Protein 6WK3 (pdb70)

Sequence (578 aa):
MAPTLSEQTRQLVRASVPALQKHSVAISATMYRLLFERYPETRSLFELPERVIHKLASALLAYARSIDNPSALQAAIRRMVLSHARAGVQAVHYPLVWECLRDAIKEVLGPDATETLLQAWKEAYDFLAHLLSTKEAQVYAVLAETLSEQTRQLVRASVPALQKHSVAISATMYRLLFERYPETRSLFELPERVIHKLASALLAYARSIDNPSALQAAIRRMVLSHARAGVQAVHYPLVWECLRDAIKEVLGPDATETLLQAWKEAYDFLAHLLSTKEAQVYAVLAEMAPTLSEQTRQLVRASVPALQKHSVAISATMYRLLFERYPETRSLFELPERVIHKLASALLAYARSIDNPSALQAAIRRMVLSHARAGVQAVHYPLVWECLRDAIKEVLGPDATETLLQAWKEAYDFLAHLLSTKEAQVYAVLAESMAPTLSEQTRQLVRASVPALQKHSVAISATMYRLLFERYPETRSLFELPERVIHKLASALLAYARSIDNPSALQAAIRRMVLSHARAGVQAVHYPLVWECLRDAIKEVLGPDATETLLQAWKEAYDFLAHLLSTKEAQVYAVLAE

CATH classification: 1.10.490.10

Radius of gyration: 30.85 Å; Cα contacts (8 Å, |Δi|>4): 534; chains: 4; bounding box: 80×77×83 Å

Secondary structure (DSSP, 8-state):
------HHHHHHHHHTHHHHHHHHHHHHHHHHHHHHHH-GGGGGG-SSHHHHHHHHHHHHHHHHHTTT-GGGGHHHHHHHHHHHHHHT--TTHHHHHHHHHHHHHHHHHGGG--HHHHHHHHHHHHHHHHHHHHHHHHHHHHHH-/---HHHHHHHHHHHHHHHHHHHHHHHHHHHHHHHH-GGGGGG-SSHHHHHHHHHHHHHHHHHTTT-GGGGHHHHHHHHHHHHHHT--GGGHHHHHHHHHHHHHHHHGGG--HHHHHHHHHHHHHHHHHHHHHHHHHHHHHH-/------HHHHHHHHHTHHHHHHHHHHHHHHHHHHHHHH-GGGGGG-SSHHHHHHHHHHHHHHHHHTTTSGGG-HHHHHHHHHHHHHHT--GGGHHHHHHHHHHHHHHHHGGG--HHHHHHHHHHHHHHHHHHHHHHHHHHHHHH-/--PPP--HHHHHHHHHTHHHHHHHHHHHHHHHHHHHHHHSGGGGGG-SSHHHHHHHHHHHHHHHHHTTT-TTTTHHHHHHHHHHHHHHT--GGGHHHHHHHHHHHHHHHHGGG--HHHHHHHHHHHHHHHHHHHHHHHHHHHHHH-

Structure (mmCIF, N/CA/C/O backbone):
data_6WK3
#
_entry.id   6WK3
#
_cell.length_a   124.269
_cell.length_b   102.472
_cell.length_c   84.273
_cell.angle_alpha   90.000
_cell.angle_beta   98.529
_cell.angle_gamma   90.000
#
_symmetry.space_group_name_H-M   'C 1 2 1'
#
loop_
_entity.id
_entity.type
_entity.pdbx_description
1 polymer 'Nitric oxide dioxygenase'
2 non-polymer 'PROTOPORPHYRIN IX CONTAINING FE'
3 non-polymer 'ACETATE ION'
4 non-polymer 'COPPER (II) ION'
5 water water
#
loop_
_atom_site.group_PDB
_atom_site.id
_atom_site.type_symbol
_atom_site.label_atom_id
_atom_site.label_alt_id
_atom_site.label_comp_id
_atom_site.label_asym_id
_atom_site.label_entity_id
_atom_site.label_seq_id
_atom_site.pdbx_PDB_ins_code
_atom_site.Cartn_x
_atom_site.Cartn_y
_atom_site.Cartn_z
_atom_site.occupancy
_atom_site.B_iso_or_equiv
_atom_site.auth_seq_id
_atom_site.auth_comp_id
_atom_site.auth_asym_id
_atom_site.auth_atom_id
_atom_site.pdbx_PDB_model_num
ATOM 1 N N . MET A 1 2 ? -5.46372 -8.41354 0.22923 1.000 87.36369 1 MET A N 1
ATOM 2 C CA . MET A 1 2 ? -5.88760 -7.12939 -0.31962 1.000 87.28094 1 MET A CA 1
ATOM 3 C C . MET A 1 2 ? -6.96543 -7.33619 -1.37720 1.000 87.67773 1 MET A C 1
ATOM 4 O O . MET A 1 2 ? -7.14933 -6.50055 -2.26309 1.000 87.78340 1 MET A O 1
ATOM 6 N N . ALA A 1 3 ? -7.69984 -8.44367 -1.26211 1.000 88.14334 2 ALA A N 1
ATOM 7 C CA . ALA A 1 3 ? -8.53852 -8.89106 -2.37626 1.000 88.61191 2 ALA A CA 1
ATOM 8 C C . ALA A 1 3 ? -9.81146 -8.07410 -2.58733 1.000 88.62515 2 ALA A C 1
ATOM 9 O O . ALA A 1 3 ? -10.10970 -7.74784 -3.75166 1.000 88.92507 2 ALA A O 1
ATOM 11 N N . PRO A 1 4 ? -10.60864 -7.72096 -1.56540 1.000 83.89799 3 PRO A N 1
ATOM 12 C CA . PRO A 1 4 ? -11.98165 -7.26105 -1.83459 1.000 84.04686 3 PRO A CA 1
ATOM 13 C C . PRO A 1 4 ? -12.04370 -5.98756 -2.66947 1.000 84.04814 3 PRO A C 1
ATOM 14 O O . PRO A 1 4 ? -11.07756 -5.23061 -2.78912 1.000 83.83314 3 PRO A O 1
ATOM 18 N N . THR A 1 5 ? -13.22037 -5.76485 -3.25704 1.000 77.91852 4 THR A N 1
ATOM 19 C CA . THR A 1 5 ? -13.42546 -4.75920 -4.28970 1.000 78.07348 4 THR A CA 1
ATOM 20 C C . THR A 1 5 ? -14.65083 -3.91000 -3.97006 1.000 78.01742 4 THR A C 1
ATOM 21 O O . THR A 1 5 ? -15.40633 -4.18739 -3.03462 1.000 77.90049 4 THR A O 1
ATOM 25 N N . LEU A 1 6 ? -14.84564 -2.86810 -4.77919 1.000 65.38889 5 LEU A N 1
ATOM 26 C CA . LEU A 1 6 ? -15.94606 -1.91414 -4.63239 1.000 59.07490 5 LEU A CA 1
ATOM 27 C C . LEU A 1 6 ? -16.75365 -1.89504 -5.92936 1.000 65.23186 5 LEU A C 1
ATOM 28 O O . LEU A 1 6 ? -16.35219 -1.26298 -6.91159 1.000 65.35018 5 LEU A O 1
ATOM 33 N N . SER A 1 7 ? -17.90230 -2.56540 -5.92278 1.000 63.36542 6 SER A N 1
ATOM 34 C CA . SER A 1 7 ? -18.74579 -2.65069 -7.10311 1.000 54.73065 6 SER A CA 1
ATOM 35 C C . SER A 1 7 ? -19.30602 -1.27895 -7.47940 1.000 60.71388 6 SER A C 1
ATOM 36 O O . SER A 1 7 ? -19.20910 -0.29834 -6.73549 1.000 59.98104 6 SER A O 1
ATOM 39 N N . GLU A 1 8 ? -19.90690 -1.22985 -8.66795 1.000 62.97296 7 GLU A N 1
ATOM 40 C CA . GLU A 1 8 ? -20.50398 0.00496 -9.16153 1.000 63.82844 7 GLU A CA 1
ATOM 41 C C . GLU A 1 8 ? -21.72819 0.39254 -8.34154 1.000 65.47062 7 GLU A C 1
ATOM 42 O O . GLU A 1 8 ? -21.96356 1.57958 -8.08118 1.000 64.14135 7 GLU A O 1
ATOM 48 N N . GLN A 1 9 ? -22.51733 -0.59674 -7.92349 1.000 66.85938 8 GLN A N 1
ATOM 49 C CA . GLN A 1 9 ? -23.69085 -0.30163 -7.11456 1.000 65.84346 8 GLN A CA 1
ATOM 50 C C . GLN A 1 9 ? -23.29079 0.12882 -5.70779 1.000 67.00602 8 GLN A C 1
ATOM 51 O O . GLN A 1 9 ? -23.84949 1.09069 -5.16473 1.000 62.45010 8 GLN A O 1
ATOM 57 N N . THR A 1 10 ? -22.32291 -0.56744 -5.10370 1.000 58.64137 9 THR A N 1
ATOM 58 C CA . THR A 1 10 ? -21.83341 -0.16600 -3.78920 1.000 57.86608 9 THR A CA 1
ATOM 59 C C . THR A 1 10 ? -21.39995 1.29654 -3.79336 1.000 61.46488 9 THR A C 1
ATOM 60 O O . THR A 1 10 ? -21.80393 2.07904 -2.92494 1.000 60.99743 9 THR A O 1
ATOM 64 N N . ARG A 1 11 ? -20.60024 1.69040 -4.78875 1.000 69.61234 10 ARG A N 1
ATOM 65 C CA . ARG A 1 11 ? -20.11457 3.06564 -4.84736 1.000 65.83012 10 ARG A CA 1
ATOM 66 C C . ARG A 1 11 ? -21.25724 4.05359 -5.04105 1.000 68.29559 10 ARG A C 1
ATOM 67 O O . ARG A 1 11 ? -21.23655 5.15261 -4.47779 1.000 67.96566 10 ARG A O 1
ATOM 75 N N . GLN A 1 12 ? -22.25932 3.68659 -5.84356 1.000 64.60800 11 GLN A N 1
ATOM 76 C CA . GLN A 1 12 ? -23.36803 4.60107 -6.10175 1.000 65.57997 11 GLN A CA 1
ATOM 77 C C . GLN A 1 12 ? -24.21177 4.81322 -4.85120 1.000 62.59635 11 GLN A C 1
ATOM 78 O O . GLN A 1 12 ? -24.62269 5.94117 -4.55729 1.000 62.10591 11 GLN A O 1
ATOM 80 N N . LEU A 1 13 ? -24.47431 3.74485 -4.09889 1.000 60.44018 12 LEU A N 1
ATOM 81 C CA . LEU A 1 13 ? -25.28688 3.87280 -2.89464 1.000 60.63553 12 LEU A CA 1
ATOM 82 C C . LEU A 1 13 ? -24.50934 4.53338 -1.76102 1.000 59.64905 12 LEU A C 1
ATOM 83 O O . LEU A 1 13 ? -25.07460 5.32705 -0.99991 1.000 59.11423 12 LEU A O 1
ATOM 88 N N . VAL A 1 14 ? -23.21750 4.22164 -1.63059 1.000 56.09795 13 VAL A N 1
ATOM 89 C CA . VAL A 1 14 ? -22.40622 4.87535 -0.60917 1.000 57.85621 13 VAL A CA 1
ATOM 90 C C . VAL A 1 14 ? -22.26620 6.35984 -0.91451 1.000 58.83562 13 VAL A C 1
ATOM 91 O O . VAL A 1 14 ? -22.34052 7.20311 -0.01212 1.000 58.45256 13 VAL A O 1
ATOM 95 N N . ARG A 1 15 ? -22.06274 6.70242 -2.18873 1.000 59.86219 14 ARG A N 1
ATOM 96 C CA . ARG A 1 15 ? -21.98251 8.10514 -2.58322 1.000 61.26258 14 ARG A CA 1
ATOM 97 C C . ARG A 1 15 ? -23.27528 8.83726 -2.25458 1.000 60.49971 14 ARG A C 1
ATOM 98 O O . ARG A 1 15 ? -23.25642 10.01327 -1.87365 1.000 63.59098 14 ARG A O 1
ATOM 106 N N . ALA A 1 16 ? -24.41034 8.15117 -2.38906 1.000 60.49798 15 ALA A N 1
ATOM 107 C CA . ALA A 1 16 ? -25.70117 8.79481 -2.19855 1.000 59.72749 15 ALA A CA 1
ATOM 108 C C . ALA A 1 16 ? -26.01761 9.04098 -0.72971 1.000 62.38835 15 ALA A C 1
ATOM 109 O O . ALA A 1 16 ? -26.83789 9.91375 -0.42872 1.000 62.08445 15 ALA A O 1
ATOM 111 N N . SER A 1 17 ? -25.38848 8.30753 0.18979 1.000 62.36740 16 SER A N 1
ATOM 112 C CA . SER A 1 17 ? -25.63120 8.53801 1.60708 1.000 59.71872 16 SER A CA 1
ATOM 113 C C . SER A 1 17 ? -24.83415 9.70612 2.16624 1.000 58.33708 16 SER A C 1
ATOM 114 O O . SER A 1 17 ? -25.01499 10.04057 3.33876 1.000 59.47577 16 SER A O 1
ATOM 117 N N . VAL A 1 18 ? -23.96865 10.33886 1.37024 1.000 55.90166 17 VAL A N 1
ATOM 118 C CA . VAL A 1 18 ? -23.17832 11.46561 1.88439 1.000 59.49350 17 VAL A CA 1
ATOM 119 C C . VAL A 1 18 ? -24.06325 12.54705 2.49106 1.000 57.88351 17 VAL A C 1
ATOM 120 O O . VAL A 1 18 ? -23.74433 13.03130 3.58973 1.000 57.23224 17 VAL A O 1
ATOM 124 N N . PRO A 1 19 ? -25.17829 12.96737 1.86946 1.000 62.09347 18 PRO A N 1
ATOM 125 C CA . PRO A 1 19 ? -26.04578 13.94747 2.55133 1.000 58.34168 18 PRO A CA 1
ATOM 126 C C . PRO A 1 19 ? -26.51967 13.50869 3.93108 1.000 63.52612 18 PRO A C 1
ATOM 127 O O . PRO A 1 19 ? -26.58116 14.34063 4.84589 1.000 63.26361 18 PRO A O 1
ATOM 131 N N . ALA A 1 20 ? -26.85711 12.22791 4.11298 1.000 62.02010 19 ALA A N 1
ATOM 132 C CA . ALA A 1 20 ? -27.24285 11.74394 5.43864 1.000 60.83495 19 ALA A CA 1
ATOM 133 C C . ALA A 1 20 ? -26.06308 11.72770 6.40396 1.000 59.04866 19 ALA A C 1
ATOM 134 O O . ALA A 1 20 ? -26.23588 11.99164 7.60047 1.000 56.53153 19 ALA A O 1
ATOM 136 N N . LEU A 1 21 ? -24.86431 11.41274 5.90993 1.000 57.65071 20 LEU A N 1
ATOM 137 C CA . LEU A 1 21 ? -23.69085 11.39382 6.77404 1.000 53.53389 20 LEU A CA 1
ATOM 138 C C . LEU A 1 21 ? -23.26450 12.79957 7.17343 1.000 55.88580 20 LEU A C 1
ATOM 139 O O . LEU A 1 21 ? -22.77926 13.00138 8.29194 1.000 58.90007 20 LEU A O 1
ATOM 144 N N . GLN A 1 22 ? -23.43665 13.78255 6.28589 1.000 54.34382 21 GLN A N 1
ATOM 145 C CA . GLN A 1 22 ? -23.13791 15.16126 6.66248 1.000 59.82730 21 GLN A CA 1
ATOM 146 C C . GLN A 1 22 ? -23.96853 15.60442 7.85826 1.000 54.25525 21 GLN A C 1
ATOM 147 O O . GLN A 1 22 ? -23.52685 16.45165 8.64268 1.000 58.55050 21 GLN A O 1
ATOM 153 N N . LYS A 1 23 ? -25.16273 15.03920 8.02171 1.000 58.25240 22 LYS A N 1
ATOM 154 C CA . LYS A 1 23 ? -26.03649 15.40156 9.12694 1.000 60.97489 22 LYS A CA 1
ATOM 155 C C . LYS A 1 23 ? -25.98937 14.42102 10.28972 1.000 57.36406 22 LYS A C 1
ATOM 156 O O . LYS A 1 23 ? -26.27443 14.81795 11.42254 1.000 62.72811 22 LYS A O 1
ATOM 162 N N . HIS A 1 24 ? -25.62977 13.15588 10.05334 1.000 55.16230 23 HIS A N 1
ATOM 163 C CA . HIS A 1 24 ? -25.82876 12.11410 11.05570 1.000 54.76835 23 HIS A CA 1
ATOM 164 C C . HIS A 1 24 ? -24.59036 11.27117 11.34674 1.000 55.84224 23 HIS A C 1
ATOM 165 O O . HIS A 1 24 ? -24.69738 10.28867 12.08814 1.000 53.93313 23 HIS A O 1
ATOM 172 N N . SER A 1 25 ? -23.42572 11.60082 10.78542 1.000 53.38175 24 SER A N 1
ATOM 173 C CA . SER A 1 25 ? -22.27786 10.72056 10.98464 1.000 52.71985 24 SER A CA 1
ATOM 174 C C . SER A 1 25 ? -21.83014 10.69419 12.44313 1.000 53.72286 24 SER A C 1
ATOM 175 O O . SER A 1 25 ? -21.30408 9.67603 12.90776 1.000 51.58461 24 SER A O 1
ATOM 178 N N . VAL A 1 26 ? -22.03825 11.78596 13.18312 1.000 54.44187 25 VAL A N 1
ATOM 179 C CA . VAL A 1 26 ? -21.72201 11.77759 14.61014 1.000 52.63267 25 VAL A CA 1
ATOM 180 C C . VAL A 1 26 ? -22.70182 10.89115 15.37217 1.000 54.05841 25 VAL A C 1
ATOM 181 O O . VAL A 1 26 ? -22.30850 10.13119 16.26575 1.000 52.42597 25 VAL A O 1
ATOM 185 N N . ALA A 1 27 ? -23.98981 10.96795 15.03328 1.000 53.10129 26 ALA A N 1
ATOM 186 C CA . ALA A 1 27 ? -24.96296 10.07539 15.65214 1.000 51.43486 26 ALA A CA 1
ATOM 187 C C . ALA A 1 27 ? -24.65462 8.61784 15.33418 1.000 52.04371 26 ALA A C 1
ATOM 188 O O . ALA A 1 27 ? -24.78135 7.74745 16.20176 1.000 53.01485 26 ALA A O 1
ATOM 190 N N . ILE A 1 28 ? -24.23980 8.33087 14.09830 1.000 50.83411 27 ILE A N 1
ATOM 191 C CA . ILE A 1 28 ? -23.92198 6.95417 13.73090 1.000 47.14269 27 ILE A CA 1
ATOM 192 C C . ILE A 1 28 ? -22.67945 6.48086 14.47248 1.000 48.20832 27 ILE A C 1
ATOM 193 O O . ILE A 1 28 ? -22.64688 5.37061 15.01839 1.000 49.30996 27 ILE A O 1
ATOM 198 N N . SER A 1 29 ? -21.64808 7.32282 14.52655 1.000 49.48239 28 SER A N 1
ATOM 199 C CA . SER A 1 29 ? -20.40396 6.93023 15.17797 1.000 51.92268 28 SER A CA 1
ATOM 200 C C . SER A 1 29 ? -20.59936 6.75917 16.68567 1.000 52.48591 28 SER A C 1
ATOM 201 O O . SER A 1 29 ? -20.14836 5.76533 17.26852 1.000 51.82259 28 SER A O 1
ATOM 204 N N . ALA A 1 30 ? -21.30128 7.69907 17.33054 1.000 50.14187 29 ALA A N 1
ATOM 205 C CA . ALA A 1 30 ? -21.52887 7.59469 18.77324 1.000 52.91911 29 ALA A CA 1
ATOM 206 C C . ALA A 1 30 ? -22.39021 6.38407 19.11524 1.000 52.29697 29 ALA A C 1
ATOM 207 O O . ALA A 1 30 ? -22.09369 5.64400 20.06287 1.000 52.70092 29 ALA A O 1
ATOM 209 N N . THR A 1 31 ? -23.47738 6.18258 18.36522 1.000 50.39508 30 THR A N 1
ATOM 210 C CA . THR A 1 31 ? -24.32355 5.01310 18.57727 1.000 48.77164 30 THR A CA 1
ATOM 211 C C . THR A 1 31 ? -23.54537 3.72841 18.34387 1.000 50.43909 30 THR A C 1
ATOM 212 O O . THR A 1 31 ? -23.72630 2.73984 19.06210 1.000 52.66594 30 THR A O 1
ATOM 216 N N . MET A 1 32 ? -22.66927 3.72791 17.34289 1.000 56.92743 31 MET A N 1
ATOM 217 C CA . MET A 1 32 ? -21.84654 2.55623 17.08081 1.000 57.03047 31 MET A CA 1
ATOM 218 C C . MET A 1 32 ? -20.98105 2.21455 18.28714 1.000 54.07198 31 MET A C 1
ATOM 219 O O . MET A 1 32 ? -20.90135 1.05115 18.69728 1.000 53.30675 31 MET A O 1
ATOM 224 N N . TYR A 1 33 ? -20.33280 3.22283 18.87825 1.000 51.58674 32 TYR A N 1
ATOM 225 C CA . TYR A 1 33 ? -19.43704 2.96547 20.00243 1.000 50.85555 32 TYR A CA 1
ATOM 226 C C . TYR A 1 33 ? -20.20086 2.49617 21.23700 1.000 54.41676 32 TYR A C 1
ATOM 227 O O . TYR A 1 33 ? -19.69663 1.66374 22.00001 1.000 49.90789 32 TYR A O 1
ATOM 236 N N . ARG A 1 34 ? -21.41033 3.02181 21.46102 1.000 52.19612 33 ARG A N 1
ATOM 237 C CA . ARG A 1 34 ? -22.19066 2.58735 22.62053 1.000 53.40744 33 ARG A CA 1
ATOM 238 C C . ARG A 1 34 ? -22.63050 1.13914 22.47618 1.000 53.40996 33 ARG A C 1
ATOM 239 O O . ARG A 1 34 ? -22.59685 0.37556 23.44745 1.000 56.46259 33 ARG A O 1
ATOM 247 N N . LEU A 1 35 ? -23.03559 0.74034 21.27074 1.000 54.24463 34 LEU A N 1
ATOM 248 C CA . LEU A 1 35 ? -23.36270 -0.65977 21.03281 1.000 54.07183 34 LEU A CA 1
ATOM 249 C C . LEU A 1 35 ? -22.13941 -1.54715 21.22549 1.000 55.30372 34 LEU A C 1
ATOM 250 O O . LEU A 1 35 ? -22.25222 -2.67262 21.72052 1.000 59.05414 34 LEU A O 1
ATOM 255 N N . LEU A 1 36 ? -20.95870 -1.05599 20.84445 1.000 58.90228 35 LEU A N 1
ATOM 256 C CA . LEU A 1 36 ? -19.73605 -1.82595 21.05427 1.000 57.87338 35 LEU A CA 1
ATOM 257 C C . LEU A 1 36 ? -19.37707 -1.89098 22.53563 1.000 58.50817 35 LEU A C 1
ATOM 258 O O . LEU A 1 36 ? -18.93220 -2.93535 23.02776 1.000 57.48241 35 LEU A O 1
ATOM 263 N N . PHE A 1 37 ? -19.56797 -0.78114 23.25736 1.000 57.87464 36 PHE A N 1
ATOM 264 C CA . PHE A 1 37 ? -19.31644 -0.75181 24.69604 1.000 58.64161 36 PHE A CA 1
ATOM 265 C C . PHE A 1 37 ? -20.14651 -1.80528 25.42316 1.000 60.32800 36 PHE A C 1
ATOM 266 O O . PHE A 1 37 ? -19.64051 -2.50198 26.30990 1.000 59.41031 36 PHE A O 1
ATOM 274 N N . GLU A 1 38 ? -21.41820 -1.95160 25.05068 1.000 58.21135 37 GLU A N 1
ATOM 275 C CA . GLU A 1 38 ? -22.31306 -2.82892 25.79082 1.000 60.10930 37 GLU A CA 1
ATOM 276 C C . GLU A 1 38 ? -22.35337 -4.25865 25.26280 1.000 59.24523 37 GLU A C 1
ATOM 277 O O . GLU A 1 38 ? -22.71369 -5.16671 26.01814 1.000 60.29370 37 GLU A O 1
ATOM 283 N N . ARG A 1 39 ? -21.98317 -4.49862 24.00806 1.000 58.49001 38 ARG A N 1
ATOM 284 C CA . ARG A 1 39 ? -22.03488 -5.86402 23.49920 1.000 56.99717 38 ARG A CA 1
ATOM 285 C C . ARG A 1 39 ? -20.71665 -6.60852 23.64998 1.000 61.46033 38 ARG A C 1
ATOM 286 O O . ARG A 1 39 ? -20.72208 -7.83935 23.77471 1.000 62.09847 38 ARG A O 1
ATOM 294 N N . TYR A 1 40 ? -19.59097 -5.89775 23.64872 1.000 64.30265 39 TYR A N 1
ATOM 295 C CA . TYR A 1 40 ? -18.26660 -6.51561 23.73024 1.000 61.40023 39 TYR A CA 1
ATOM 296 C C . TYR A 1 40 ? -17.41875 -5.72354 24.70820 1.000 62.07989 39 TYR A C 1
ATOM 297 O O . TYR A 1 40 ? -16.57631 -4.90613 24.31366 1.000 61.44968 39 TYR A O 1
ATOM 306 N N . PRO A 1 41 ? -17.61516 -5.94714 26.00978 1.000 64.89191 40 PRO A N 1
ATOM 307 C CA . PRO A 1 41 ? -16.89431 -5.15041 27.01535 1.000 61.95088 40 PRO A CA 1
ATOM 308 C C . PRO A 1 41 ? -15.38681 -5.31759 26.97716 1.000 58.24271 40 PRO A C 1
ATOM 309 O O . PRO A 1 41 ? -14.67362 -4.43216 27.46404 1.000 62.36619 40 PRO A O 1
ATOM 313 N N . GLU A 1 42 ? -14.87317 -6.41852 26.42414 1.000 62.78895 41 GLU A N 1
ATOM 314 C CA . GLU A 1 42 ? -13.42610 -6.57455 26.32011 1.000 65.87656 41 GLU A CA 1
ATOM 315 C C . GLU A 1 42 ? -12.79151 -5.43644 25.52863 1.000 65.94275 41 GLU A C 1
ATOM 316 O O . GLU A 1 42 ? -11.63077 -5.08594 25.77188 1.000 69.85034 41 GLU A O 1
ATOM 318 N N . THR A 1 43 ? -13.54236 -4.83040 24.60137 1.000 65.72216 42 THR A N 1
ATOM 319 C CA . THR A 1 43 ? -12.99397 -3.80767 23.71822 1.000 64.06194 42 THR A CA 1
ATOM 320 C C . THR A 1 43 ? -12.89594 -2.43183 24.36179 1.000 64.12255 42 THR A C 1
ATOM 321 O O . THR A 1 43 ? -12.18384 -1.57527 23.82874 1.000 63.68130 42 THR A O 1
ATOM 325 N N . ARG A 1 44 ? -13.59745 -2.18103 25.47081 1.000 77.24985 43 ARG A N 1
ATOM 326 C CA . ARG A 1 44 ? -13.55381 -0.84221 26.05168 1.000 74.26071 43 ARG A CA 1
ATOM 327 C C . ARG A 1 44 ? -12.16749 -0.50215 26.57184 1.000 75.60621 43 ARG A C 1
ATOM 328 O O . ARG A 1 44 ? -11.81394 0.67757 26.66247 1.000 73.29931 43 ARG A O 1
ATOM 336 N N . SER A 1 45 ? -11.37241 -1.51610 26.92017 1.000 66.97771 44 SER A N 1
ATOM 337 C CA . SER A 1 45 ? -9.99234 -1.29467 27.33753 1.000 66.35448 44 SER A CA 1
ATOM 338 C C . SER A 1 45 ? -9.14354 -0.66506 26.24004 1.000 68.06319 44 SER A C 1
ATOM 339 O O . SER A 1 45 ? -8.05687 -0.15636 26.53144 1.000 64.78340 44 SER A O 1
ATOM 342 N N . LEU A 1 46 ? -9.61138 -0.67771 24.99346 1.000 62.46888 45 LEU A N 1
ATOM 343 C CA . LEU A 1 46 ? -8.81681 -0.17421 23.88450 1.000 60.25766 45 LEU A CA 1
ATOM 344 C C . LEU A 1 46 ? -8.92211 1.33555 23.70689 1.000 57.40125 45 LEU A C 1
ATOM 345 O O . LEU A 1 46 ? -8.01615 1.93454 23.11938 1.000 57.89859 45 LEU A O 1
ATOM 350 N N . PHE A 1 47 ? -9.97887 1.96788 24.21657 1.000 56.81367 46 PHE A N 1
ATOM 351 C CA . PHE A 1 47 ? -10.26657 3.37475 23.93182 1.000 55.11575 46 PHE A CA 1
ATOM 352 C C . PHE A 1 47 ? -9.78269 4.25765 25.07977 1.000 59.71493 46 PHE A C 1
ATOM 353 O O . PHE A 1 47 ? -10.42203 4.33205 26.13171 1.000 60.61339 46 PHE A O 1
ATOM 361 N N . GLU A 1 48 ? -8.65542 4.94274 24.86280 1.000 78.04155 47 GLU A N 1
ATOM 362 C CA . GLU A 1 48 ? -8.17934 5.93378 25.82486 1.000 76.51089 47 GLU A CA 1
ATOM 363 C C . GLU A 1 48 ? -9.11028 7.13971 25.87658 1.000 76.65147 47 GLU A C 1
ATOM 364 O O . GLU A 1 48 ? -9.52188 7.57609 26.95668 1.000 77.36668 47 GLU A O 1
ATOM 370 N N . LEU A 1 49 ? -9.44178 7.70260 24.71316 1.000 64.09093 48 LEU A N 1
ATOM 371 C CA . LEU A 1 49 ? -10.25370 8.91309 24.60255 1.000 63.67651 48 LEU A CA 1
ATOM 372 C C . LEU A 1 49 ? -11.47681 8.58828 23.75119 1.000 64.50143 48 LEU A C 1
ATOM 373 O O . LEU A 1 49 ? -11.52095 8.91434 22.55315 1.000 60.31122 48 LEU A O 1
ATOM 378 N N . PRO A 1 50 ? -12.50102 7.96326 24.34419 1.000 63.89643 49 PRO A N 1
ATOM 379 C CA . PRO A 1 50 ? -13.62822 7.48603 23.52512 1.000 59.18031 49 PRO A CA 1
ATOM 380 C C . PRO A 1 50 ? -14.42294 8.60992 22.88674 1.000 57.79150 49 PRO A C 1
ATOM 381 O O . PRO A 1 50 ? -14.91108 8.45330 21.76118 1.000 57.72037 49 PRO A O 1
ATOM 385 N N . GLU A 1 51 ? -14.56573 9.74471 23.57200 1.000 58.97465 50 GLU A N 1
ATOM 386 C CA . GLU A 1 51 ? -15.27176 10.87757 22.98416 1.000 59.81466 50 GLU A CA 1
ATOM 387 C C . GLU A 1 51 ? -14.52707 11.41871 21.76885 1.000 59.38006 50 GLU A C 1
ATOM 388 O O . GLU A 1 51 ? -15.14342 11.76269 20.75133 1.000 56.74808 50 GLU A O 1
ATOM 394 N N . ARG A 1 52 ? -13.19672 11.48779 21.85223 1.000 57.55124 51 ARG A N 1
ATOM 395 C CA . ARG A 1 52 ? -12.40593 12.03353 20.75430 1.000 55.66637 51 ARG A CA 1
ATOM 396 C C . ARG A 1 52 ? -12.42582 11.10751 19.54141 1.000 54.22450 51 ARG A C 1
ATOM 397 O O . ARG A 1 52 ? -12.52692 11.56837 18.39902 1.000 54.60674 51 ARG A O 1
ATOM 405 N N . VAL A 1 53 ? -12.33627 9.79808 19.77340 1.000 52.06717 52 VAL A N 1
ATOM 406 C CA . VAL A 1 53 ? -12.34965 8.82825 18.68401 1.000 48.93122 52 VAL A CA 1
ATOM 407 C C . VAL A 1 53 ? -13.69093 8.84210 17.96518 1.000 49.64487 52 VAL A C 1
ATOM 408 O O . VAL A 1 53 ? -13.75787 8.62271 16.75099 1.000 50.98774 52 VAL A O 1
ATOM 412 N N . ILE A 1 54 ? -14.77414 9.12166 18.69053 1.000 51.26824 53 ILE A N 1
ATOM 413 C CA . ILE A 1 54 ? -16.09810 9.13056 18.07782 1.000 48.96527 53 ILE A CA 1
ATOM 414 C C . ILE A 1 54 ? -16.18151 10.19597 16.98986 1.000 51.44112 53 ILE A C 1
ATOM 415 O O . ILE A 1 54 ? -16.74665 9.96321 15.91224 1.000 50.35849 53 ILE A O 1
ATOM 420 N N . HIS A 1 55 ? -15.61702 11.37664 17.24238 1.000 48.37942 54 HIS A N 1
ATOM 421 C CA . HIS A 1 55 ? -15.69831 12.42777 16.23770 1.000 48.78949 54 HIS A CA 1
ATOM 422 C C . HIS A 1 55 ? -14.71970 12.18757 15.09639 1.000 47.91797 54 HIS A C 1
ATOM 423 O O . HIS A 1 55 ? -14.97248 12.62100 13.96938 1.000 50.90973 54 HIS A O 1
ATOM 430 N N . LYS A 1 56 ? -13.61662 11.48757 15.37023 1.000 50.87959 55 LYS A N 1
ATOM 431 C CA . LYS A 1 56 ? -12.68181 11.11524 14.31569 1.000 50.46465 55 LYS A CA 1
ATOM 432 C C . LYS A 1 56 ? -13.30068 10.09922 13.36489 1.000 49.50367 55 LYS A C 1
ATOM 433 O O . LYS A 1 56 ? -13.17444 10.22903 12.14090 1.000 54.29338 55 LYS A O 1
ATOM 439 N N . LEU A 1 57 ? -13.97039 9.08010 13.90904 1.000 49.57766 56 LEU A N 1
ATOM 440 C CA . LEU A 1 57 ? -14.61828 8.08923 13.05812 1.000 49.41692 56 LEU A CA 1
ATOM 441 C C . LEU A 1 57 ? -15.74045 8.71765 12.24291 1.000 51.03359 56 LEU A C 1
ATOM 442 O O . LEU A 1 57 ? -15.92005 8.38348 11.06582 1.000 53.75422 56 LEU A O 1
ATOM 447 N N . ALA A 1 58 ? -16.49772 9.63827 12.84824 1.000 48.92269 57 ALA A N 1
ATOM 448 C CA . ALA A 1 58 ? -17.55128 10.33327 12.11493 1.000 49.38346 57 ALA A CA 1
ATOM 449 C C . ALA A 1 58 ? -16.99151 11.07007 10.90277 1.000 51.59738 57 ALA A C 1
ATOM 450 O O . ALA A 1 58 ? -17.58722 11.03467 9.81993 1.000 49.43097 57 ALA A O 1
ATOM 452 N N . SER A 1 59 ? -15.83980 11.73245 11.05941 1.000 50.29355 58 SER A N 1
ATOM 453 C CA . SER A 1 59 ? -15.22361 12.41868 9.92525 1.000 48.07306 58 SER A CA 1
ATOM 454 C C . SER A 1 59 ? -14.73090 11.42530 8.88460 1.000 48.99275 58 SER A C 1
ATOM 455 O O . SER A 1 59 ? -14.88159 11.65207 7.67998 1.000 53.73021 58 SER A O 1
ATOM 458 N N . ALA A 1 60 ? -14.12537 10.32660 9.33700 1.000 44.66639 59 ALA A N 1
ATOM 459 C CA . ALA A 1 60 ? -13.60847 9.31952 8.42207 1.000 42.58411 59 ALA A CA 1
ATOM 460 C C . ALA A 1 60 ? -14.72702 8.70852 7.58859 1.000 46.07509 59 ALA A C 1
ATOM 461 O O . ALA A 1 60 ? -14.59306 8.56163 6.36943 1.000 48.41349 59 ALA A O 1
ATOM 463 N N . LEU A 1 61 ? -15.84694 8.35472 8.22488 1.000 47.58976 60 LEU A N 1
ATOM 464 C CA . LEU A 1 61 ? -16.98312 7.84096 7.46448 1.000 47.93037 60 LEU A CA 1
ATOM 465 C C . LEU A 1 61 ? -17.39739 8.82548 6.37750 1.000 49.92891 60 LEU A C 1
ATOM 466 O O . LEU A 1 61 ? -17.56543 8.44926 5.21235 1.000 49.41818 60 LEU A O 1
ATOM 471 N N . LEU A 1 62 ? -17.53903 10.10171 6.74144 1.000 48.94062 61 LEU A N 1
ATOM 472 C CA . LEU A 1 62 ? -17.89356 11.12551 5.76367 1.000 47.79017 61 LEU A CA 1
ATOM 473 C C . LEU A 1 62 ? -16.85275 11.21618 4.65144 1.000 52.71987 61 LEU A C 1
ATOM 474 O O . LEU A 1 62 ? -17.19368 11.19179 3.46379 1.000 52.98011 61 LEU A O 1
ATOM 479 N N . ALA A 1 63 ? -15.57252 11.31837 5.01753 1.000 50.11271 62 ALA A N 1
ATOM 480 C CA . ALA A 1 63 ? -14.52746 11.44102 4.00570 1.000 44.18538 62 ALA A CA 1
ATOM 481 C C . ALA A 1 63 ? -14.47655 10.20588 3.11343 1.000 47.15049 62 ALA A C 1
ATOM 482 O O . ALA A 1 63 ? -14.32271 10.31758 1.89377 1.000 52.27590 62 ALA A O 1
ATOM 484 N N . TYR A 1 64 ? -14.61907 9.02112 3.70601 1.000 46.75271 63 TYR A N 1
ATOM 485 C CA . TYR A 1 64 ? -14.59012 7.78129 2.93855 1.000 46.33112 63 TYR A CA 1
ATOM 486 C C . TYR A 1 64 ? -15.74388 7.71754 1.94802 1.000 50.11172 63 TYR A C 1
ATOM 487 O O . TYR A 1 64 ? -15.56995 7.28170 0.80598 1.000 52.25002 63 TYR A O 1
ATOM 496 N N . ALA A 1 65 ? -16.93344 8.14168 2.37079 1.000 47.80243 64 ALA A N 1
ATOM 497 C CA . ALA A 1 65 ? -18.07399 8.15065 1.46616 1.000 51.33132 64 ALA A CA 1
ATOM 498 C C . ALA A 1 65 ? -17.89254 9.19001 0.36524 1.000 52.00383 64 ALA A C 1
ATOM 499 O O . ALA A 1 65 ? -18.30166 8.96710 -0.77793 1.000 53.25909 64 ALA A O 1
ATOM 501 N N . ARG A 1 66 ? -17.26601 10.32484 0.68636 1.000 53.98690 65 ARG A N 1
ATOM 502 C CA . ARG A 1 66 ? -16.99370 11.35228 -0.31413 1.000 52.27238 65 ARG A CA 1
ATOM 503 C C . ARG A 1 66 ? -15.92089 10.92535 -1.30870 1.000 54.54705 65 ARG A C 1
ATOM 504 O O . ARG A 1 66 ? -15.76221 11.56920 -2.35005 1.000 54.35963 65 ARG A O 1
ATOM 512 N N . SER A 1 67 ? -15.16417 9.87580 -1.00246 1.000 52.65531 66 SER A N 1
ATOM 513 C CA . SER A 1 67 ? -14.03481 9.46868 -1.82315 1.000 51.19402 66 SER A CA 1
ATOM 514 C C . SER A 1 67 ? -14.10953 7.98322 -2.14013 1.000 52.56024 66 SER A C 1
ATOM 515 O O . SER A 1 67 ? -13.08391 7.32853 -2.32520 1.000 52.70348 66 SER A O 1
ATOM 518 N N . ILE A 1 68 ? -15.32631 7.43772 -2.19515 1.000 52.96566 67 ILE A N 1
ATOM 519 C CA . ILE A 1 68 ? -15.49410 6.01348 -2.44171 1.000 53.79618 67 ILE A CA 1
ATOM 520 C C . ILE A 1 68 ? -15.08343 5.63308 -3.86245 1.000 54.48194 67 ILE A C 1
ATOM 521 O O . ILE A 1 68 ? -14.76074 4.46731 -4.11256 1.000 54.10513 67 ILE A O 1
ATOM 526 N N . ASP A 1 69 ? -15.06300 6.58739 -4.80173 1.000 54.38559 68 ASP A N 1
ATOM 527 C CA . ASP A 1 69 ? -14.58462 6.28700 -6.15064 1.000 53.37607 68 ASP A CA 1
ATOM 528 C C . ASP A 1 69 ? -13.06262 6.27605 -6.23898 1.000 52.36762 68 ASP A C 1
ATOM 529 O O . ASP A 1 69 ? -12.50456 5.59723 -7.10855 1.000 56.73181 68 ASP A O 1
ATOM 534 N N . ASN A 1 70 ? -12.37423 7.01766 -5.37162 1.000 55.22920 69 ASN A N 1
ATOM 535 C CA . ASN A 1 70 ? -10.91235 7.03324 -5.32758 1.000 54.55827 69 ASN A CA 1
ATOM 536 C C . ASN A 1 70 ? -10.46397 6.83886 -3.88524 1.000 55.60928 69 ASN A C 1
ATOM 537 O O . ASN A 1 70 ? -10.14329 7.80688 -3.18169 1.000 52.45699 69 ASN A O 1
ATOM 542 N N . PRO A 1 71 ? -10.41559 5.59093 -3.41334 1.000 54.38744 70 PRO A N 1
ATOM 543 C CA . PRO A 1 71 ? -9.94464 5.35447 -2.04097 1.000 51.37347 70 PRO A CA 1
ATOM 544 C C . PRO A 1 71 ? -8.48360 5.71516 -1.82894 1.000 53.55685 70 PRO A C 1
ATOM 545 O O . PRO A 1 71 ? -8.09726 6.01871 -0.69447 1.000 53.61044 70 PRO A O 1
ATOM 549 N N . SER A 1 72 ? -7.65604 5.69985 -2.87757 1.000 60.12510 71 SER A N 1
ATOM 550 C CA . SER A 1 72 ? -6.24328 6.01975 -2.69881 1.000 61.76432 71 SER A CA 1
ATOM 551 C C . SER A 1 72 ? -6.01194 7.47849 -2.32053 1.000 53.88583 71 SER A C 1
ATOM 552 O O . SER A 1 72 ? -4.91065 7.81643 -1.87423 1.000 59.66370 71 SER A O 1
ATOM 555 N N . ALA A 1 73 ? -7.01669 8.34243 -2.46752 1.000 56.10966 72 ALA A N 1
ATOM 556 C CA . ALA A 1 73 ? -6.89899 9.72418 -2.01993 1.000 56.98191 72 ALA A CA 1
ATOM 557 C C . ALA A 1 73 ? -6.99951 9.86492 -0.50787 1.000 56.80796 72 ALA A C 1
ATOM 558 O O . ALA A 1 73 ? -6.82874 10.97443 0.00703 1.000 55.21787 72 ALA A O 1
ATOM 560 N N . LEU A 1 74 ? -7.28644 8.77855 0.20773 1.000 58.08943 73 LEU A N 1
ATOM 561 C CA . LEU A 1 74 ? -7.32436 8.76776 1.66283 1.000 55.95792 73 LEU A CA 1
ATOM 562 C C . LEU A 1 74 ? -6.08653 8.11159 2.26887 1.000 53.57572 73 LEU A C 1
ATOM 563 O O . LEU A 1 74 ? -6.13890 7.64756 3.41230 1.000 55.25050 73 LEU A O 1
ATOM 568 N N . GLN A 1 75 ? -4.97463 8.07428 1.52516 1.000 55.55969 74 GLN A N 1
ATOM 569 C CA . GLN A 1 75 ? -3.79277 7.33491 1.96522 1.000 55.99651 74 GLN A CA 1
ATOM 570 C C . GLN A 1 75 ? -3.28260 7.82957 3.31426 1.000 55.36779 74 GLN A C 1
ATOM 571 O O . GLN A 1 75 ? -2.94657 7.02456 4.19057 1.000 56.72315 74 GLN A O 1
ATOM 573 N N . ALA A 1 76 ? -3.21235 9.14916 3.50139 1.000 55.84348 75 ALA A N 1
ATOM 574 C CA . ALA A 1 76 ? -2.69132 9.68259 4.75561 1.000 51.34430 75 ALA A CA 1
ATOM 575 C C . ALA A 1 76 ? -3.58722 9.31054 5.92678 1.000 54.43872 75 ALA A C 1
ATOM 576 O O . ALA A 1 76 ? -3.09715 8.96137 7.00746 1.000 55.26232 75 ALA A O 1
ATOM 578 N N . ALA A 1 77 ? -4.90609 9.37497 5.72837 1.000 54.23867 76 ALA A N 1
ATOM 579 C CA . ALA A 1 77 ? -5.84106 9.04320 6.79822 1.000 53.18990 76 ALA A CA 1
ATOM 580 C C . ALA A 1 77 ? -5.82811 7.55108 7.10264 1.000 52.64821 76 ALA A C 1
ATOM 581 O O . ALA A 1 77 ? -5.94088 7.14938 8.26520 1.000 57.16980 76 ALA A O 1
ATOM 583 N N . ILE A 1 78 ? -5.71113 6.71623 6.06926 1.000 52.18876 77 ILE A N 1
ATOM 584 C CA . ILE A 1 78 ? -5.57784 5.27840 6.28134 1.000 53.00182 77 ILE A CA 1
ATOM 585 C C . ILE A 1 78 ? -4.32843 4.98270 7.09881 1.000 49.98585 77 ILE A C 1
ATOM 586 O O . ILE A 1 78 ? -4.33741 4.12568 7.99181 1.000 53.21308 77 ILE A O 1
ATOM 591 N N . ARG A 1 79 ? -3.23367 5.68679 6.80288 1.000 53.36489 78 ARG A N 1
ATOM 592 C CA . ARG A 1 79 ? -2.00909 5.53602 7.58167 1.000 55.86516 78 ARG A CA 1
ATOM 593 C C . ARG A 1 79 ? -2.25944 5.83573 9.05338 1.000 53.38657 78 ARG A C 1
ATOM 594 O O . ARG A 1 79 ? -1.83929 5.07709 9.93461 1.000 51.27264 78 ARG A O 1
ATOM 602 N N . ARG A 1 80 ? -2.95157 6.94236 9.33672 1.000 52.18151 79 ARG A N 1
ATOM 603 C CA . ARG A 1 80 ? -3.26019 7.28815 10.71912 1.000 50.80060 79 ARG A CA 1
ATOM 604 C C . ARG A 1 80 ? -4.08436 6.19800 11.38918 1.000 52.15135 79 ARG A C 1
ATOM 605 O O . ARG A 1 80 ? -3.80774 5.81676 12.53129 1.000 54.02329 79 ARG A O 1
ATOM 613 N N . MET A 1 81 ? -5.09756 5.67878 10.69355 1.000 48.07512 80 MET A N 1
ATOM 614 C CA . MET A 1 81 ? -5.92154 4.61986 11.27111 1.000 50.07393 80 MET A CA 1
ATOM 615 C C . MET A 1 81 ? -5.09003 3.39012 11.60350 1.000 50.56215 80 MET A C 1
ATOM 616 O O . MET A 1 81 ? -5.26565 2.78154 12.66310 1.000 50.26536 80 MET A O 1
ATOM 621 N N . VAL A 1 82 ? -4.18331 3.00785 10.70222 1.000 48.81225 81 VAL A N 1
ATOM 622 C CA . VAL A 1 82 ? -3.38103 1.80500 10.90252 1.000 49.84123 81 VAL A CA 1
ATOM 623 C C . VAL A 1 82 ? -2.52605 1.93964 12.15529 1.000 50.47823 81 VAL A C 1
ATOM 624 O O . VAL A 1 82 ? -2.47758 1.03726 12.99810 1.000 53.51024 81 VAL A O 1
ATOM 628 N N . LEU A 1 83 ? -1.84318 3.07553 12.29757 1.000 47.93272 82 LEU A N 1
ATOM 629 C CA . LEU A 1 83 ? -0.90553 3.23611 13.39994 1.000 47.64510 82 LEU A CA 1
ATOM 630 C C . LEU A 1 83 ? -1.63035 3.47512 14.71457 1.000 50.04605 82 LEU A C 1
ATOM 631 O O . LEU A 1 83 ? -1.17047 3.01168 15.76391 1.000 48.71958 82 LEU A O 1
ATOM 636 N N . SER A 1 84 ? -2.76645 4.17542 14.67718 1.000 48.10976 83 SER A N 1
ATOM 637 C CA . SER A 1 84 ? -3.60900 4.28399 15.86341 1.000 47.36131 83 SER A CA 1
ATOM 638 C C . SER A 1 84 ? -4.08207 2.90890 16.32314 1.000 49.30381 83 SER A C 1
ATOM 639 O O . SER A 1 84 ? -3.98141 2.56913 17.50572 1.000 51.03075 83 SER A O 1
ATOM 642 N N . HIS A 1 85 ? -4.58893 2.09378 15.39589 1.000 52.20317 84 HIS A N 1
ATOM 643 C CA . HIS A 1 85 ? -5.05814 0.75966 15.76271 1.000 49.86446 84 HIS A CA 1
ATOM 644 C C . HIS A 1 85 ? -3.93528 -0.07705 16.35353 1.000 50.04430 84 HIS A C 1
ATOM 645 O O . HIS A 1 85 ? -4.11101 -0.73658 17.38296 1.000 49.73470 84 HIS A O 1
ATOM 652 N N . ALA A 1 86 ? -2.77757 -0.08394 15.69464 1.000 52.32959 85 ALA A N 1
ATOM 653 C CA . ALA A 1 86 ? -1.65785 -0.87416 16.18764 1.000 51.50679 85 ALA A CA 1
ATOM 654 C C . ALA A 1 86 ? -1.19854 -0.37387 17.54942 1.000 50.46762 85 ALA A C 1
ATOM 655 O O . ALA A 1 86 ? -0.80009 -1.16745 18.40874 1.000 53.80884 85 ALA A O 1
ATOM 657 N N . ARG A 1 87 ? -1.25204 0.94343 17.76425 1.000 50.58210 86 ARG A N 1
ATOM 658 C CA . ARG A 1 87 ? -0.91351 1.50039 19.06922 1.000 50.47274 86 ARG A CA 1
ATOM 659 C C . ARG A 1 87 ? -1.82241 0.94670 20.16018 1.000 48.92048 86 ARG A C 1
ATOM 660 O O . ARG A 1 87 ? -1.36311 0.65682 21.26745 1.000 54.34056 86 ARG A O 1
ATOM 668 N N . ALA A 1 88 ? -3.11115 0.77667 19.86486 1.000 52.81768 87 ALA A N 1
ATOM 669 C CA . ALA A 1 88 ? -4.07099 0.33446 20.86851 1.000 51.21625 87 ALA A CA 1
ATOM 670 C C . ALA A 1 88 ? -4.25657 -1.17702 20.91716 1.000 53.51903 87 ALA A C 1
ATOM 671 O O . ALA A 1 88 ? -4.94821 -1.66737 21.81416 1.000 56.34872 87 ALA A O 1
ATOM 673 N N . GLY A 1 89 ? -3.66450 -1.92604 19.99353 1.000 52.41315 88 GLY A N 1
ATOM 674 C CA . GLY A 1 89 ? -3.80670 -3.36793 20.01899 1.000 52.11035 88 GLY A CA 1
ATOM 675 C C . GLY A 1 89 ? -5.04924 -3.89450 19.34502 1.000 53.39831 88 GLY A C 1
ATOM 676 O O . GLY A 1 89 ? -5.51917 -4.98168 19.69399 1.000 58.14940 88 GLY A O 1
ATOM 677 N N . VAL A 1 90 ? -5.60167 -3.15055 18.38333 1.000 54.26053 89 VAL A N 1
ATOM 678 C CA . VAL A 1 90 ? -6.76424 -3.63212 17.64800 1.000 55.03693 89 VAL A CA 1
ATOM 679 C C . VAL A 1 90 ? -6.38285 -4.87498 16.85769 1.000 55.34552 89 VAL A C 1
ATOM 680 O O . VAL A 1 90 ? -5.29694 -4.95622 16.26893 1.000 58.06414 89 VAL A O 1
ATOM 684 N N . GLN A 1 91 ? -7.27536 -5.85906 16.85717 1.000 53.37895 90 GLN A N 1
ATOM 685 C CA . GLN A 1 91 ? -6.99650 -7.18202 16.32683 1.000 56.88654 90 GLN A CA 1
ATOM 686 C C . GLN A 1 91 ? -7.90786 -7.48047 15.14718 1.000 57.43013 90 GLN A C 1
ATOM 687 O O . GLN A 1 91 ? -8.97207 -6.87771 14.98630 1.000 59.82383 90 GLN A O 1
ATOM 693 N N . ALA A 1 92 ? -7.47323 -8.44075 14.32944 1.000 53.73284 91 ALA A N 1
ATOM 694 C CA . ALA A 1 92 ? -8.21679 -8.78977 13.12389 1.000 52.11026 91 ALA A CA 1
ATOM 695 C C . ALA A 1 92 ? -9.63492 -9.23665 13.45078 1.000 56.78972 91 ALA A C 1
ATOM 696 O O . ALA A 1 92 ? -10.57633 -8.93573 12.70665 1.000 58.26613 91 ALA A O 1
ATOM 698 N N . VAL A 1 93 ? -9.81278 -9.94663 14.56727 1.000 56.99334 92 VAL A N 1
ATOM 699 C CA . VAL A 1 93 ? -11.13173 -10.47524 14.91014 1.000 58.28686 92 VAL A CA 1
ATOM 700 C C . VAL A 1 93 ? -12.06954 -9.42314 15.47844 1.000 55.95299 92 VAL A C 1
ATOM 701 O O . VAL A 1 93 ? -13.26007 -9.70586 15.65878 1.000 64.42994 92 VAL A O 1
ATOM 705 N N . HIS A 1 94 ? -11.57428 -8.21672 15.76117 1.000 55.21965 93 HIS A N 1
ATOM 706 C CA . HIS A 1 94 ? -12.45738 -7.14765 16.21343 1.000 54.65029 93 HIS A CA 1
ATOM 707 C C . HIS A 1 94 ? -13.29704 -6.58743 15.07160 1.000 57.08336 93 HIS A C 1
ATOM 708 O O . HIS A 1 94 ? -14.40714 -6.09647 15.30618 1.000 58.47258 93 HIS A O 1
ATOM 715 N N . TYR A 1 95 ? -12.78714 -6.64690 13.84040 1.000 55.85391 94 TYR A N 1
ATOM 716 C CA . TYR A 1 95 ? -13.46795 -5.99547 12.72393 1.000 55.44411 94 TYR A CA 1
ATOM 717 C C . TYR A 1 95 ? -14.88407 -6.50449 12.47790 1.000 54.59459 94 TYR A C 1
ATOM 718 O O . TYR A 1 95 ? -15.75893 -5.67105 12.18449 1.000 53.87468 94 TYR A O 1
ATOM 727 N N . PRO A 1 96 ? -15.18987 -7.80379 12.56885 1.000 57.19657 95 PRO A N 1
ATOM 728 C CA . PRO A 1 96 ? -16.60348 -8.20348 12.47527 1.000 57.19821 95 PRO A CA 1
ATOM 729 C C . PRO A 1 96 ? -17.47243 -7.58719 13.55895 1.000 59.68303 95 PRO A C 1
ATOM 730 O O . PRO A 1 96 ? -18.64039 -7.27337 13.29583 1.000 58.95737 95 PRO A O 1
ATOM 734 N N . LEU A 1 97 ? -16.93255 -7.38283 14.76435 1.000 56.31311 96 LEU A N 1
ATOM 735 C CA . LEU A 1 97 ? -17.73540 -6.81902 15.84723 1.000 57.18877 96 LEU A CA 1
ATOM 736 C C . LEU A 1 97 ? -18.11286 -5.37417 15.56152 1.000 56.68895 96 LEU A C 1
ATOM 737 O O . LEU A 1 97 ? -19.25681 -4.96742 15.79969 1.000 58.64798 96 LEU A O 1
ATOM 742 N N . VAL A 1 98 ? -17.16301 -4.58116 15.06054 1.000 54.38326 97 VAL A N 1
ATOM 743 C CA . VAL A 1 98 ? -17.45071 -3.17704 14.79598 1.000 53.87945 97 VAL A CA 1
ATOM 744 C C . VAL A 1 98 ? -18.38853 -3.03399 13.60523 1.000 51.89072 97 VAL A C 1
ATOM 745 O O . VAL A 1 98 ? -19.20520 -2.10605 13.56126 1.000 53.66619 97 VAL A O 1
ATOM 749 N N . TRP A 1 99 ? -18.32476 -3.94985 12.63725 1.000 52.02841 98 TRP A N 1
ATOM 750 C CA . TRP A 1 99 ? -19.30530 -3.90174 11.55751 1.000 56.13588 98 TRP A CA 1
ATOM 751 C C . TRP A 1 99 ? -20.70191 -4.19339 12.08539 1.000 53.95701 98 TRP A C 1
ATOM 752 O O . TRP A 1 99 ? -21.66903 -3.51384 11.72301 1.000 53.04476 98 TRP A O 1
ATOM 763 N N . GLU A 1 100 ? -20.82683 -5.22334 12.92604 1.000 55.05660 99 GLU A N 1
ATOM 764 C CA . GLU A 1 100 ? -22.11358 -5.54794 13.53444 1.000 58.15202 99 GLU A CA 1
ATOM 765 C C . GLU A 1 100 ? -22.72547 -4.32248 14.20496 1.000 55.18951 99 GLU A C 1
ATOM 766 O O . GLU A 1 100 ? -23.89266 -3.98517 13.97250 1.000 54.98176 99 GLU A O 1
ATOM 772 N N . CYS A 1 101 ? -21.92980 -3.62283 15.01823 1.000 55.57228 100 CYS A N 1
ATOM 773 C CA . CYS A 1 101 ? -22.41678 -2.43247 15.70833 1.000 53.85193 100 CYS A CA 1
ATOM 774 C C . CYS A 1 101 ? -22.65276 -1.27073 14.75345 1.000 56.63529 100 CYS A C 1
ATOM 775 O O . CYS A 1 101 ? -23.56108 -0.46256 14.98084 1.000 55.95745 100 CYS A O 1
ATOM 778 N N . LEU A 1 102 ? -21.85231 -1.16778 13.68933 1.000 54.18903 101 LEU A N 1
ATOM 779 C CA . LEU A 1 102 ? -22.04252 -0.09620 12.71582 1.000 53.43603 101 LEU A CA 1
ATOM 780 C C . LEU A 1 102 ? -23.29181 -0.32689 11.87339 1.000 53.91510 101 LEU A C 1
ATOM 781 O O . LEU A 1 102 ? -24.00640 0.62577 11.53602 1.000 54.04617 101 LEU A O 1
ATOM 786 N N . ARG A 1 103 ? -23.56715 -1.58324 11.51649 1.000 53.49716 102 ARG A N 1
ATOM 787 C CA . ARG A 1 103 ? -24.79251 -1.89380 10.78637 1.000 55.52160 102 ARG A CA 1
ATOM 788 C C . ARG A 1 103 ? -26.01811 -1.46413 11.57919 1.000 56.80466 102 ARG A C 1
ATOM 789 O O . ARG A 1 103 ? -26.90924 -0.78807 11.05359 1.000 57.25290 102 ARG A O 1
ATOM 797 N N . ASP A 1 104 ? -26.06921 -1.83546 12.85906 1.000 56.08719 103 ASP A N 1
ATOM 798 C CA . ASP A 1 104 ? -27.22588 -1.49602 13.67954 1.000 58.27359 103 ASP A CA 1
ATOM 799 C C . ASP A 1 104 ? -27.26392 -0.00931 14.02027 1.000 56.41203 103 ASP A C 1
ATOM 800 O O . ASP A 1 104 ? -28.34812 0.54427 14.23511 1.000 54.34115 103 ASP A O 1
ATOM 805 N N . ALA A 1 105 ? -26.10600 0.65672 14.06829 1.000 55.82596 104 ALA A N 1
ATOM 806 C CA . ALA A 1 105 ? -26.11064 2.10886 14.21259 1.000 51.44619 104 ALA A CA 1
ATOM 807 C C . ALA A 1 105 ? -26.76284 2.77161 13.00681 1.000 54.89070 104 ALA A C 1
ATOM 808 O O . ALA A 1 105 ? -27.53197 3.72822 13.15348 1.000 55.43459 104 ALA A O 1
ATOM 810 N N . ILE A 1 106 ? -26.47083 2.27228 11.80416 1.000 53.84895 105 ILE A N 1
ATOM 811 C CA . ILE A 1 106 ? -27.09497 2.81569 10.60105 1.000 52.62881 105 ILE A CA 1
ATOM 812 C C . ILE A 1 106 ? -28.58913 2.50737 10.58710 1.000 51.93683 105 ILE A C 1
ATOM 813 O O . ILE A 1 106 ? -29.40825 3.37475 10.26177 1.000 54.65350 105 ILE A O 1
ATOM 818 N N . LYS A 1 107 ? -28.96876 1.27683 10.95735 1.000 52.35833 106 LYS A N 1
ATOM 819 C CA . LYS A 1 107 ? -30.38411 0.91303 11.02424 1.000 56.00169 106 LYS A CA 1
ATOM 820 C C . LYS A 1 107 ? -31.15114 1.82626 11.97201 1.000 57.34905 106 LYS A C 1
ATOM 821 O O . LYS A 1 107 ? -32.29850 2.19988 11.70051 1.000 62.29923 106 LYS A O 1
ATOM 827 N N . GLU A 1 108 ? -30.53321 2.19724 13.08919 1.000 56.02362 107 GLU A N 1
ATOM 828 C CA . GLU A 1 108 ? -31.22305 2.99739 14.09206 1.000 57.51001 107 GLU A CA 1
ATOM 829 C C . GLU A 1 108 ? -31.32461 4.45883 13.67185 1.000 58.70361 107 GLU A C 1
ATOM 830 O O . GLU A 1 108 ? -32.40132 5.06226 13.75034 1.000 60.62934 107 GLU A O 1
ATOM 836 N N . VAL A 1 109 ? -30.21617 5.04094 13.21048 1.000 56.39911 108 VAL A N 1
ATOM 837 C CA . VAL A 1 109 ? -30.19204 6.48016 12.97182 1.000 56.71821 108 VAL A CA 1
ATOM 838 C C . VAL A 1 109 ? -30.98615 6.83760 11.72358 1.000 58.94138 108 VAL A C 1
ATOM 839 O O . VAL A 1 109 ? -31.77937 7.78615 11.72966 1.000 64.83883 108 VAL A O 1
ATOM 843 N N . LEU A 1 110 ? -30.79437 6.08799 10.63808 1.000 63.28525 109 LEU A N 1
ATOM 844 C CA . LEU A 1 110 ? -31.46394 6.38551 9.37868 1.000 65.84645 109 LEU A CA 1
ATOM 845 C C . LEU A 1 110 ? -32.89083 5.86034 9.32053 1.000 69.07809 109 LEU A C 1
ATOM 846 O O . LEU A 1 110 ? -33.62218 6.21686 8.38962 1.000 68.61393 109 LEU A O 1
ATOM 851 N N . GLY A 1 111 ? -33.29759 5.03032 10.27998 1.000 68.94858 110 GLY A N 1
ATOM 852 C CA . GLY A 1 111 ? -34.65515 4.54862 10.35913 1.000 70.34487 110 GLY A CA 1
ATOM 853 C C . GLY A 1 111 ? -35.11261 3.87334 9.08407 1.000 71.16976 110 GLY A C 1
ATOM 854 O O . GLY A 1 111 ? -34.59742 2.82331 8.68970 1.000 68.10761 110 GLY A O 1
ATOM 855 N N . PRO A 1 112 ? -36.09775 4.47418 8.40946 1.000 75.47891 111 PRO A N 1
ATOM 856 C CA . PRO A 1 112 ? -36.61207 3.86072 7.17338 1.000 76.57889 111 PRO A CA 1
ATOM 857 C C . PRO A 1 112 ? -35.61388 3.86686 6.02674 1.000 73.36743 111 PRO A C 1
ATOM 858 O O . PRO A 1 112 ? -35.62511 2.93703 5.21081 1.000 71.68478 111 PRO A O 1
ATOM 862 N N . ASP A 1 113 ? -34.74695 4.87679 5.93990 1.000 74.58158 112 ASP A N 1
ATOM 863 C CA . ASP A 1 113 ? -33.79501 4.97880 4.83775 1.000 70.68902 112 ASP A CA 1
ATOM 864 C C . ASP A 1 113 ? -32.66083 3.96607 4.92026 1.000 69.37069 112 ASP A C 1
ATOM 865 O O . ASP A 1 113 ? -31.81425 3.94737 4.02102 1.000 69.58803 112 ASP A O 1
ATOM 870 N N . ALA A 1 114 ? -32.61371 3.13220 5.95641 1.000 65.91973 113 ALA A N 1
ATOM 871 C CA . ALA A 1 114 ? -31.58508 2.09972 6.06878 1.000 62.51334 113 ALA A CA 1
ATOM 872 C C . ALA A 1 114 ? -32.06933 0.79243 5.43666 1.000 64.29804 113 ALA A C 1
ATOM 873 O O . ALA A 1 114 ? -32.14694 -0.25729 6.07541 1.000 64.94752 113 ALA A O 1
ATOM 875 N N . THR A 1 115 ? -32.39708 0.88270 4.14683 1.000 64.41510 114 THR A N 1
ATOM 876 C CA . THR A 1 115 ? -32.85370 -0.27197 3.38460 1.000 60.99547 114 THR A CA 1
ATOM 877 C C . THR A 1 115 ? -31.77144 -1.34495 3.33779 1.000 62.36651 114 THR A C 1
ATOM 878 O O . THR A 1 115 ? -30.59290 -1.08926 3.59940 1.000 65.65574 114 THR A O 1
ATOM 882 N N . GLU A 1 116 ? -32.18028 -2.56479 2.98172 1.000 63.07632 115 GLU A N 1
ATOM 883 C CA . GLU A 1 116 ? -31.22291 -3.66593 2.98850 1.000 67.94119 115 GLU A CA 1
ATOM 884 C C . GLU A 1 116 ? -30.18258 -3.52453 1.87971 1.000 69.56477 115 GLU A C 1
ATOM 885 O O . GLU A 1 116 ? -29.06094 -4.02631 2.02318 1.000 67.62495 115 GLU A O 1
ATOM 891 N N . THR A 1 117 ? -30.51816 -2.84210 0.77901 1.000 64.70794 116 THR A N 1
ATOM 892 C CA . THR A 1 117 ? -29.50554 -2.58041 -0.24065 1.000 67.51696 116 THR A CA 1
ATOM 893 C C . THR A 1 117 ? -28.47191 -1.58201 0.26346 1.000 63.73303 116 THR A C 1
ATOM 894 O O . THR A 1 117 ? -27.26951 -1.76217 0.04101 1.000 65.96415 116 THR A O 1
ATOM 898 N N . LEU A 1 118 ? -28.91851 -0.52812 0.95285 1.000 67.59456 117 LEU A N 1
ATOM 899 C CA . LEU A 1 118 ? -27.97670 0.44534 1.49598 1.000 61.90024 117 LEU A CA 1
ATOM 900 C C . LEU A 1 118 ? -27.06345 -0.19558 2.52946 1.000 61.26361 117 LEU A C 1
ATOM 901 O O . LEU A 1 118 ? -25.86907 0.11451 2.58989 1.000 64.75329 117 LEU A O 1
ATOM 906 N N . LEU A 1 119 ? -27.60562 -1.10001 3.34630 1.000 62.30547 118 LEU A N 1
ATOM 907 C CA . LEU A 1 119 ? -26.78073 -1.79028 4.32977 1.000 60.23029 118 LEU A CA 1
ATOM 908 C C . LEU A 1 119 ? -25.77511 -2.71525 3.65509 1.000 60.10033 118 LEU A C 1
ATOM 909 O O . LEU A 1 119 ? -24.63881 -2.85279 4.12486 1.000 64.77214 118 LEU A O 1
ATOM 914 N N . GLN A 1 120 ? -26.16687 -3.35151 2.54845 1.000 62.25453 119 GLN A N 1
ATOM 915 C CA . GLN A 1 120 ? -25.23481 -4.22024 1.83608 1.000 61.23699 119 GLN A CA 1
ATOM 916 C C . GLN A 1 120 ? -24.12199 -3.41457 1.18016 1.000 59.27927 119 GLN A C 1
ATOM 917 O O . GLN A 1 120 ? -22.96896 -3.86080 1.13380 1.000 59.75276 119 GLN A O 1
ATOM 923 N N . ALA A 1 121 ? -24.44709 -2.22953 0.65948 1.000 56.82316 120 ALA A N 1
ATOM 924 C CA . ALA A 1 121 ? -23.41259 -1.36372 0.10397 1.000 58.45625 120 ALA A CA 1
ATOM 925 C C . ALA A 1 121 ? -22.40647 -0.96809 1.17761 1.000 58.79783 120 ALA A C 1
ATOM 926 O O . ALA A 1 121 ? -21.19094 -1.02796 0.95814 1.000 56.56537 120 ALA A O 1
ATOM 928 N N . TRP A 1 122 ? -22.89662 -0.58401 2.36046 1.000 57.62216 121 TRP A N 1
ATOM 929 C CA . TRP A 1 122 ? -21.98849 -0.17863 3.42835 1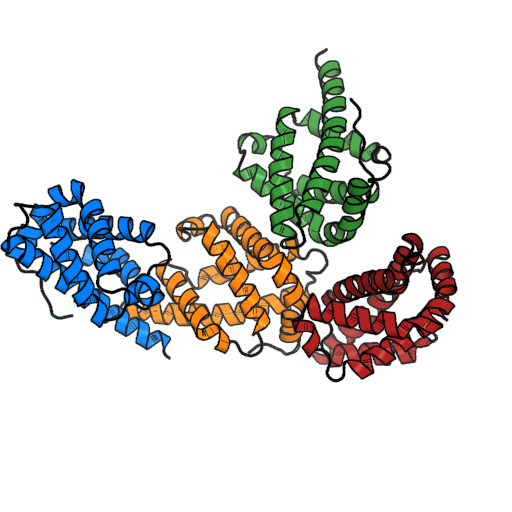.000 57.62124 121 TRP A CA 1
ATOM 930 C C . TRP A 1 122 ? -21.21105 -1.35997 3.98451 1.000 53.04980 121 TRP A C 1
ATOM 931 O O . TRP A 1 122 ? -20.06623 -1.19216 4.41323 1.000 52.53984 121 TRP A O 1
ATOM 942 N N . LYS A 1 123 ? -21.80181 -2.55643 3.97549 1.000 55.02630 122 LYS A N 1
ATOM 943 C CA . LYS A 1 123 ? -21.04901 -3.74294 4.36661 1.000 57.14567 122 LYS A CA 1
ATOM 944 C C . LYS A 1 123 ? -19.86128 -3.95930 3.44142 1.000 60.49088 122 LYS A C 1
ATOM 945 O O . LYS A 1 123 ? -18.74769 -4.23121 3.90314 1.000 62.91867 122 LYS A O 1
ATOM 951 N N . GLU A 1 124 ? -20.07634 -3.82881 2.13020 1.000 58.15410 123 GLU A N 1
ATOM 952 C CA . GLU A 1 124 ? -18.97717 -3.98962 1.18498 1.000 60.92018 123 GLU A CA 1
ATOM 953 C C . GLU A 1 124 ? -17.95025 -2.87513 1.33974 1.000 56.31873 123 GLU A C 1
ATOM 954 O O . GLU A 1 124 ? -16.74171 -3.13172 1.32168 1.000 54.85715 123 GLU A O 1
ATOM 956 N N . ALA A 1 125 ? -18.40903 -1.63083 1.49243 1.000 56.42326 124 ALA A N 1
ATOM 957 C CA . ALA A 1 125 ? -17.47652 -0.53245 1.71511 1.000 56.06881 124 ALA A CA 1
ATOM 958 C C . ALA A 1 125 ? -16.72460 -0.70938 3.02442 1.000 55.03657 124 ALA A C 1
ATOM 959 O O . ALA A 1 125 ? -15.54798 -0.34620 3.12165 1.000 57.02955 124 ALA A O 1
ATOM 961 N N . TYR A 1 126 ? -17.38123 -1.27613 4.03526 1.000 54.88754 125 TYR A N 1
ATOM 962 C CA . TYR A 1 126 ? -16.69820 -1.56581 5.28804 1.000 52.90381 125 TYR A CA 1
ATOM 963 C C . TYR A 1 126 ? -15.68844 -2.69007 5.10758 1.000 52.73792 125 TYR A C 1
ATOM 964 O O . TYR A 1 126 ? -14.55341 -2.59725 5.58681 1.000 54.35386 125 TYR A O 1
ATOM 973 N N . ASP A 1 127 ? -16.09335 -3.77113 4.43327 1.000 53.16134 126 ASP A N 1
ATOM 974 C CA . ASP A 1 127 ? -15.21110 -4.92438 4.26987 1.000 53.62272 126 ASP A CA 1
ATOM 975 C C . ASP A 1 127 ? -13.96646 -4.56138 3.47812 1.000 53.15939 126 ASP A C 1
ATOM 976 O O . ASP A 1 127 ? -12.87970 -5.08911 3.73820 1.000 54.16201 126 ASP A O 1
ATOM 981 N N . PHE A 1 128 ? -14.10575 -3.67320 2.49570 1.000 55.49450 127 PHE A N 1
ATOM 982 C CA . PHE A 1 128 ? -12.93453 -3.19593 1.77309 1.000 53.60184 127 PHE A CA 1
ATOM 983 C C . PHE A 1 128 ? -11.98732 -2.46960 2.71617 1.000 51.74813 127 PHE A C 1
ATOM 984 O O . PHE A 1 128 ? -10.79843 -2.79889 2.80323 1.000 52.08204 127 PHE A O 1
ATOM 992 N N . LEU A 1 129 ? -12.50579 -1.47778 3.44162 1.000 52.77710 128 LEU A N 1
ATOM 993 C CA . LEU A 1 129 ? -11.66409 -0.69713 4.33950 1.000 52.28855 128 LEU A CA 1
ATOM 994 C C . LEU A 1 129 ? -11.10801 -1.56090 5.46668 1.000 52.37426 128 LEU A C 1
ATOM 995 O O . LEU A 1 129 ? -9.94877 -1.40285 5.86246 1.000 53.76682 128 LEU A O 1
ATOM 1000 N N . ALA A 1 130 ? -11.91273 -2.49632 5.97863 1.000 51.45823 129 ALA A N 1
ATOM 1001 C CA . ALA A 1 130 ? -11.44963 -3.38738 7.03991 1.000 52.23172 129 ALA A CA 1
ATOM 1002 C C . ALA A 1 130 ? -10.30215 -4.27231 6.56842 1.000 52.00500 129 ALA A C 1
ATOM 1003 O O . ALA A 1 130 ? -9.31168 -4.45136 7.28594 1.000 53.24703 129 ALA A O 1
ATOM 1005 N N . HIS A 1 131 ? -10.42750 -4.85677 5.37328 1.000 55.03411 130 HIS A N 1
ATOM 1006 C CA . HIS A 1 131 ? -9.38708 -5.75680 4.88161 1.000 58.66813 130 HIS A CA 1
ATOM 1007 C C . HIS A 1 131 ? -8.08283 -5.00957 4.65441 1.000 55.44595 130 HIS A C 1
ATOM 1008 O O . HIS A 1 131 ? -6.99633 -5.54981 4.88191 1.000 58.43076 130 HIS A O 1
ATOM 1015 N N . LEU A 1 132 ? -8.17364 -3.76020 4.21267 1.000 55.65293 131 LEU A N 1
ATOM 1016 C CA . LEU A 1 132 ? -6.97823 -2.95500 4.01575 1.000 55.04739 131 LEU A CA 1
ATOM 1017 C C . LEU A 1 132 ? -6.35096 -2.56792 5.35205 1.000 57.23535 131 LEU A C 1
ATOM 1018 O O . LEU A 1 132 ? -5.13221 -2.67907 5.52772 1.000 57.20865 131 LEU A O 1
ATOM 1023 N N . LEU A 1 133 ? -7.16837 -2.13904 6.31667 1.000 57.82751 132 LEU A N 1
ATOM 1024 C CA . LEU A 1 133 ? -6.63638 -1.74457 7.61803 1.000 54.27633 132 LEU A CA 1
ATOM 1025 C C . LEU A 1 133 ? -6.03854 -2.93438 8.35955 1.000 53.80615 132 LEU A C 1
ATOM 1026 O O . LEU A 1 133 ? -4.94605 -2.83822 8.93082 1.000 55.38800 132 LEU A O 1
ATOM 1031 N N . SER A 1 134 ? -6.74076 -4.06853 8.36245 1.000 53.17717 133 SER A N 1
ATOM 1032 C CA . SER A 1 134 ? -6.29713 -5.20432 9.16707 1.000 58.77601 133 SER A CA 1
ATOM 1033 C C . SER A 1 134 ? -5.03127 -5.84596 8.60810 1.000 56.36667 133 SER A C 1
ATOM 1034 O O . SER A 1 134 ? -4.19812 -6.33396 9.37922 1.000 60.48574 133 SER A O 1
ATOM 1037 N N . THR A 1 135 ? -4.85954 -5.85706 7.28421 1.000 57.37035 134 THR A N 1
ATOM 1038 C CA . THR A 1 135 ? -3.66327 -6.47989 6.72858 1.000 57.59457 134 THR A CA 1
ATOM 1039 C C . THR A 1 135 ? -2.43277 -5.59983 6.92234 1.000 56.44142 134 THR A C 1
ATOM 1040 O O . THR A 1 135 ? -1.35283 -6.10715 7.24449 1.000 58.81107 134 THR A O 1
ATOM 1044 N N . LYS A 1 136 ? -2.57178 -4.28350 6.74447 1.000 53.54234 135 LYS A N 1
ATOM 1045 C CA . LYS A 1 136 ? -1.45298 -3.39036 7.03110 1.000 52.57804 135 LYS A CA 1
ATOM 1046 C C . LYS A 1 136 ? -1.09031 -3.40195 8.51480 1.000 56.89183 135 LYS A C 1
ATOM 1047 O O . LYS A 1 136 ? 0.09053 -3.27637 8.86241 1.000 56.58988 135 LYS A O 1
ATOM 1049 N N . GLU A 1 137 ? -2.08320 -3.55988 9.39910 1.000 54.85042 136 GLU A N 1
ATOM 1050 C CA . GLU A 1 137 ? -1.80447 -3.64147 10.83219 1.000 53.63217 136 GLU A CA 1
ATOM 1051 C C . GLU A 1 137 ? -1.03181 -4.90796 11.17613 1.000 53.50469 136 GLU A C 1
ATOM 1052 O O . GLU A 1 137 ? -0.09192 -4.86737 11.97692 1.000 55.08214 136 GLU A O 1
ATOM 1058 N N . ALA A 1 138 ? -1.41893 -6.04482 10.58924 1.000 57.96096 137 ALA A N 1
ATOM 1059 C CA . ALA A 1 138 ? -0.67732 -7.28281 10.81384 1.000 56.88791 137 ALA A CA 1
ATOM 1060 C C . ALA A 1 138 ? 0.77834 -7.13709 10.38639 1.000 59.49640 137 ALA A C 1
ATOM 1061 O O . ALA A 1 138 ? 1.68659 -7.63451 11.06433 1.000 61.10805 137 ALA A O 1
ATOM 1063 N N . GLN A 1 139 ? 1.02046 -6.44839 9.26819 1.000 54.49690 138 GLN A N 1
ATOM 1064 C CA . GLN A 1 139 ? 2.39263 -6.19789 8.84279 1.000 59.87159 138 GLN A CA 1
ATOM 1065 C C . GLN A 1 139 ? 3.13738 -5.34228 9.86010 1.000 58.12895 138 GLN A C 1
ATOM 1066 O O . GLN A 1 139 ? 4.30320 -5.60917 10.16646 1.000 60.78033 138 GLN A O 1
ATOM 1072 N N . VAL A 1 140 ? 2.48041 -4.31117 10.39804 1.000 58.13041 139 VAL A N 1
ATOM 1073 C CA . VAL A 1 140 ? 3.13513 -3.43556 11.36688 1.000 57.94252 139 VAL A CA 1
ATOM 1074 C C . VAL A 1 140 ? 3.43291 -4.19373 12.65529 1.000 59.07782 139 VAL A C 1
ATOM 1075 O O . VAL A 1 140 ? 4.48152 -3.99609 13.28157 1.000 59.34241 139 VAL A O 1
ATOM 1079 N N . TYR A 1 141 ? 2.52028 -5.07489 13.06990 1.000 59.81511 140 TYR A N 1
ATOM 1080 C CA . TYR A 1 141 ? 2.77430 -5.91218 14.23774 1.000 57.40258 140 TYR A CA 1
ATOM 1081 C C . TYR A 1 141 ? 4.00797 -6.78479 14.02644 1.000 60.63985 140 TYR A C 1
ATOM 1082 O O . TYR A 1 141 ? 4.87227 -6.88478 14.90559 1.000 62.09619 140 TYR A O 1
ATOM 1091 N N . ALA A 1 142 ? 4.11578 -7.41077 12.85036 1.000 64.69174 141 ALA A N 1
ATOM 1092 C CA . ALA A 1 142 ? 5.22269 -8.32768 12.59575 1.000 63.36027 141 ALA A CA 1
ATOM 1093 C C . ALA A 1 142 ? 6.56890 -7.61431 12.61873 1.000 63.94507 141 ALA A C 1
ATOM 1094 O O . ALA A 1 142 ? 7.57836 -8.20815 13.01561 1.000 63.51926 141 ALA A O 1
ATOM 1096 N N . VAL A 1 143 ? 6.60003 -6.34072 12.21988 1.000 63.56117 142 VAL A N 1
ATOM 1097 C CA . VAL A 1 143 ? 7.85080 -5.58551 12.19249 1.000 63.64433 142 VAL A CA 1
ATOM 1098 C C . VAL A 1 143 ? 8.30137 -5.21868 13.60279 1.000 64.82411 142 VAL A C 1
ATOM 1099 O O . VAL A 1 143 ? 9.50195 -5.19798 13.89800 1.000 62.57219 142 VAL A O 1
ATOM 1103 N N . LEU A 1 144 ? 7.35664 -4.90860 14.49121 1.000 64.66998 143 LEU A N 1
ATOM 1104 C CA . LEU A 1 144 ? 7.71327 -4.51185 15.84739 1.000 64.35902 143 LEU A CA 1
ATOM 1105 C C . LEU A 1 144 ? 7.90417 -5.69909 16.77507 1.000 67.12131 143 LEU A C 1
ATOM 1106 O O . LEU A 1 144 ? 8.41215 -5.51972 17.88650 1.000 70.81762 143 LEU A O 1
ATOM 1111 N N . ALA A 1 145 ? 7.50816 -6.89777 16.34519 1.000 69.36665 144 ALA A N 1
ATOM 1112 C CA . ALA A 1 145 ? 7.82097 -8.10066 17.10595 1.000 71.61327 144 ALA A CA 1
ATOM 1113 C C . ALA A 1 145 ? 9.31943 -8.38264 17.09306 1.000 84.23716 144 ALA A C 1
ATOM 1114 O O . ALA A 1 145 ? 9.89163 -8.78158 18.11448 1.000 83.97115 144 ALA A O 1
ATOM 1116 N N . GLU A 1 146 ? 9.97054 -8.17517 15.95168 1.000 82.45881 145 GLU A N 1
ATOM 1117 C CA . GLU A 1 146 ? 11.41363 -8.36473 15.83978 1.000 81.39044 145 GLU A CA 1
ATOM 1118 C C . GLU A 1 146 ? 12.15420 -7.03773 16.00216 1.000 82.21363 145 GLU A C 1
ATOM 1119 O O . GLU A 1 146 ? 13.16496 -6.79123 15.34198 1.000 77.47734 145 GLU A O 1
ATOM 1121 N N . THR B 1 5 ? 26.08870 0.46554 23.24844 1.000 77.91421 4 THR B N 1
ATOM 1122 C CA . THR B 1 5 ? 25.66803 0.38005 24.64241 1.000 77.59880 4 THR B CA 1
ATOM 1123 C C . THR B 1 5 ? 26.25084 1.54131 25.44988 1.000 77.47101 4 THR B C 1
ATOM 1124 O O . THR B 1 5 ? 27.09730 2.28757 24.95205 1.000 77.68513 4 THR B O 1
ATOM 1128 N N . LEU B 1 6 ? 25.79370 1.68597 26.69355 1.000 73.20373 5 LEU B N 1
ATOM 1129 C CA . LEU B 1 6 ? 26.11168 2.83881 27.52511 1.000 65.32680 5 LEU B CA 1
ATOM 1130 C C . LEU B 1 6 ? 27.23343 2.51432 28.50180 1.000 61.33284 5 LEU B C 1
ATOM 1131 O O . LEU B 1 6 ? 27.27502 1.42379 29.07870 1.000 58.47940 5 LEU B O 1
ATOM 1136 N N . SER B 1 7 ? 28.13034 3.47778 28.69549 1.000 57.97697 6 SER B N 1
ATOM 1137 C CA . SER B 1 7 ? 29.26393 3.28555 29.58390 1.000 54.22857 6 SER B CA 1
ATOM 1138 C C . SER B 1 7 ? 28.80596 3.21577 31.03632 1.000 61.51205 6 SER B C 1
ATOM 1139 O O . SER B 1 7 ? 27.71600 3.66697 31.40243 1.000 60.69971 6 SER B O 1
ATOM 1142 N N . GLU B 1 8 ? 29.66578 2.63092 31.87090 1.000 57.89884 7 GLU B N 1
ATOM 1143 C CA . GLU B 1 8 ? 29.35944 2.53152 33.29069 1.000 58.09182 7 GLU B CA 1
ATOM 1144 C C . GLU B 1 8 ? 29.19379 3.90571 33.92664 1.000 55.29084 7 GLU B C 1
ATOM 1145 O O . GLU B 1 8 ? 28.36041 4.07358 34.82246 1.000 55.76171 7 GLU B O 1
ATOM 1151 N N . GLN B 1 9 ? 29.95643 4.90370 33.47531 1.000 54.03228 8 GLN B N 1
ATOM 1152 C CA . GLN B 1 9 ? 29.85526 6.22265 34.09398 1.000 54.94497 8 GLN B CA 1
ATOM 1153 C C . GLN B 1 9 ? 28.52256 6.88649 33.78072 1.000 55.88072 8 GLN B C 1
ATOM 1154 O O . GLN B 1 9 ? 27.90677 7.49954 34.65955 1.000 54.89229 8 GLN B O 1
ATOM 1160 N N . THR B 1 10 ? 28.06172 6.80044 32.53658 1.000 56.14390 9 THR B N 1
ATOM 1161 C CA . THR B 1 10 ? 26.79275 7.44764 32.23967 1.000 56.86335 9 THR B CA 1
ATOM 1162 C C . THR B 1 10 ? 25.62836 6.69840 32.87854 1.000 51.28647 9 THR B C 1
ATOM 1163 O O . THR B 1 10 ? 24.62745 7.32150 33.24574 1.000 51.85485 9 THR B O 1
ATOM 1167 N N . ARG B 1 11 ? 25.75361 5.38271 33.07251 1.000 52.76059 10 ARG B N 1
ATOM 1168 C CA . ARG B 1 11 ? 24.68711 4.65645 33.75838 1.000 54.09057 10 ARG B CA 1
ATOM 1169 C C . ARG B 1 11 ? 24.62977 5.00467 35.24267 1.000 50.75431 10 ARG B C 1
ATOM 1170 O O . ARG B 1 11 ? 23.53870 5.06553 35.81896 1.000 52.07197 10 ARG B O 1
ATOM 1178 N N . GLN B 1 12 ? 25.78024 5.24733 35.87518 1.000 51.13917 11 GLN B N 1
ATOM 1179 C CA . GLN B 1 12 ? 25.77248 5.73684 37.24925 1.000 49.29705 11 GLN B CA 1
ATOM 1180 C C . GLN B 1 12 ? 25.15998 7.12846 37.34109 1.000 48.96721 11 GLN B C 1
ATOM 1181 O O . GLN B 1 12 ? 24.50545 7.45211 38.33974 1.000 46.82313 11 GLN B O 1
ATOM 1187 N N . LEU B 1 13 ? 25.35354 7.95981 36.31444 1.000 44.82557 12 LEU B N 1
ATOM 1188 C CA . LEU B 1 13 ? 24.79856 9.30790 36.34460 1.000 44.87070 12 LEU B CA 1
ATOM 1189 C C . LEU B 1 13 ? 23.30700 9.30745 36.03024 1.000 48.30859 12 LEU B C 1
ATOM 1190 O O . LEU B 1 13 ? 22.54819 10.09483 36.60673 1.000 44.88253 12 LEU B O 1
ATOM 1195 N N . VAL B 1 14 ? 22.86345 8.43038 35.12976 1.000 47.95056 13 VAL B N 1
ATOM 1196 C CA . VAL B 1 14 ? 21.42937 8.29637 34.89984 1.000 48.80478 13 VAL B CA 1
ATOM 1197 C C . VAL B 1 14 ? 20.74478 7.77925 36.16096 1.000 49.01562 13 VAL B C 1
ATOM 1198 O O . VAL B 1 14 ? 19.70981 8.31023 36.58286 1.000 48.89655 13 VAL B O 1
ATOM 1202 N N . ARG B 1 15 ? 21.32691 6.75821 36.80054 1.000 48.73245 14 ARG B N 1
ATOM 1203 C CA . ARG B 1 15 ? 20.79475 6.27949 38.07498 1.000 46.99514 14 ARG B CA 1
ATOM 1204 C C . ARG B 1 15 ? 20.70914 7.40665 39.09475 1.000 47.06155 14 ARG B C 1
ATOM 1205 O O . ARG B 1 15 ? 19.71561 7.52397 39.81922 1.000 48.80300 14 ARG B O 1
ATOM 1213 N N . ALA B 1 16 ? 21.74382 8.24726 39.16719 1.000 46.62529 15 ALA B N 1
ATOM 1214 C CA . ALA B 1 16 ? 21.74276 9.35879 40.11244 1.000 48.21644 15 ALA B CA 1
ATOM 1215 C C . ALA B 1 16 ? 20.70748 10.41762 39.76357 1.000 44.58503 15 ALA B C 1
ATOM 1216 O O . ALA B 1 16 ? 20.38419 11.25182 40.61307 1.000 49.50304 15 ALA B O 1
ATOM 1218 N N . SER B 1 17 ? 20.18569 10.40130 38.54020 1.000 45.89653 16 SER B N 1
ATOM 1219 C CA . SER B 1 17 ? 19.19043 11.36527 38.09430 1.000 44.42139 16 SER B CA 1
ATOM 1220 C C . SER B 1 17 ? 17.76969 10.98362 38.49004 1.000 48.57242 16 SER B C 1
ATOM 1221 O O . SER B 1 17 ? 16.87214 11.82487 38.38438 1.000 44.51720 16 SER B O 1
ATOM 1224 N N . VAL B 1 18 ? 17.54949 9.74136 38.94017 1.000 49.01249 17 VAL B N 1
ATOM 1225 C CA . VAL B 1 18 ? 16.18735 9.29743 39.26149 1.000 46.74939 17 VAL B CA 1
ATOM 1226 C C . VAL B 1 18 ? 15.54244 10.15875 40.33849 1.000 49.79687 17 VAL B C 1
ATOM 1227 O O . VAL B 1 18 ? 14.34772 10.47355 40.21224 1.000 50.51041 17 VAL B O 1
ATOM 1231 N N . PRO B 1 19 ? 16.23428 10.57173 41.41077 1.000 45.22611 18 PRO B N 1
ATOM 1232 C CA . PRO B 1 19 ? 15.58974 11.50256 42.35866 1.000 51.50973 18 PRO B CA 1
ATOM 1233 C C . PRO B 1 19 ? 15.15687 12.81865 41.72958 1.000 50.77678 18 PRO B C 1
ATOM 1234 O O . PRO B 1 19 ? 14.07926 13.33087 42.06139 1.000 52.73289 18 PRO B O 1
ATOM 1238 N N . ALA B 1 20 ? 15.96957 13.38639 40.83277 1.000 51.16240 19 ALA B N 1
ATOM 1239 C CA . ALA B 1 20 ? 15.57780 14.61992 40.15519 1.000 48.69567 19 ALA B CA 1
ATOM 1240 C C . ALA B 1 20 ? 14.37236 14.39319 39.25366 1.000 49.69264 19 ALA B C 1
ATOM 1241 O O . ALA B 1 20 ? 13.48607 15.24908 39.16129 1.000 50.33401 19 ALA B O 1
ATOM 1243 N N . LEU B 1 21 ? 14.31578 13.24419 38.58559 1.000 48.68065 20 LEU B N 1
ATOM 1244 C CA . LEU B 1 21 ? 13.20652 12.99289 37.67868 1.000 48.34057 20 LEU B CA 1
ATOM 1245 C C . LEU B 1 21 ? 11.91963 12.65921 38.42018 1.000 50.25293 20 LEU B C 1
ATOM 1246 O O . LEU B 1 21 ? 10.83489 12.98682 37.93115 1.000 49.38081 20 LEU B O 1
ATOM 1251 N N . GLN B 1 22 ? 11.99897 12.01994 39.59066 1.000 48.27355 21 GLN B N 1
ATOM 1252 C CA . GLN B 1 22 ? 10.75753 11.72530 40.29908 1.000 52.61549 21 GLN B CA 1
ATOM 1253 C C . GLN B 1 22 ? 10.08591 12.99403 40.80804 1.000 47.57480 21 GLN B C 1
ATOM 1254 O O . GLN B 1 22 ? 8.86531 13.00479 40.98983 1.000 47.67881 21 GLN B O 1
ATOM 1260 N N . LYS B 1 23 ? 10.84132 14.07572 40.97559 1.000 53.95663 22 LYS B N 1
ATOM 1261 C CA . LYS B 1 23 ? 10.29030 15.35093 41.41104 1.000 53.13901 22 LYS B CA 1
ATOM 1262 C C . LYS B 1 23 ? 10.11663 16.36429 40.28531 1.000 52.51772 22 LYS B C 1
ATOM 1263 O O . LYS B 1 23 ? 9.22611 17.21437 40.37768 1.000 55.73367 22 LYS B O 1
ATOM 1269 N N . HIS B 1 24 ? 10.93363 16.30373 39.22223 1.000 47.46905 23 HIS B N 1
ATOM 1270 C CA . HIS B 1 24 ? 10.98239 17.38077 38.23916 1.000 48.11925 23 HIS B CA 1
ATOM 1271 C C . HIS B 1 24 ? 10.76395 16.94126 36.79292 1.000 46.79413 23 HIS B C 1
ATOM 1272 O O . HIS B 1 24 ? 10.89839 17.77617 35.89146 1.000 47.06653 23 HIS B O 1
ATOM 1279 N N . SER B 1 25 ? 10.43230 15.67310 36.53316 1.000 46.03597 24 SER B N 1
ATOM 1280 C CA . SER B 1 25 ? 10.31149 15.23128 35.14297 1.000 44.77703 24 SER B CA 1
ATOM 1281 C C . SER B 1 25 ? 9.24125 16.02105 34.40021 1.000 43.93544 24 SER B C 1
ATOM 1282 O O . SER B 1 25 ? 9.42464 16.37009 33.22822 1.000 47.32174 24 SER B O 1
ATOM 1285 N N . VAL B 1 26 ? 8.12508 16.32771 35.06560 1.000 45.28713 25 VAL B N 1
ATOM 1286 C CA . VAL B 1 26 ? 7.08240 17.13354 34.42963 1.000 46.05401 25 VAL B CA 1
ATOM 1287 C C . VAL B 1 26 ? 7.62408 18.51196 34.07045 1.000 45.23470 25 VAL B C 1
ATOM 1288 O O . VAL B 1 26 ? 7.41730 19.01085 32.95714 1.000 49.55820 25 VAL B O 1
ATOM 1292 N N . ALA B 1 27 ? 8.34461 19.13751 35.00565 1.000 46.77732 26 ALA B N 1
ATOM 1293 C CA . ALA B 1 27 ? 8.95302 20.43813 34.74467 1.000 49.19790 26 ALA B CA 1
ATOM 1294 C C . ALA B 1 27 ? 9.97179 20.35901 33.61644 1.000 50.12515 26 ALA B C 1
ATOM 1295 O O . ALA B 1 27 ? 10.08741 21.28582 32.80631 1.000 51.65322 26 ALA B O 1
ATOM 1297 N N . ILE B 1 28 ? 10.73219 19.26630 33.55371 1.000 48.80218 27 ILE B N 1
ATOM 1298 C CA . ILE B 1 28 ? 11.71397 19.12625 32.48613 1.000 45.97054 27 ILE B CA 1
ATOM 1299 C C . ILE B 1 28 ? 11.01678 18.89973 31.15436 1.000 45.88864 27 ILE B C 1
ATOM 1300 O O . ILE B 1 28 ? 11.37641 19.50648 30.14150 1.000 45.10674 27 ILE B O 1
ATOM 1305 N N . SER B 1 29 ? 10.00195 18.03487 31.13768 1.000 46.91412 28 SER B N 1
ATOM 1306 C CA . SER B 1 29 ? 9.28696 17.74830 29.89834 1.000 47.61413 28 SER B CA 1
ATOM 1307 C C . SER B 1 29 ? 8.49574 18.95773 29.41275 1.000 47.68666 28 SER B C 1
ATOM 1308 O O . SER B 1 29 ? 8.44316 19.22362 28.20925 1.000 47.42376 28 SER B O 1
ATOM 1311 N N . ALA B 1 30 ? 7.85836 19.69185 30.32806 1.000 51.18597 29 ALA B N 1
ATOM 1312 C CA . ALA B 1 30 ? 7.08723 20.86195 29.92225 1.000 49.58946 29 ALA B CA 1
ATOM 1313 C C . ALA B 1 30 ? 7.99956 21.96227 29.39555 1.000 52.13891 29 ALA B C 1
ATOM 1314 O O . ALA B 1 30 ? 7.71475 22.57334 28.35958 1.000 53.28973 29 ALA B O 1
ATOM 1316 N N . THR B 1 31 ? 9.10244 22.23161 30.09727 1.000 50.85724 30 THR B N 1
ATOM 1317 C CA . THR B 1 31 ? 10.04880 23.23585 29.62064 1.000 53.08744 30 THR B CA 1
ATOM 1318 C C . THR B 1 31 ? 10.62531 22.83896 28.27018 1.000 52.67490 30 THR B C 1
ATOM 1319 O O . THR B 1 31 ? 10.80685 23.68386 27.38550 1.000 54.31676 30 THR B O 1
ATOM 1323 N N . MET B 1 32 ? 10.89534 21.54804 28.08769 1.000 52.44724 31 MET B N 1
ATOM 1324 C CA . MET B 1 32 ? 11.41841 21.06897 26.81826 1.000 50.52844 31 MET B CA 1
ATOM 1325 C C . MET B 1 32 ? 10.40430 21.23447 25.69041 1.000 57.98540 31 MET B C 1
ATOM 1326 O O . MET B 1 32 ? 10.78731 21.51644 24.54803 1.000 56.27045 31 MET B O 1
ATOM 1331 N N . TYR B 1 33 ? 9.11324 21.06638 25.97985 1.000 54.16369 32 TYR B N 1
ATOM 1332 C CA . TYR B 1 33 ? 8.11556 21.30213 24.94455 1.000 53.37765 32 TYR B CA 1
ATOM 1333 C C . TYR B 1 33 ? 7.97596 22.78917 24.64850 1.000 56.44438 32 TYR B C 1
ATOM 1334 O O . TYR B 1 33 ? 7.86704 23.18458 23.48228 1.000 56.80036 32 TYR B O 1
ATOM 1343 N N . ARG B 1 34 ? 7.97978 23.63001 25.68879 1.000 54.40730 33 ARG B N 1
ATOM 1344 C CA . ARG B 1 34 ? 7.85413 25.06738 25.46751 1.000 54.69890 33 ARG B CA 1
ATOM 1345 C C . ARG B 1 34 ? 9.03573 25.61160 24.67361 1.000 56.71838 33 ARG B C 1
ATOM 1346 O O . ARG B 1 34 ? 8.87356 26.52442 23.85551 1.000 58.95280 33 ARG B O 1
ATOM 1354 N N . LEU B 1 35 ? 10.23127 25.05878 24.89261 1.000 56.60829 34 LEU B N 1
ATOM 1355 C CA . LEU B 1 35 ? 11.39064 25.48252 24.11210 1.000 56.87522 34 LEU B CA 1
ATOM 1356 C C . LEU B 1 35 ? 11.28174 25.01779 22.66617 1.000 57.92095 34 LEU B C 1
ATOM 1357 O O . LEU B 1 35 ? 11.61584 25.76735 21.74254 1.000 63.22823 34 LEU B O 1
ATOM 1362 N N . LEU B 1 36 ? 10.82764 23.78080 22.45005 1.000 61.38727 35 LEU B N 1
ATOM 1363 C CA . LEU B 1 36 ? 10.66788 23.27329 21.08966 1.000 62.08645 35 LEU B CA 1
ATOM 1364 C C . LEU B 1 36 ? 9.61533 24.07006 20.33138 1.000 64.33593 35 LEU B C 1
ATOM 1365 O O . LEU B 1 36 ? 9.76308 24.33026 19.13168 1.000 63.58838 35 LEU B O 1
ATOM 1370 N N . PHE B 1 37 ? 8.54745 24.46858 21.02503 1.000 62.06616 36 PHE B N 1
ATOM 1371 C CA . PHE B 1 37 ? 7.51114 25.29884 20.42147 1.000 64.10258 36 PHE B CA 1
ATOM 1372 C C . PHE B 1 37 ? 8.08269 26.61476 19.90387 1.000 65.43139 36 PHE B C 1
ATOM 1373 O O . PHE B 1 37 ? 7.72940 27.06456 18.80827 1.000 68.87746 36 PHE B O 1
ATOM 1381 N N . GLU B 1 38 ? 8.97111 27.24463 20.67303 1.000 65.45590 37 GLU B N 1
ATOM 1382 C CA . GLU B 1 38 ? 9.45972 28.57273 20.32395 1.000 65.41171 37 GLU B CA 1
ATOM 1383 C C . GLU B 1 38 ? 10.65787 28.54341 19.38338 1.000 64.53734 37 GLU B C 1
ATOM 1384 O O . GLU B 1 38 ? 10.85726 29.49791 18.62486 1.000 67.95589 37 GLU B O 1
ATOM 1390 N N . ARG B 1 39 ? 11.44975 27.47338 19.39320 1.000 64.38040 38 ARG B N 1
ATOM 1391 C CA . ARG B 1 39 ? 12.65231 27.41521 18.57319 1.000 62.61302 38 ARG B CA 1
ATOM 1392 C C . ARG B 1 39 ? 12.44592 26.71778 17.23778 1.000 69.55339 38 ARG B C 1
ATOM 1393 O O . ARG B 1 39 ? 13.19200 26.98979 16.29013 1.000 71.49104 38 ARG B O 1
ATOM 1401 N N . TYR B 1 40 ? 11.46885 25.82046 17.13805 1.000 66.38482 39 TYR B N 1
ATOM 1402 C CA . TYR B 1 40 ? 11.20322 25.07934 15.90496 1.000 65.66534 39 TYR B CA 1
ATOM 1403 C C . TYR B 1 40 ? 9.70183 25.02570 15.68615 1.000 69.05973 39 TYR B C 1
ATOM 1404 O O . TYR B 1 40 ? 9.05163 24.00403 15.94093 1.000 67.78081 39 TYR B O 1
ATOM 1413 N N . PRO B 1 41 ? 9.11212 26.12257 15.19911 1.000 74.51949 40 PRO B N 1
ATOM 1414 C CA . PRO B 1 41 ? 7.65018 26.17502 15.03534 1.000 72.06077 40 PRO B CA 1
ATOM 1415 C C . PRO B 1 41 ? 7.10761 25.21562 13.99043 1.000 67.11527 40 PRO B C 1
ATOM 1416 O O . PRO B 1 41 ? 5.89218 24.98226 13.96566 1.000 65.61086 40 PRO B O 1
ATOM 1420 N N . GLU B 1 42 ? 7.95427 24.65638 13.12602 1.000 67.49534 41 GLU B N 1
ATOM 1421 C CA . GLU B 1 42 ? 7.46866 23.67779 12.16119 1.000 70.38882 41 GLU B CA 1
ATOM 1422 C C . GLU B 1 42 ? 6.95941 22.41255 12.83605 1.000 68.93329 41 GLU B C 1
ATOM 1423 O O . GLU B 1 42 ? 6.17163 21.67666 12.23052 1.000 71.37003 41 GLU B O 1
ATOM 1429 N N . THR B 1 43 ? 7.38005 22.15230 14.07605 1.000 73.44357 42 THR B N 1
ATOM 1430 C CA . THR B 1 43 ? 7.02863 20.92730 14.78168 1.000 71.81858 42 THR B CA 1
ATOM 1431 C C . THR B 1 43 ? 5.68736 21.00311 15.49600 1.000 67.17052 42 THR B C 1
ATOM 1432 O O . THR B 1 43 ? 5.15310 19.95571 15.87175 1.000 68.85133 42 THR B O 1
ATOM 1436 N N . ARG B 1 44 ? 5.13025 22.20101 15.69569 1.000 82.31580 43 ARG B N 1
ATOM 1437 C CA . ARG B 1 44 ? 3.83811 22.30055 16.37150 1.000 81.67786 43 ARG B CA 1
ATOM 1438 C C . ARG B 1 44 ? 2.75650 21.52627 15.63614 1.000 83.55897 43 ARG B C 1
ATOM 1439 O O . ARG B 1 44 ? 1.82503 21.01528 16.26253 1.000 85.11793 43 ARG B O 1
ATOM 1447 N N . SER B 1 45 ? 2.85955 21.43835 14.31192 1.000 72.24774 44 SER B N 1
ATOM 1448 C CA . SER B 1 45 ? 1.95776 20.59364 13.53996 1.000 70.01885 44 SER B CA 1
ATOM 1449 C C . SER B 1 45 ? 1.88378 19.17339 14.09620 1.000 70.60426 44 SER B C 1
ATOM 1450 O O . SER B 1 45 ? 0.83435 18.52687 14.00245 1.000 74.87573 44 SER B O 1
ATOM 1453 N N . LEU B 1 46 ? 2.96994 18.67573 14.69685 1.000 66.02309 45 LEU B N 1
ATOM 1454 C CA . LEU B 1 46 ? 3.03830 17.25778 15.03111 1.000 60.60528 45 LEU B CA 1
ATOM 1455 C C . LEU B 1 46 ? 2.22254 16.91293 16.26691 1.000 61.31610 45 LEU B C 1
ATOM 1456 O O . LEU B 1 46 ? 1.80827 15.76153 16.41840 1.000 61.93909 45 LEU B O 1
ATOM 1461 N N . PHE B 1 47 ? 1.97590 17.88063 17.15155 1.000 62.72131 46 PHE B N 1
ATOM 1462 C CA . PHE B 1 47 ? 1.36738 17.62454 18.45471 1.000 59.31397 46 PHE B CA 1
ATOM 1463 C C . PHE B 1 47 ? -0.11877 17.95141 18.40245 1.000 61.29849 46 PHE B C 1
ATOM 1464 O O . PHE B 1 47 ? -0.50105 19.11385 18.23812 1.000 64.67193 46 PHE B O 1
ATOM 1472 N N . GLU B 1 48 ? -0.95211 16.92178 18.55592 1.000 63.82605 47 GLU B N 1
ATOM 1473 C CA . GLU B 1 48 ? -2.39349 17.11636 18.66236 1.000 62.77621 47 GLU B CA 1
ATOM 1474 C C . GLU B 1 48 ? -2.79943 17.48127 20.08691 1.000 65.92262 47 GLU B C 1
ATOM 1475 O O . GLU B 1 48 ? -3.59968 18.39939 20.29994 1.000 66.29248 47 GLU B O 1
ATOM 1481 N N . LEU B 1 49 ? -2.25665 16.77037 21.07784 1.000 63.66153 48 LEU B N 1
ATOM 1482 C CA . LEU B 1 49 ? -2.60593 16.95651 22.48391 1.000 59.23691 48 LEU B CA 1
ATOM 1483 C C . LEU B 1 49 ? -1.33528 17.26884 23.26902 1.000 61.35673 48 LEU B C 1
ATOM 1484 O O . LEU B 1 49 ? -0.79649 16.39652 23.96897 1.000 55.68077 48 LEU B O 1
ATOM 1489 N N . PRO B 1 50 ? -0.83702 18.50936 23.18871 1.000 60.41307 49 PRO B N 1
ATOM 1490 C CA . PRO B 1 50 ? 0.45401 18.82342 23.83024 1.000 61.27161 49 PRO B CA 1
ATOM 1491 C C . PRO B 1 50 ? 0.47724 18.58244 25.33000 1.000 56.96405 49 PRO B C 1
ATOM 1492 O O . PRO B 1 50 ? 1.46705 18.04612 25.84251 1.000 59.66805 49 PRO B O 1
ATOM 1496 N N . GLU B 1 51 ? -0.58195 18.96629 26.04915 1.000 61.61167 50 GLU B N 1
ATOM 1497 C CA . GLU B 1 51 ? -0.60775 18.78590 27.49907 1.000 57.32137 50 GLU B CA 1
ATOM 1498 C C . GLU B 1 51 ? -0.47761 17.31736 27.88021 1.000 60.08579 50 GLU B C 1
ATOM 1499 O O . GLU B 1 51 ? 0.25894 16.96954 28.81098 1.000 60.39223 50 GLU B O 1
ATOM 1505 N N . ARG B 1 52 ? -1.19667 16.44258 27.17827 1.000 56.71068 51 ARG B N 1
ATOM 1506 C CA . ARG B 1 52 ? -1.16674 15.01915 27.49758 1.000 52.78311 51 ARG B CA 1
ATOM 1507 C C . ARG B 1 52 ? 0.19761 14.40955 27.19211 1.000 52.30317 51 ARG B C 1
ATOM 1508 O O . ARG B 1 52 ? 0.67076 13.53112 27.92173 1.000 53.47163 51 ARG B O 1
ATOM 1516 N N . VAL B 1 53 ? 0.85035 14.86985 26.12399 1.000 51.03492 52 VAL B N 1
ATOM 1517 C CA . VAL B 1 53 ? 2.12740 14.28719 25.73385 1.000 54.29382 52 VAL B CA 1
ATOM 1518 C C . VAL B 1 53 ? 3.23847 14.74107 26.67405 1.000 53.55305 52 VAL B C 1
ATOM 1519 O O . VAL B 1 53 ? 4.17558 13.98211 26.94771 1.000 51.36234 52 VAL B O 1
ATOM 1523 N N . ILE B 1 54 ? 3.14561 15.96577 27.19925 1.000 52.89723 53 ILE B N 1
ATOM 1524 C CA . ILE B 1 54 ? 4.11581 16.43657 28.18412 1.000 50.98186 53 ILE B CA 1
ATOM 1525 C C . ILE B 1 54 ? 4.15954 15.49071 29.37927 1.000 52.61444 53 ILE B C 1
ATOM 1526 O O . ILE B 1 54 ? 5.23776 15.11001 29.85522 1.000 50.07092 53 ILE B O 1
ATOM 1531 N N . HIS B 1 55 ? 2.98900 15.08212 29.87125 1.000 51.65689 54 HIS B N 1
ATOM 1532 C CA . HIS B 1 55 ? 2.94961 14.16184 30.99946 1.000 51.83687 54 HIS B CA 1
ATOM 1533 C C . HIS B 1 55 ? 3.38374 12.75612 30.59804 1.000 50.09797 54 HIS B C 1
ATOM 1534 O O . HIS B 1 55 ? 3.91755 12.01655 31.43017 1.000 49.28905 54 HIS B O 1
ATOM 1541 N N . LYS B 1 56 ? 3.17946 12.36708 29.33776 1.000 51.49428 55 LYS B N 1
ATOM 1542 C CA . LYS B 1 56 ? 3.59903 11.03064 28.92739 1.000 49.09096 55 LYS B CA 1
ATOM 1543 C C . LYS B 1 56 ? 5.10855 10.95402 28.73412 1.000 48.22351 55 LYS B C 1
ATOM 1544 O O . LYS B 1 56 ? 5.72591 9.92951 29.04352 1.000 48.82815 55 LYS B O 1
ATOM 1550 N N . LEU B 1 57 ? 5.72228 12.02682 28.23765 1.000 47.69953 56 LEU B N 1
ATOM 1551 C CA . LEU B 1 57 ? 7.17397 12.03541 28.11336 1.000 47.80539 56 LEU B CA 1
ATOM 1552 C C . LEU B 1 57 ? 7.84215 12.09450 29.48016 1.000 46.45767 56 LEU B C 1
ATOM 1553 O O . LEU B 1 57 ? 8.84792 11.41456 29.71100 1.000 50.61957 56 LEU B O 1
ATOM 1558 N N . ALA B 1 58 ? 7.30322 12.90801 30.39330 1.000 45.54905 57 ALA B N 1
ATOM 1559 C CA . ALA B 1 58 ? 7.82952 12.96033 31.75544 1.000 47.81887 57 ALA B CA 1
ATOM 1560 C C . ALA B 1 58 ? 7.88091 11.56843 32.37065 1.000 45.76273 57 ALA B C 1
ATOM 1561 O O . ALA B 1 58 ? 8.90722 11.15650 32.92002 1.000 47.42551 57 ALA B O 1
ATOM 1563 N N . SER B 1 59 ? 6.78372 10.81340 32.25652 1.000 42.18070 58 SER B N 1
ATOM 1564 C CA . SER B 1 59 ? 6.76463 9.45932 32.79966 1.000 45.02644 58 SER B CA 1
ATOM 1565 C C . SER B 1 59 ? 7.71838 8.53421 32.04442 1.000 44.94021 58 SER B C 1
ATOM 1566 O O . SER B 1 59 ? 8.26047 7.58982 32.63024 1.000 48.98008 58 SER B O 1
ATOM 1569 N N . ALA B 1 60 ? 7.96270 8.80190 30.76170 1.000 45.37073 59 ALA B N 1
ATOM 1570 C CA . ALA B 1 60 ? 8.87467 7.95436 29.99547 1.000 45.62982 59 ALA B CA 1
ATOM 1571 C C . ALA B 1 60 ? 10.33313 8.23185 30.35287 1.000 46.24366 59 ALA B C 1
ATOM 1572 O O . ALA B 1 60 ? 11.15440 7.30641 30.40714 1.000 43.34741 59 ALA B O 1
ATOM 1574 N N . LEU B 1 61 ? 10.67659 9.49957 30.58940 1.000 45.97660 60 LEU B N 1
ATOM 1575 C CA . LEU B 1 61 ? 12.00930 9.82630 31.08674 1.000 45.75189 60 LEU B CA 1
ATOM 1576 C C . LEU B 1 61 ? 12.26912 9.14260 32.42179 1.000 47.79748 60 LEU B C 1
ATOM 1577 O O . LEU B 1 61 ? 13.31576 8.51665 32.62475 1.000 47.48247 60 LEU B O 1
ATOM 1582 N N . LEU B 1 62 ? 11.31625 9.25328 33.34692 1.000 47.62328 61 LEU B N 1
ATOM 1583 C CA . LEU B 1 62 ? 11.47621 8.63806 34.65677 1.000 43.47684 61 LEU B CA 1
ATOM 1584 C C . LEU B 1 62 ? 11.60346 7.12536 34.53423 1.000 45.90701 61 LEU B C 1
ATOM 1585 O O . LEU B 1 62 ? 12.49747 6.51757 35.13392 1.000 47.46802 61 LEU B O 1
ATOM 1590 N N . ALA B 1 63 ? 10.72613 6.49784 33.74546 1.000 41.58786 62 ALA B N 1
ATOM 1591 C CA . ALA B 1 63 ? 10.81015 5.05060 33.57463 1.000 41.29245 62 ALA B CA 1
ATOM 1592 C C . ALA B 1 63 ? 12.12247 4.64828 32.91032 1.000 44.32274 62 ALA B C 1
ATOM 1593 O O . ALA B 1 63 ? 12.71978 3.62747 33.26878 1.000 48.53467 62 ALA B O 1
ATOM 1595 N N . TYR B 1 64 ? 12.59237 5.44593 31.94736 1.000 45.14342 63 TYR B N 1
ATOM 1596 C CA . TYR B 1 64 ? 13.83949 5.13095 31.25507 1.000 43.53846 63 TYR B CA 1
ATOM 1597 C C . TYR B 1 64 ? 15.01545 5.12451 32.22390 1.000 46.33522 63 TYR B C 1
ATOM 1598 O O . TYR B 1 64 ? 15.83000 4.19429 32.22541 1.000 45.72434 63 TYR B O 1
ATOM 1607 N N . ALA B 1 65 ? 15.11086 6.15322 33.06911 1.000 45.08859 64 ALA B N 1
ATOM 1608 C CA . ALA B 1 65 ? 16.18999 6.20213 34.04901 1.000 46.78885 64 ALA B CA 1
ATOM 1609 C C . ALA B 1 65 ? 16.08014 5.06467 35.05776 1.000 46.90101 64 ALA B C 1
ATOM 1610 O O . ALA B 1 65 ? 17.09445 4.47545 35.44485 1.000 47.49797 64 ALA B O 1
ATOM 1612 N N . ARG B 1 66 ? 14.85898 4.73281 35.48620 1.000 49.18640 65 ARG B N 1
ATOM 1613 C CA . ARG B 1 66 ? 14.66737 3.69510 36.49459 1.000 48.00489 65 ARG B CA 1
ATOM 1614 C C . ARG B 1 66 ? 14.96904 2.29975 35.97112 1.000 49.42583 65 ARG B C 1
ATOM 1615 O O . ARG B 1 66 ? 15.07499 1.36632 36.76927 1.000 50.60382 65 ARG B O 1
ATOM 1623 N N . SER B 1 67 ? 15.10479 2.12128 34.66511 1.000 53.83338 66 SER B N 1
ATOM 1624 C CA . SER B 1 67 ? 15.44588 0.80669 34.14434 1.000 54.87891 66 SER B CA 1
ATOM 1625 C C . SER B 1 67 ? 16.57515 0.90946 33.12759 1.000 56.05505 66 SER B C 1
ATOM 1626 O O . SER B 1 67 ? 16.67618 0.08636 32.21627 1.000 56.12752 66 SER B O 1
ATOM 1629 N N . ILE B 1 68 ? 17.45401 1.89931 33.30809 1.000 53.42632 67 ILE B N 1
ATOM 1630 C CA . ILE B 1 68 ? 18.54664 2.19135 32.38572 1.000 55.35191 67 ILE B CA 1
ATOM 1631 C C . ILE B 1 68 ? 19.43997 0.96622 32.22749 1.000 60.23933 67 ILE B C 1
ATOM 1632 O O . ILE B 1 68 ? 20.13409 0.81736 31.21593 1.000 59.80506 67 ILE B O 1
ATOM 1637 N N . ASP B 1 69 ? 19.41174 0.06874 33.21024 1.000 62.45696 68 ASP B N 1
ATOM 1638 C CA . ASP B 1 69 ? 20.27661 -1.10088 33.20644 1.000 66.78486 68 ASP B CA 1
ATOM 1639 C C . ASP B 1 69 ? 19.67401 -2.29333 32.47352 1.000 70.19143 68 ASP B C 1
ATOM 1640 O O . ASP B 1 69 ? 20.36935 -3.29829 32.28472 1.000 74.59872 68 ASP B O 1
ATOM 1645 N N . ASN B 1 70 ? 18.40555 -2.21558 32.06544 1.000 70.00830 69 ASN B N 1
ATOM 1646 C CA . ASN B 1 70 ? 17.84393 -3.20103 31.14322 1.000 70.18180 69 ASN B CA 1
ATOM 1647 C C . ASN B 1 70 ? 16.67166 -2.58880 30.38620 1.000 72.23026 69 ASN B C 1
ATOM 1648 O O . ASN B 1 70 ? 15.51832 -2.70360 30.82455 1.000 74.01942 69 ASN B O 1
ATOM 1653 N N . PRO B 1 71 ? 16.92826 -1.92444 29.24544 1.000 72.77533 70 PRO B N 1
ATOM 1654 C CA . PRO B 1 71 ? 15.85502 -1.21536 28.53423 1.000 76.45172 70 PRO B CA 1
ATOM 1655 C C . PRO B 1 71 ? 14.75684 -2.12480 28.00049 1.000 76.41639 70 PRO B C 1
ATOM 1656 O O . PRO B 1 71 ? 13.86873 -1.64581 27.28977 1.000 77.27008 70 PRO B O 1
ATOM 1660 N N . SER B 1 72 ? 14.77934 -3.41829 28.34211 1.000 73.68969 71 SER B N 1
ATOM 1661 C CA . SER B 1 72 ? 13.76899 -4.34038 27.83674 1.000 78.75810 71 SER B CA 1
ATOM 1662 C C . SER B 1 72 ? 12.47664 -4.29584 28.63936 1.000 77.97025 71 SER B C 1
ATOM 1663 O O . SER B 1 72 ? 11.42902 -4.70302 28.12616 1.000 79.02283 71 SER B O 1
ATOM 1666 N N . ALA B 1 73 ? 12.52378 -3.81871 29.88199 1.000 74.15573 72 ALA B N 1
ATOM 1667 C CA . ALA B 1 73 ? 11.29863 -3.55322 30.62195 1.000 72.73835 72 ALA B CA 1
ATOM 1668 C C . ALA B 1 73 ? 10.48156 -2.42497 30.00580 1.000 72.67152 72 ALA B C 1
ATOM 1669 O O . ALA B 1 73 ? 9.33280 -2.21709 30.41208 1.000 77.54288 72 ALA B O 1
ATOM 1671 N N . LEU B 1 74 ? 11.04504 -1.69392 29.04670 1.000 68.91506 73 LEU B N 1
ATOM 1672 C CA . LEU B 1 74 ? 10.34390 -0.63210 28.34327 1.000 66.44017 73 LEU B CA 1
ATOM 1673 C C . LEU B 1 74 ? 9.77623 -1.09008 27.00968 1.000 60.95266 73 LEU B C 1
ATOM 1674 O O . LEU B 1 74 ? 9.37321 -0.24729 26.20578 1.000 59.44772 73 LEU B O 1
ATOM 1679 N N . GLN B 1 75 ? 9.73720 -2.40172 26.75929 1.000 61.08157 74 GLN B N 1
ATOM 1680 C CA . GLN B 1 75 ? 9.33288 -2.90389 25.44882 1.000 59.22879 74 GLN B CA 1
ATOM 1681 C C . GLN B 1 75 ? 7.95076 -2.40276 25.05604 1.000 57.31477 74 GLN B C 1
ATOM 1682 O O . GLN B 1 75 ? 7.74029 -1.97260 23.91661 1.000 62.37430 74 GLN B O 1
ATOM 1688 N N . ALA B 1 76 ? 6.99526 -2.44378 25.98179 1.000 55.52134 75 ALA B N 1
ATOM 1689 C CA . ALA B 1 76 ? 5.66014 -1.95538 25.65983 1.000 54.38188 75 ALA B CA 1
ATOM 1690 C C . ALA B 1 76 ? 5.65588 -0.44322 25.47956 1.000 54.00987 75 ALA B C 1
ATOM 1691 O O . ALA B 1 76 ? 4.94298 0.08126 24.61618 1.000 58.97943 75 ALA B O 1
ATOM 1693 N N . ALA B 1 77 ? 6.44506 0.27468 26.28032 1.000 52.39467 76 ALA B N 1
ATOM 1694 C CA . ALA B 1 77 ? 6.47481 1.72777 26.16453 1.000 54.33178 76 ALA B CA 1
ATOM 1695 C C . ALA B 1 77 ? 7.18251 2.15780 24.88869 1.000 54.11571 76 ALA B C 1
ATOM 1696 O O . ALA B 1 77 ? 6.77288 3.12801 24.24020 1.000 53.58589 76 ALA B O 1
ATOM 1698 N N . ILE B 1 78 ? 8.24942 1.44575 24.51885 1.000 56.16412 77 ILE B N 1
ATOM 1699 C CA . ILE B 1 78 ? 8.94792 1.72374 23.26877 1.000 52.45757 77 ILE B CA 1
ATOM 1700 C C . ILE B 1 78 ? 8.01071 1.52289 22.08567 1.000 52.80826 77 ILE B C 1
ATOM 1701 O O . ILE B 1 78 ? 7.95445 2.35454 21.17050 1.000 48.74064 77 ILE B O 1
ATOM 1706 N N . ARG B 1 79 ? 7.23714 0.43459 22.10045 1.000 50.60672 78 ARG B N 1
ATOM 1707 C CA . ARG B 1 79 ? 6.24530 0.21526 21.05140 1.000 51.98663 78 ARG B CA 1
ATOM 1708 C C . ARG B 1 79 ? 5.29265 1.40043 20.93855 1.000 53.81954 78 ARG B C 1
ATOM 1709 O O . ARG B 1 79 ? 5.04741 1.90686 19.83881 1.000 52.89765 78 ARG B O 1
ATOM 1717 N N . ARG B 1 80 ? 4.75269 1.86438 22.07204 1.000 52.84370 79 ARG B N 1
ATOM 1718 C CA . ARG B 1 80 ? 3.84156 3.00739 22.05076 1.000 52.10421 79 ARG B CA 1
ATOM 1719 C C . ARG B 1 80 ? 4.52410 4.24229 21.47726 1.000 52.05966 79 ARG B C 1
ATOM 1720 O O . ARG B 1 80 ? 3.94459 4.96042 20.65442 1.000 52.10987 79 ARG B O 1
ATOM 1728 N N . MET B 1 81 ? 5.75864 4.50944 21.91241 1.000 48.56934 80 MET B N 1
ATOM 1729 C CA . MET B 1 81 ? 6.50024 5.65432 21.39480 1.000 51.86562 80 MET B CA 1
ATOM 1730 C C . MET B 1 81 ? 6.70813 5.55079 19.88982 1.000 53.69102 80 MET B C 1
ATOM 1731 O O . MET B 1 81 ? 6.57661 6.54528 19.16683 1.000 50.79811 80 MET B O 1
ATOM 1736 N N . VAL B 1 82 ? 7.05097 4.35637 19.40348 1.000 51.26402 81 VAL B N 1
ATOM 1737 C CA . VAL B 1 82 ? 7.35108 4.18208 17.98711 1.000 48.64729 81 VAL B CA 1
ATOM 1738 C C . VAL B 1 82 ? 6.10290 4.40473 17.14344 1.000 50.65393 81 VAL B C 1
ATOM 1739 O O . VAL B 1 82 ? 6.14693 5.08020 16.10675 1.000 50.28706 81 VAL B O 1
ATOM 1743 N N . LEU B 1 83 ? 4.96798 3.85862 17.58163 1.000 47.28119 82 LEU B N 1
ATOM 1744 C CA . LEU B 1 83 ? 3.74585 3.97461 16.79868 1.000 49.16982 82 LEU B CA 1
ATOM 1745 C C . LEU B 1 83 ? 3.16048 5.37965 16.86420 1.000 52.02032 82 LEU B C 1
ATOM 1746 O O . LEU B 1 83 ? 2.55032 5.83699 15.89104 1.000 51.53779 82 LEU B O 1
ATOM 1751 N N . SER B 1 84 ? 3.33892 6.08112 17.98715 1.000 49.68834 83 SER B N 1
ATOM 1752 C CA . SER B 1 84 ? 2.88467 7.46751 18.06734 1.000 50.48767 83 SER B CA 1
ATOM 1753 C C . SER B 1 84 ? 3.74455 8.38442 17.21019 1.000 45.89650 83 SER B C 1
ATOM 1754 O O . SER B 1 84 ? 3.23611 9.33828 16.61163 1.000 51.79905 83 SER B O 1
ATOM 1757 N N . HIS B 1 85 ? 5.05231 8.12991 17.16491 1.000 46.82741 84 HIS B N 1
ATOM 1758 C CA . HIS B 1 85 ? 5.93810 8.91786 16.31710 1.000 49.04394 84 HIS B CA 1
ATOM 1759 C C . HIS B 1 85 ? 5.62532 8.70127 14.84757 1.000 52.54558 84 HIS B C 1
ATOM 1760 O O . HIS B 1 85 ? 5.59507 9.65417 14.05816 1.000 50.95972 84 HIS B O 1
ATOM 1767 N N . ALA B 1 86 ? 5.43331 7.44311 14.45413 1.000 49.19665 85 ALA B N 1
ATOM 1768 C CA . ALA B 1 86 ? 5.04790 7.16142 13.08129 1.000 49.82919 85 ALA B CA 1
ATOM 1769 C C . ALA B 1 86 ? 3.73144 7.85178 12.74982 1.000 52.61231 85 ALA B C 1
ATOM 1770 O O . ALA B 1 86 ? 3.62322 8.55405 11.73885 1.000 50.55215 85 ALA B O 1
ATOM 1772 N N . ARG B 1 87 ? 2.73607 7.70858 13.63202 1.000 51.54499 86 ARG B N 1
ATOM 1773 C CA . ARG B 1 87 ? 1.42129 8.29794 13.39946 1.000 50.49900 86 ARG B CA 1
ATOM 1774 C C . ARG B 1 87 ? 1.48643 9.81374 13.26831 1.000 51.34953 86 ARG B C 1
ATOM 1775 O O . ARG B 1 87 ? 0.64678 10.41171 12.58733 1.000 56.61855 86 ARG B O 1
ATOM 1783 N N . ALA B 1 88 ? 2.47328 10.45205 13.89169 1.000 52.87332 87 ALA B N 1
ATOM 1784 C CA . ALA B 1 88 ? 2.58719 11.90210 13.82545 1.000 52.60159 87 ALA B CA 1
ATOM 1785 C C . ALA B 1 88 ? 3.51057 12.38414 12.71709 1.000 53.00539 87 ALA B C 1
ATOM 1786 O O . ALA B 1 88 ? 3.46260 13.56782 12.36630 1.000 59.31540 87 ALA B O 1
ATOM 1788 N N . GLY B 1 89 ? 4.34653 11.51036 12.16253 1.000 51.89736 88 GLY B N 1
ATOM 1789 C CA . GLY B 1 89 ? 5.27927 11.91838 11.13400 1.000 49.21040 88 GLY B CA 1
ATOM 1790 C C . GLY B 1 89 ? 6.63237 12.36763 11.63581 1.000 55.89832 88 GLY B C 1
ATOM 1791 O O . GLY B 1 89 ? 7.28029 13.19174 10.97977 1.000 56.35130 88 GLY B O 1
ATOM 1792 N N . VAL B 1 90 ? 7.08651 11.85134 12.78084 1.000 56.22240 89 VAL B N 1
ATOM 1793 C CA . VAL B 1 90 ? 8.39237 12.22787 13.30948 1.000 51.93507 89 VAL B CA 1
ATOM 1794 C C . VAL B 1 90 ? 9.48885 11.60496 12.45616 1.000 55.06577 89 VAL B C 1
ATOM 1795 O O . VAL B 1 90 ? 9.39611 10.44245 12.04083 1.000 56.25871 89 VAL B O 1
ATOM 1799 N N . GLN B 1 91 ? 10.53663 12.37959 12.18690 1.000 53.70525 90 GLN B N 1
ATOM 1800 C CA . GLN B 1 91 ? 11.60447 11.96997 11.29031 1.000 54.42207 90 GLN B CA 1
ATOM 1801 C C . GLN B 1 91 ? 12.92298 11.87752 12.04333 1.000 56.26671 90 GLN B C 1
ATOM 1802 O O . GLN B 1 91 ? 13.09974 12.47312 13.10984 1.000 57.88555 90 GLN B O 1
ATOM 1808 N N . ALA B 1 92 ? 13.85405 11.12132 11.45478 1.000 53.72327 91 ALA B N 1
ATOM 1809 C CA . ALA B 1 92 ? 15.17248 10.93514 12.05269 1.000 57.19835 91 ALA B CA 1
ATOM 1810 C C . ALA B 1 92 ? 15.87943 12.26247 12.29880 1.000 54.53870 91 ALA B C 1
ATOM 1811 O O . ALA B 1 92 ? 16.65865 12.38299 13.25026 1.000 55.00529 91 ALA B O 1
ATOM 1813 N N . VAL B 1 93 ? 15.62270 13.26845 11.45802 1.000 53.49821 92 VAL B N 1
ATOM 1814 C CA . VAL B 1 93 ? 16.27234 14.56761 11.61613 1.000 50.76353 92 VAL B CA 1
ATOM 1815 C C . VAL B 1 93 ? 15.67698 15.39051 12.74186 1.000 54.44025 92 VAL B C 1
ATOM 1816 O O . VAL B 1 93 ? 16.23872 16.43495 13.09442 1.000 56.34270 92 VAL B O 1
ATOM 1820 N N . HIS B 1 94 ? 14.54833 14.95731 13.30569 1.000 57.24473 93 HIS B N 1
ATOM 1821 C CA . HIS B 1 94 ? 13.93259 15.67647 14.41246 1.000 55.48833 93 HIS B CA 1
ATOM 1822 C C . HIS B 1 94 ? 14.63867 15.40256 15.73127 1.000 57.50822 93 HIS B C 1
ATOM 1823 O O . HIS B 1 94 ? 14.60303 16.24456 16.63573 1.000 56.60843 93 HIS B O 1
ATOM 1830 N N . TYR B 1 95 ? 15.27266 14.23832 15.85780 1.000 53.52948 94 TYR B N 1
ATOM 1831 C CA . TYR B 1 95 ? 15.84746 13.84706 17.14013 1.000 53.66057 94 TYR B CA 1
ATOM 1832 C C . TYR B 1 95 ? 16.94532 14.78781 17.62319 1.000 56.53197 94 TYR B C 1
ATOM 1833 O O . TYR B 1 95 ? 16.96653 15.08742 18.82994 1.000 52.30988 94 TYR B O 1
ATOM 1842 N N . PRO B 1 96 ? 17.85577 15.29102 16.78159 1.000 57.84726 95 PRO B N 1
ATOM 1843 C CA . PRO B 1 96 ? 18.78333 16.32473 17.27077 1.000 52.75285 95 PRO B CA 1
ATOM 1844 C C . PRO B 1 96 ? 18.08978 17.56841 17.80488 1.000 54.47770 95 PRO B C 1
ATOM 1845 O O . PRO B 1 96 ? 18.60230 18.19057 18.74294 1.000 57.97847 95 PRO B O 1
ATOM 1849 N N . LEU B 1 97 ? 16.93991 17.95365 17.24185 1.000 59.24377 96 LEU B N 1
ATOM 1850 C CA . LEU B 1 97 ? 16.26589 19.16740 17.69891 1.000 58.25684 96 LEU B CA 1
ATOM 1851 C C . LEU B 1 97 ? 15.72525 19.00177 19.11263 1.000 59.33761 96 LEU B C 1
ATOM 1852 O O . LEU B 1 97 ? 15.85487 19.90545 19.94827 1.000 57.82797 96 LEU B O 1
ATOM 1857 N N . VAL B 1 98 ? 15.10951 17.85369 19.39607 1.000 55.59297 97 VAL B N 1
ATOM 1858 C CA . VAL B 1 98 ? 14.54357 17.61826 20.71438 1.000 56.25325 97 VAL B CA 1
ATOM 1859 C C . VAL B 1 98 ? 15.63456 17.37647 21.75379 1.000 55.65885 97 VAL B C 1
ATOM 1860 O O . VAL B 1 98 ? 15.42491 17.65316 22.94142 1.000 54.69808 97 VAL B O 1
ATOM 1864 N N . TRP B 1 99 ? 16.81659 16.90785 21.34434 1.000 50.34541 98 TRP B N 1
ATOM 1865 C CA . TRP B 1 99 ? 17.90976 16.80438 22.30476 1.000 53.40907 98 TRP B CA 1
ATOM 1866 C C . TRP B 1 99 ? 18.33130 18.17925 22.80096 1.000 53.74916 98 TRP B C 1
ATOM 1867 O O . TRP B 1 99 ? 18.45419 18.40696 24.00992 1.000 55.98513 98 TRP B O 1
ATOM 1878 N N . GLU B 1 100 ? 18.57112 19.10737 21.87419 1.000 55.86871 99 GLU B N 1
ATOM 1879 C CA . GLU B 1 100 ? 18.98147 20.45035 22.26487 1.000 57.34350 99 GLU B CA 1
ATOM 1880 C C . GLU B 1 100 ? 17.98282 21.07717 23.22813 1.000 58.36407 99 GLU B C 1
ATOM 1881 O O . GLU B 1 100 ? 18.37571 21.78088 24.16513 1.000 57.60063 99 GLU B O 1
ATOM 1887 N N . CYS B 1 101 ? 16.69563 20.79838 23.04170 1.000 58.23572 100 CYS B N 1
ATOM 1888 C CA . CYS B 1 101 ? 15.68325 21.33619 23.93900 1.000 57.13186 100 CYS B CA 1
ATOM 1889 C C . CYS B 1 101 ? 15.66327 20.60049 25.27936 1.000 56.55867 100 CYS B C 1
ATOM 1890 O O . CYS B 1 101 ? 15.46881 21.23376 26.32714 1.000 55.47430 100 CYS B O 1
ATOM 1893 N N . LEU B 1 102 ? 15.88214 19.27940 25.27379 1.000 52.41619 101 LEU B N 1
ATOM 1894 C CA . LEU B 1 102 ? 15.93434 18.52575 26.52541 1.000 53.28636 101 LEU B CA 1
ATOM 1895 C C . LEU B 1 102 ? 17.15352 18.90976 27.34867 1.000 54.24785 101 LEU B C 1
ATOM 1896 O O . LEU B 1 102 ? 17.06939 19.01907 28.57693 1.000 55.30856 101 LEU B O 1
ATOM 1901 N N . ARG B 1 103 ? 18.29700 19.10605 26.68776 1.000 55.84012 102 ARG B N 1
ATOM 1902 C CA . ARG B 1 103 ? 19.49887 19.53529 27.39065 1.000 55.71534 102 ARG B CA 1
ATOM 1903 C C . ARG B 1 103 ? 19.29162 20.89227 28.04883 1.000 56.75547 102 ARG B C 1
ATOM 1904 O O . ARG B 1 103 ? 19.66913 21.09326 29.20922 1.000 56.85013 102 ARG B O 1
ATOM 1912 N N . ASP B 1 104 ? 18.68134 21.83480 27.32825 1.000 57.74992 103 ASP B N 1
ATOM 1913 C CA . ASP B 1 104 ? 18.46380 23.15974 27.89229 1.000 57.23036 103 ASP B CA 1
ATOM 1914 C C . ASP B 1 104 ? 17.38129 23.16248 28.96214 1.000 54.41748 103 ASP B C 1
ATOM 1915 O O . ASP B 1 104 ? 17.40263 24.03328 29.83817 1.000 58.09592 103 ASP B O 1
ATOM 1920 N N . ALA B 1 105 ? 16.44518 22.20834 28.91963 1.000 53.29699 104 ALA B N 1
ATOM 1921 C CA . ALA B 1 105 ? 15.47349 22.07714 30.00210 1.000 51.93093 104 ALA B CA 1
ATOM 1922 C C . ALA B 1 105 ? 16.11641 21.48468 31.25320 1.000 54.68511 104 ALA B C 1
ATOM 1923 O O . ALA B 1 105 ? 15.81586 21.91206 32.37531 1.000 53.67674 104 ALA B O 1
ATOM 1925 N N . ILE B 1 106 ? 16.99184 20.49064 31.07921 1.000 51.96014 105 ILE B N 1
ATOM 1926 C CA . ILE B 1 106 ? 17.75503 19.95449 32.20332 1.000 50.48686 105 ILE B CA 1
ATOM 1927 C C . ILE B 1 106 ? 18.61884 21.04591 32.82132 1.000 53.59040 105 ILE B C 1
ATOM 1928 O O . ILE B 1 106 ? 18.64788 21.22207 34.04547 1.000 56.77407 105 ILE B O 1
ATOM 1933 N N . LYS B 1 107 ? 19.35060 21.78222 31.97846 1.000 53.89317 106 LYS B N 1
ATOM 1934 C CA . LYS B 1 107 ? 20.14296 22.91390 32.45234 1.000 57.31053 106 LYS B CA 1
ATOM 1935 C C . LYS B 1 107 ? 19.30182 23.86344 33.28998 1.000 59.58574 106 LYS B C 1
ATOM 1936 O O . LYS B 1 107 ? 19.74453 24.34272 34.34012 1.000 62.07726 106 LYS B O 1
ATOM 1942 N N . GLU B 1 108 ? 18.07648 24.13600 32.84296 1.000 59.19151 107 GLU B N 1
ATOM 1943 C CA . GLU B 1 108 ? 17.24253 25.13629 33.49546 1.000 57.13175 107 GLU B CA 1
ATOM 1944 C C . GLU B 1 108 ? 16.60874 24.60285 34.77722 1.000 57.09849 107 GLU B C 1
ATOM 1945 O O . GLU B 1 108 ? 16.52650 25.32380 35.77730 1.000 61.76241 107 GLU B O 1
ATOM 1951 N N . VAL B 1 109 ? 16.16602 23.34571 34.77453 1.000 54.56559 108 VAL B N 1
ATOM 1952 C CA . VAL B 1 109 ? 15.46829 22.81306 35.93834 1.000 58.43367 108 VAL B CA 1
ATOM 1953 C C . VAL B 1 109 ? 16.45561 22.32597 36.99460 1.000 58.33292 108 VAL B C 1
ATOM 1954 O O . VAL B 1 109 ? 16.27682 22.58676 38.18895 1.000 59.06686 108 VAL B O 1
ATOM 1958 N N . LEU B 1 110 ? 17.51282 21.62222 36.58543 1.000 60.91015 109 LEU B N 1
ATOM 1959 C CA . LEU B 1 110 ? 18.49260 21.12839 37.54709 1.000 59.81923 109 LEU B CA 1
ATOM 1960 C C . LEU B 1 110 ? 19.47257 22.19964 38.00395 1.000 63.17427 109 LEU B C 1
ATOM 1961 O O . LEU B 1 110 ? 20.18189 21.98004 38.99215 1.000 65.85125 109 LEU B O 1
ATOM 1966 N N . GLY B 1 111 ? 19.53828 23.33376 37.30807 1.000 62.29440 110 GLY B N 1
ATOM 1967 C CA . GLY B 1 111 ? 20.37850 24.44019 37.70310 1.000 64.05254 110 GLY B CA 1
ATOM 1968 C C . GLY B 1 111 ? 21.84184 24.07044 37.84409 1.000 65.36641 110 GLY B C 1
ATOM 1969 O O . GLY B 1 111 ? 22.47324 23.56009 36.91200 1.000 64.21635 110 GLY B O 1
ATOM 1970 N N . PRO B 1 112 ? 22.40960 24.32204 39.02805 1.000 68.80078 111 PRO B N 1
ATOM 1971 C CA . PRO B 1 112 ? 23.83195 24.00592 39.24207 1.000 67.36861 111 PRO B CA 1
ATOM 1972 C C . PRO B 1 112 ? 24.14330 22.51984 39.16277 1.000 65.47601 111 PRO B C 1
ATOM 1973 O O . PRO B 1 112 ? 25.28903 22.15757 38.86686 1.000 64.35493 111 PRO B O 1
ATOM 1977 N N . ASP B 1 113 ? 23.16133 21.64827 39.41131 1.000 66.30437 112 ASP B N 1
ATOM 1978 C CA . ASP B 1 113 ? 23.38008 20.21285 39.27755 1.000 64.52362 112 ASP B CA 1
ATOM 1979 C C . ASP B 1 113 ? 23.60954 19.79571 37.83123 1.000 63.62124 112 ASP B C 1
ATOM 1980 O O . ASP B 1 113 ? 24.15946 18.71541 37.59019 1.000 62.97675 112 ASP B O 1
ATOM 1982 N N . ALA B 1 114 ? 23.20687 20.62603 36.86660 1.000 65.08125 113 ALA B N 1
ATOM 1983 C CA . ALA B 1 114 ? 23.33479 20.29847 35.44764 1.000 61.35185 113 ALA B CA 1
ATOM 1984 C C . ALA B 1 114 ? 24.74859 20.60464 34.94727 1.000 60.18793 113 ALA B C 1
ATOM 1985 O O . ALA B 1 114 ? 24.97035 21.39598 34.03111 1.000 63.60481 113 ALA B O 1
ATOM 1987 N N . THR B 1 115 ? 25.71631 19.94822 35.57832 1.000 60.15483 114 THR B N 1
ATOM 1988 C CA . THR B 1 115 ? 27.10141 20.06169 35.16147 1.000 61.76506 114 THR B CA 1
ATOM 1989 C C . THR B 1 115 ? 27.29779 19.37691 33.81172 1.000 60.72316 114 THR B C 1
ATOM 1990 O O . THR B 1 115 ? 26.41980 18.67279 33.30509 1.000 62.50591 114 THR B O 1
ATOM 1994 N N . GLU B 1 116 ? 28.47462 19.58618 33.22329 1.000 60.86166 115 GLU B N 1
ATOM 1995 C CA . GLU B 1 116 ? 28.69488 19.09509 31.86963 1.000 62.26887 115 GLU B CA 1
ATOM 1996 C C . GLU B 1 116 ? 28.88673 17.58297 31.82200 1.000 59.00520 115 GLU B C 1
ATOM 1997 O O . GLU B 1 116 ? 28.57358 16.96063 30.79982 1.000 61.03424 115 GLU B O 1
ATOM 2003 N N . THR B 1 117 ? 29.39310 16.96789 32.89385 1.000 60.37048 116 THR B N 1
ATOM 2004 C CA . THR B 1 117 ? 29.49723 15.51199 32.88545 1.000 61.58981 116 THR B CA 1
ATOM 2005 C C . THR B 1 117 ? 28.13406 14.85930 33.07181 1.000 57.16830 116 THR B C 1
ATOM 2006 O O . THR B 1 117 ? 27.89335 13.77192 32.53487 1.000 57.23708 116 THR B O 1
ATOM 2010 N N . LEU B 1 118 ? 27.23011 15.50299 33.81317 1.000 55.62117 117 LEU B N 1
ATOM 2011 C CA . LEU B 1 118 ? 25.85202 15.02521 33.86635 1.000 54.99915 117 LEU B CA 1
ATOM 2012 C C . LEU B 1 118 ? 25.17375 15.17076 32.50760 1.000 54.57166 117 LEU B C 1
ATOM 2013 O O . LEU B 1 118 ? 24.53813 14.23084 32.01498 1.000 50.35194 117 LEU B O 1
ATOM 2018 N N . LEU B 1 119 ? 25.29761 16.34919 31.88843 1.000 57.03708 118 LEU B N 1
ATOM 2019 C CA . LEU B 1 119 ? 24.69553 16.57074 30.57812 1.000 51.04150 118 LEU B CA 1
ATOM 2020 C C . LEU B 1 119 ? 25.28461 15.64400 29.52175 1.000 53.68197 118 LEU B C 1
ATOM 2021 O O . LEU B 1 119 ? 24.57083 15.21737 28.60575 1.000 52.98944 118 LEU B O 1
ATOM 2026 N N . GLN B 1 120 ? 26.57545 15.31421 29.62906 1.000 53.56891 119 GLN B N 1
ATOM 2027 C CA . GLN B 1 120 ? 27.16676 14.37784 28.67703 1.000 52.74085 119 GLN B CA 1
ATOM 2028 C C . GLN B 1 120 ? 26.56779 12.98688 28.83066 1.000 51.70019 119 GLN B C 1
ATOM 2029 O O . GLN B 1 120 ? 26.31281 12.29956 27.83351 1.000 52.94307 119 GLN B O 1
ATOM 2035 N N . ALA B 1 121 ? 26.33822 12.55889 30.07547 1.000 52.18518 120 ALA B N 1
ATOM 2036 C CA . ALA B 1 121 ? 25.73182 11.25554 30.32019 1.000 46.86763 120 ALA B CA 1
ATOM 2037 C C . ALA B 1 121 ? 24.32384 11.18709 29.74786 1.000 49.19239 120 ALA B C 1
ATOM 2038 O O . ALA B 1 121 ? 23.90937 10.15072 29.21457 1.000 48.81021 120 ALA B O 1
ATOM 2040 N N . TRP B 1 122 ? 23.57187 12.28124 29.84783 1.000 47.89218 121 TRP B N 1
ATOM 2041 C CA . TRP B 1 122 ? 22.21910 12.28145 29.30888 1.000 51.98396 121 TRP B CA 1
ATOM 2042 C C . TRP B 1 122 ? 22.21887 12.37825 27.79160 1.000 50.74737 121 TRP B C 1
ATOM 2043 O O . TRP B 1 122 ? 21.30772 11.85106 27.14435 1.000 50.75831 121 TRP B O 1
ATOM 2054 N N . LYS B 1 123 ? 23.23269 13.02413 27.21184 1.000 51.48149 122 LYS B N 1
ATOM 2055 C CA . LYS B 1 123 ? 23.39839 12.97269 25.76506 1.000 51.48268 122 LYS B CA 1
ATOM 2056 C C . LYS B 1 123 ? 23.60357 11.53988 25.29616 1.000 52.03994 122 LYS B C 1
ATOM 2057 O O . LYS B 1 123 ? 22.98599 11.10622 24.31714 1.000 49.41363 122 LYS B O 1
ATOM 2063 N N . GLU B 1 124 ? 24.45008 10.77892 25.99358 1.000 46.72152 123 GLU B N 1
ATOM 2064 C CA . GLU B 1 124 ? 24.64762 9.38472 25.61068 1.000 49.20790 123 GLU B CA 1
ATOM 2065 C C . GLU B 1 124 ? 23.36898 8.57700 25.81191 1.000 51.49290 123 GLU B C 1
ATOM 2066 O O . GLU B 1 124 ? 22.98724 7.77753 24.95004 1.000 49.97644 123 GLU B O 1
ATOM 2068 N N . ALA B 1 125 ? 22.68075 8.78630 26.94064 1.000 49.07672 124 ALA B N 1
ATOM 2069 C CA . ALA B 1 125 ? 21.46136 8.02851 27.21271 1.000 46.88246 124 ALA B CA 1
ATOM 2070 C C . ALA B 1 125 ? 20.36308 8.36643 26.21257 1.000 45.91598 124 ALA B C 1
ATOM 2071 O O . ALA B 1 125 ? 19.62385 7.48022 25.76907 1.000 45.86726 124 ALA B O 1
ATOM 2073 N N . TYR B 1 126 ? 20.23300 9.64479 25.85469 1.000 45.35450 125 TYR B N 1
ATOM 2074 C CA . TYR B 1 126 ? 19.26069 10.03356 24.83887 1.000 46.90525 125 TYR B CA 1
ATOM 2075 C C . TYR B 1 126 ? 19.59586 9.39977 23.49047 1.000 52.32638 125 TYR B C 1
ATOM 2076 O O . TYR B 1 126 ? 18.71247 8.86449 22.80673 1.000 50.80549 125 TYR B O 1
ATOM 2085 N N . ASP B 1 127 ? 20.87522 9.46011 23.09084 1.000 49.41493 126 ASP B N 1
ATOM 2086 C CA . ASP B 1 127 ? 21.28261 8.94669 21.78465 1.000 46.44259 126 ASP B CA 1
ATOM 2087 C C . ASP B 1 127 ? 20.98065 7.46149 21.65805 1.000 47.65868 126 ASP B C 1
ATOM 2088 O O . ASP B 1 127 ? 20.53920 6.99702 20.59998 1.000 53.21492 126 ASP B O 1
ATOM 2093 N N . PHE B 1 128 ? 21.20857 6.70231 22.72821 1.000 46.40429 127 PHE B N 1
ATOM 2094 C CA . PHE B 1 128 ? 20.84756 5.28884 22.72992 1.000 49.95734 127 PHE B CA 1
ATOM 2095 C C . PHE B 1 128 ? 19.35897 5.10291 22.45296 1.000 50.68727 127 PHE B C 1
ATOM 2096 O O . PHE B 1 128 ? 18.97391 4.33241 21.56609 1.000 51.36506 127 PHE B O 1
ATOM 2104 N N . LEU B 1 129 ? 18.50435 5.81315 23.20057 1.000 50.24454 128 LEU B N 1
ATOM 2105 C CA . LEU B 1 129 ? 17.06079 5.67027 23.02292 1.000 49.69017 128 LEU B CA 1
ATOM 2106 C C . LEU B 1 129 ? 16.60956 6.20417 21.66653 1.000 49.62261 128 LEU B C 1
ATOM 2107 O O . LEU B 1 129 ? 15.79154 5.57098 20.98827 1.000 48.46523 128 LEU B O 1
ATOM 2112 N N . ALA B 1 130 ? 17.13268 7.36299 21.25170 1.000 48.64409 129 ALA B N 1
ATOM 2113 C CA . ALA B 1 130 ? 16.76564 7.91580 19.95020 1.000 49.99036 129 ALA B CA 1
ATOM 2114 C C . ALA B 1 130 ? 17.12860 6.96027 18.81929 1.000 54.27987 129 ALA B C 1
ATOM 2115 O O . ALA B 1 130 ? 16.36201 6.80194 17.86198 1.000 54.45621 129 ALA B O 1
ATOM 2117 N N . HIS B 1 131 ? 18.29158 6.30873 18.91367 1.000 54.71823 130 HIS B N 1
ATOM 2118 C CA . HIS B 1 131 ? 18.66596 5.32185 17.90538 1.000 52.82341 130 HIS B CA 1
ATOM 2119 C C . HIS B 1 131 ? 17.68976 4.15740 17.89110 1.000 53.39112 130 HIS B C 1
ATOM 2120 O O . HIS B 1 131 ? 17.25942 3.70933 16.82463 1.000 55.38484 130 HIS B O 1
ATOM 2127 N N . LEU B 1 132 ? 17.32731 3.65394 19.06730 1.000 54.53328 131 LEU B N 1
ATOM 2128 C CA . LEU B 1 132 ? 16.38690 2.54173 19.13032 1.000 54.72427 131 LEU B CA 1
ATOM 2129 C C . LEU B 1 132 ? 15.02994 2.93317 18.55308 1.000 55.41098 131 LEU B C 1
ATOM 2130 O O . LEU B 1 132 ? 14.43686 2.17796 17.77323 1.000 55.24869 131 LEU B O 1
ATOM 2135 N N . LEU B 1 133 ? 14.53540 4.12214 18.90639 1.000 54.91025 132 LEU B N 1
ATOM 2136 C CA . LEU B 1 133 ? 13.23896 4.57326 18.40773 1.000 53.92236 132 LEU B CA 1
ATOM 2137 C C . LEU B 1 133 ? 13.27149 4.80120 16.89982 1.000 53.34342 132 LEU B C 1
ATOM 2138 O O . LEU B 1 133 ? 12.42889 4.27837 16.15971 1.000 51.82748 132 LEU B O 1
ATOM 2143 N N . SER B 1 134 ? 14.24284 5.58666 16.42746 1.000 53.68838 133 SER B N 1
ATOM 2144 C CA . SER B 1 134 ? 14.21633 6.04870 15.04506 1.000 51.33287 133 SER B CA 1
ATOM 2145 C C . SER B 1 134 ? 14.46031 4.91715 14.05317 1.000 51.01131 133 SER B C 1
ATOM 2146 O O . SER B 1 134 ? 13.94351 4.96439 12.93118 1.000 52.44074 133 SER B O 1
ATOM 2149 N N . THR B 1 135 ? 15.22874 3.89457 14.43163 1.000 50.15745 134 THR B N 1
ATOM 2150 C CA . THR B 1 135 ? 15.38761 2.76054 13.52688 1.000 54.63818 134 THR B CA 1
ATOM 2151 C C . THR B 1 135 ? 14.10894 1.93319 13.45252 1.000 52.42223 134 THR B C 1
ATOM 2152 O O . THR B 1 135 ? 13.74018 1.45174 12.37472 1.000 56.37121 134 THR B O 1
ATOM 2156 N N . LYS B 1 136 ? 13.40427 1.77320 14.57508 1.000 52.60436 135 LYS B N 1
ATOM 2157 C CA . LYS B 1 136 ? 12.12647 1.06841 14.52876 1.000 53.48704 135 LYS B CA 1
ATOM 2158 C C . LYS B 1 136 ? 11.07505 1.86767 13.76214 1.000 49.99213 135 LYS B C 1
ATOM 2159 O O . LYS B 1 136 ? 10.22011 1.28147 13.08902 1.000 50.99688 135 LYS B O 1
ATOM 2165 N N . GLU B 1 137 ? 11.12332 3.19931 13.84278 1.000 47.65461 136 GLU B N 1
ATOM 2166 C CA . GLU B 1 137 ? 10.18981 4.01162 13.07254 1.000 47.56796 136 GLU B CA 1
ATOM 2167 C C . GLU B 1 137 ? 10.46076 3.89060 11.57672 1.000 50.95832 136 GLU B C 1
ATOM 2168 O O . GLU B 1 137 ? 9.52196 3.87774 10.77097 1.000 49.61190 136 GLU B O 1
ATOM 2174 N N . ALA B 1 138 ? 11.73769 3.79490 11.18856 1.000 50.33827 137 ALA B N 1
ATOM 2175 C CA . ALA B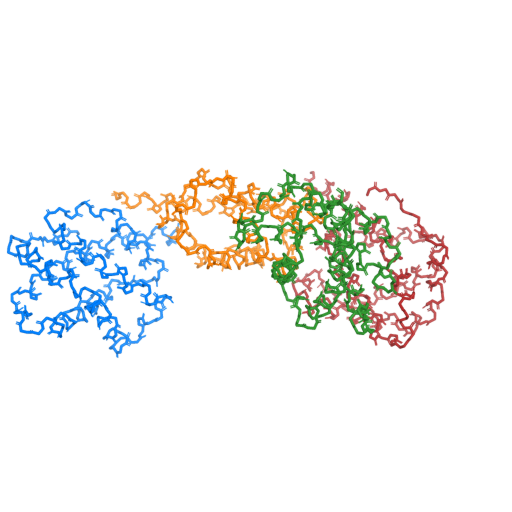 1 138 ? 12.07510 3.60694 9.77970 1.000 50.13224 137 ALA B CA 1
ATOM 2176 C C . ALA B 1 138 ? 11.55076 2.27260 9.26425 1.000 51.43130 137 ALA B C 1
ATOM 2177 O O . ALA B 1 138 ? 11.02022 2.19351 8.14936 1.000 50.56464 137 ALA B O 1
ATOM 2179 N N . GLN B 1 139 ? 11.68083 1.21337 10.06858 1.000 50.53923 138 GLN B N 1
ATOM 2180 C CA . GLN B 1 139 ? 11.11602 -0.07775 9.68946 1.000 51.62783 138 GLN B CA 1
ATOM 2181 C C . GLN B 1 139 ? 9.60435 0.00949 9.53290 1.000 54.19529 138 GLN B C 1
ATOM 2182 O O . GLN B 1 139 ? 9.03265 -0.59030 8.61522 1.000 53.84044 138 GLN B O 1
ATOM 2188 N N . VAL B 1 140 ? 8.93668 0.73804 10.43253 1.000 53.57844 139 VAL B N 1
ATOM 2189 C CA . VAL B 1 140 ? 7.48905 0.90734 10.32589 1.000 52.35232 139 VAL B CA 1
ATOM 2190 C C . VAL B 1 140 ? 7.14680 1.72393 9.08819 1.000 49.32546 139 VAL B C 1
ATOM 2191 O O . VAL B 1 140 ? 6.21754 1.39468 8.34221 1.000 50.20796 139 VAL B O 1
ATOM 2195 N N . TYR B 1 141 ? 7.90259 2.79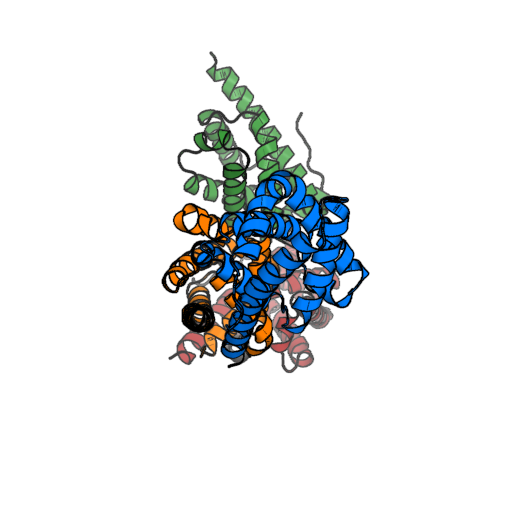673 8.85077 1.000 49.03435 140 TYR B N 1
ATOM 2196 C CA . TYR B 1 141 ? 7.71479 3.60968 7.65619 1.000 51.53102 140 TYR B CA 1
ATOM 2197 C C . TYR B 1 141 ? 7.87508 2.78184 6.38305 1.000 54.38433 140 TYR B C 1
ATOM 2198 O O . TYR B 1 141 ? 7.12038 2.96183 5.41982 1.000 56.03558 140 TYR B O 1
ATOM 2207 N N . ALA B 1 142 ? 8.85160 1.86746 6.35785 1.000 52.17558 141 ALA B N 1
ATOM 2208 C CA . ALA B 1 142 ? 9.07496 1.06308 5.15864 1.000 54.00511 141 ALA B CA 1
ATOM 2209 C C . ALA B 1 142 ? 7.91218 0.11565 4.88375 1.000 55.86086 141 ALA B C 1
ATOM 2210 O O . ALA B 1 142 ? 7.58188 -0.13415 3.71854 1.000 56.79679 141 ALA B O 1
ATOM 2212 N N . VAL B 1 143 ? 7.26968 -0.40869 5.92998 1.000 56.64944 142 VAL B N 1
ATOM 2213 C CA . VAL B 1 143 ? 6.15803 -1.32987 5.71085 1.000 56.17823 142 VAL B CA 1
ATOM 2214 C C . VAL B 1 143 ? 4.90954 -0.58299 5.25604 1.000 58.80490 142 VAL B C 1
ATOM 2215 O O . VAL B 1 143 ? 4.12791 -1.09950 4.44560 1.000 62.59415 142 VAL B O 1
ATOM 2219 N N . LEU B 1 144 ? 4.71156 0.64626 5.73854 1.000 59.79545 143 LEU B N 1
ATOM 2220 C CA . LEU B 1 144 ? 3.58368 1.45067 5.28169 1.000 63.80929 143 LEU B CA 1
ATOM 2221 C C . LEU B 1 144 ? 3.67189 1.77839 3.79518 1.000 60.78388 143 LEU B C 1
ATOM 2222 O O . LEU B 1 144 ? 2.64778 2.08917 3.17837 1.000 68.60279 143 LEU B O 1
ATOM 2227 N N . ALA B 1 145 ? 4.86858 1.72796 3.20922 1.000 59.55752 144 ALA B N 1
ATOM 2228 C CA . ALA B 1 145 ? 4.97973 1.81715 1.75838 1.000 65.52476 144 ALA B CA 1
ATOM 2229 C C . ALA B 1 145 ? 4.67270 0.48217 1.09340 1.000 65.79363 144 ALA B C 1
ATOM 2230 O O . ALA B 1 145 ? 4.26406 0.46300 -0.07005 1.000 69.46162 144 ALA B O 1
ATOM 2232 N N . GLU B 1 146 ? 4.85680 -0.62275 1.82422 1.000 71.21670 145 GLU B N 1
ATOM 2233 C CA . GLU B 1 146 ? 4.56814 -2.00203 1.39285 1.000 68.38601 145 GLU B CA 1
ATOM 2234 C C . GLU B 1 146 ? 5.56237 -2.52359 0.36666 1.000 74.60823 145 GLU B C 1
ATOM 2235 O O . GLU B 1 146 ? 5.30635 -3.53559 -0.28769 1.000 80.96470 145 GLU B O 1
ATOM 2241 N N . MET C 1 2 ? -2.98794 48.72409 56.23898 1.000 99.12761 1 MET C N 1
ATOM 2242 C CA . MET C 1 2 ? -2.55437 48.94737 54.86432 1.000 101.63583 1 MET C CA 1
ATOM 2243 C C . MET C 1 2 ? -1.11057 48.45945 54.72204 1.000 101.14047 1 MET C C 1
ATOM 2244 O O . MET C 1 2 ? -0.54777 48.44266 53.63187 1.000 96.93882 1 MET C O 1
ATOM 2249 N N . ALA C 1 3 ? -0.51513 48.05180 55.83582 1.000 107.00970 2 ALA C N 1
ATOM 2250 C CA . ALA C 1 3 ? 0.76282 47.33997 55.82675 1.000 99.38171 2 ALA C CA 1
ATOM 2251 C C . ALA C 1 3 ? 0.51814 45.93024 56.34395 1.000 100.18154 2 ALA C C 1
ATOM 2252 O O . ALA C 1 3 ? 0.18237 45.76115 57.53210 1.000 100.94220 2 ALA C O 1
ATOM 2254 N N . PRO C 1 4 ? 0.64928 44.89744 55.51384 1.000 101.20182 3 PRO C N 1
ATOM 2255 C CA . PRO C 1 4 ? 0.30566 43.54162 55.95912 1.000 96.87244 3 PRO C CA 1
ATOM 2256 C C . PRO C 1 4 ? 1.29302 43.04372 57.00276 1.000 95.76059 3 PRO C C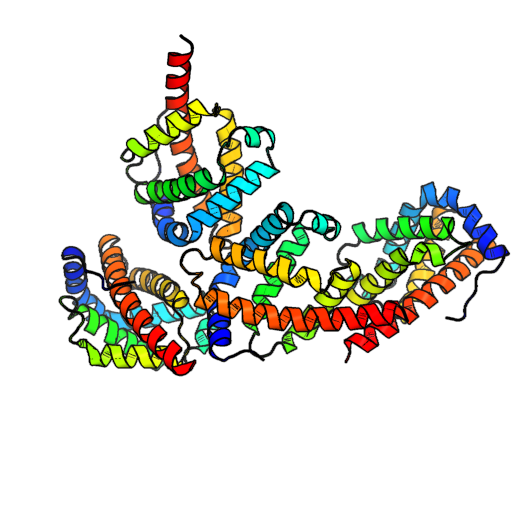 1
ATOM 2257 O O . PRO C 1 4 ? 2.31735 43.66706 57.28817 1.000 94.71946 3 PRO C O 1
ATOM 2261 N N . THR C 1 5 ? 0.96789 41.89358 57.58286 1.000 97.41518 4 THR C N 1
ATOM 2262 C CA . THR C 1 5 ? 1.88466 41.20917 58.47940 1.000 91.31392 4 THR C CA 1
ATOM 2263 C C . THR C 1 5 ? 1.93278 39.73580 58.10575 1.000 88.77758 4 THR C C 1
ATOM 2264 O O . THR C 1 5 ? 0.90904 39.12997 57.77041 1.000 88.88679 4 THR C O 1
ATOM 2268 N N . LEU C 1 6 ? 3.13602 39.17592 58.13497 1.000 84.05605 5 LEU C N 1
ATOM 2269 C CA . LEU C 1 6 ? 3.36725 37.78541 57.77596 1.000 80.35859 5 LEU C CA 1
ATOM 2270 C C . LEU C 1 6 ? 3.40751 36.95139 59.04970 1.000 77.26831 5 LEU C C 1
ATOM 2271 O O . LEU C 1 6 ? 4.23415 37.20318 59.93326 1.000 76.38591 5 LEU C O 1
ATOM 2276 N N . SER C 1 7 ? 2.51201 35.96984 59.14387 1.000 73.55803 6 SER C N 1
ATOM 2277 C CA . SER C 1 7 ? 2.47637 35.09745 60.30647 1.000 68.70378 6 SER C CA 1
ATOM 2278 C C . SER C 1 7 ? 3.79508 34.34540 60.44666 1.000 75.75168 6 SER C C 1
ATOM 2279 O O . SER C 1 7 ? 4.59679 34.25739 59.51227 1.000 77.13743 6 SER C O 1
ATOM 2282 N N . GLU C 1 8 ? 4.02611 33.80700 61.64464 1.000 78.34658 7 GLU C N 1
ATOM 2283 C CA . GLU C 1 8 ? 5.23565 33.02051 61.84602 1.000 79.17074 7 GLU C CA 1
ATOM 2284 C C . GLU C 1 8 ? 5.20174 31.73422 61.03130 1.000 75.78256 7 GLU C C 1
ATOM 2285 O O . GLU C 1 8 ? 6.24801 31.27747 60.56000 1.000 77.65794 7 GLU C O 1
ATOM 2291 N N . GLN C 1 9 ? 4.01821 31.14373 60.84231 1.000 72.66075 8 GLN C N 1
ATOM 2292 C CA . GLN C 1 9 ? 3.92335 29.94502 60.01408 1.000 76.14781 8 GLN C CA 1
ATOM 2293 C C . GLN C 1 9 ? 4.32216 30.24027 58.57303 1.000 75.74162 8 GLN C C 1
ATOM 2294 O O . GLN C 1 9 ? 5.04314 29.45415 57.94667 1.000 74.27743 8 GLN C O 1
ATOM 2300 N N . THR C 1 10 ? 3.86173 31.37019 58.02985 1.000 73.59532 9 THR C N 1
ATOM 2301 C CA . THR C 1 10 ? 4.25666 31.75896 56.68035 1.000 72.79158 9 THR C CA 1
ATOM 2302 C C . THR C 1 10 ? 5.73418 32.12902 56.63124 1.000 72.38252 9 THR C C 1
ATOM 2303 O O . THR C 1 10 ? 6.46170 31.69606 55.73090 1.000 69.59762 9 THR C O 1
ATOM 2307 N N . ARG C 1 11 ? 6.20110 32.91845 57.60140 1.000 68.91530 10 ARG C N 1
ATOM 2308 C CA . ARG C 1 11 ? 7.61589 33.27292 57.63672 1.000 69.68925 10 ARG C CA 1
ATOM 2309 C C . ARG C 1 11 ? 8.49949 32.03714 57.76111 1.000 73.37418 10 ARG C C 1
ATOM 2310 O O . ARG C 1 11 ? 9.59815 31.99836 57.19275 1.000 73.36421 10 ARG C O 1
ATOM 2312 N N . GLN C 1 12 ? 8.03431 31.01147 58.47557 1.000 70.49513 11 GLN C N 1
ATOM 2313 C CA . GLN C 1 12 ? 8.85286 29.81901 58.65844 1.000 72.13521 11 GLN C CA 1
ATOM 2314 C C . GLN C 1 12 ? 8.84409 28.93612 57.41551 1.000 69.34086 11 GLN C C 1
ATOM 2315 O O . GLN C 1 12 ? 9.88642 28.39449 57.03082 1.000 69.72675 11 GLN C O 1
ATOM 2321 N N . LEU C 1 13 ? 7.68532 28.77831 56.77337 1.000 67.18156 12 LEU C N 1
ATOM 2322 C CA . LEU C 1 13 ? 7.61919 27.93053 55.58741 1.000 69.99741 12 LEU C CA 1
ATOM 2323 C C . LEU C 1 13 ? 8.33506 28.55794 54.39739 1.000 70.37592 12 LEU C C 1
ATOM 2324 O O . LEU C 1 13 ? 8.86317 27.83413 53.54449 1.000 66.02555 12 LEU C O 1
ATOM 2329 N N . VAL C 1 14 ? 8.35593 29.88994 54.31419 1.000 64.59712 13 VAL C N 1
ATOM 2330 C CA . VAL C 1 14 ? 9.09729 30.54859 53.24444 1.000 66.38971 13 VAL C CA 1
ATOM 2331 C C . VAL C 1 14 ? 10.59625 30.40454 53.47376 1.000 67.08286 13 VAL C C 1
ATOM 2332 O O . VAL C 1 14 ? 11.36105 30.14523 52.53569 1.000 63.35582 13 VAL C O 1
ATOM 2336 N N . ARG C 1 15 ? 11.03859 30.55924 54.72295 1.000 64.08832 14 ARG C N 1
ATOM 2337 C CA . ARG C 1 15 ? 12.43655 30.30008 55.04978 1.000 64.96749 14 ARG C CA 1
ATOM 2338 C C . ARG C 1 15 ? 12.81575 28.85448 54.74536 1.000 64.25351 14 ARG C C 1
ATOM 2339 O O . ARG C 1 15 ? 13.93054 28.58299 54.28529 1.000 65.88517 14 ARG C O 1
ATOM 2341 N N . ALA C 1 16 ? 11.89812 27.91141 54.97908 1.000 61.92171 15 ALA C N 1
ATOM 2342 C CA . ALA C 1 16 ? 12.20223 26.50841 54.71537 1.000 65.24112 15 ALA C CA 1
ATOM 2343 C C . ALA C 1 16 ? 12.24543 26.18269 53.22510 1.000 65.34185 15 ALA C C 1
ATOM 2344 O O . ALA C 1 16 ? 12.76856 25.12687 52.85123 1.000 65.68115 15 ALA C O 1
ATOM 2346 N N . SER C 1 17 ? 11.70584 27.04686 52.36827 1.000 65.54726 16 SER C N 1
ATOM 2347 C CA . SER C 1 17 ? 11.74800 26.82170 50.92918 1.000 60.46884 16 SER C CA 1
ATOM 2348 C C . SER C 1 17 ? 12.98991 27.41393 50.28392 1.000 60.20330 16 SER C C 1
ATOM 2349 O O . SER C 1 17 ? 13.18655 27.24071 49.07895 1.000 57.70307 16 SER C O 1
ATOM 2352 N N . VAL C 1 18 ? 13.82384 28.11109 51.05956 1.000 57.80141 17 VAL C N 1
ATOM 2353 C CA . VAL C 1 18 ? 15.05668 28.67853 50.50279 1.000 60.73232 17 VAL C CA 1
ATOM 2354 C C . VAL C 1 18 ? 15.91199 27.62582 49.81212 1.000 62.47950 17 VAL C C 1
ATOM 2355 O O . VAL C 1 18 ? 16.42672 27.90246 48.71484 1.000 63.29787 17 VAL C O 1
ATOM 2359 N N . PRO C 1 19 ? 16.11904 26.41943 50.36397 1.000 60.13465 18 PRO C N 1
ATOM 2360 C CA . PRO C 1 19 ? 16.90312 25.42717 49.60557 1.000 63.08406 18 PRO C CA 1
ATOM 2361 C C . PRO C 1 19 ? 16.31224 25.09465 48.24391 1.000 61.85582 18 PRO C C 1
ATOM 2362 O O . PRO C 1 19 ? 17.05817 25.00968 47.25940 1.000 64.38794 18 PRO C O 1
ATOM 2366 N N . ALA C 1 20 ? 14.99248 24.90715 48.15506 1.000 60.94466 19 ALA C N 1
ATOM 2367 C CA . ALA C 1 20 ? 14.36498 24.66448 46.85818 1.000 60.20230 19 ALA C CA 1
ATOM 2368 C C . ALA C 1 20 ? 14.57272 25.83408 45.90436 1.000 60.80079 19 ALA C C 1
ATOM 2369 O O . ALA C 1 20 ? 14.68722 25.63219 44.68946 1.000 60.91433 19 ALA C O 1
ATOM 2371 N N . LEU C 1 21 ? 14.62431 27.06020 46.43109 1.000 59.34288 20 LEU C N 1
ATOM 2372 C CA . LEU C 1 21 ? 14.83789 28.22315 45.57770 1.000 59.27042 20 LEU C CA 1
ATOM 2373 C C . LEU C 1 21 ? 16.28827 28.34003 45.13390 1.000 60.01445 20 LEU C C 1
ATOM 2374 O O . LEU C 1 21 ? 16.56224 28.88473 44.05997 1.000 59.60090 20 LEU C O 1
ATOM 2379 N N . GLN C 1 22 ? 17.23006 27.85273 45.94113 1.000 59.67470 21 GLN C N 1
ATOM 2380 C CA . GLN C 1 22 ? 18.63088 27.92453 45.54052 1.000 63.29021 21 GLN C CA 1
ATOM 2381 C C . GLN C 1 22 ? 18.88298 27.09377 44.28933 1.000 57.95704 21 GLN C C 1
ATOM 2382 O O . GLN C 1 22 ? 19.69021 27.47499 43.43421 1.000 59.51033 21 GLN C O 1
ATOM 2388 N N . LYS C 1 23 ? 18.18508 25.96752 44.15155 1.000 56.50003 22 LYS C N 1
ATOM 2389 C CA . LYS C 1 23 ? 18.36847 25.10880 42.98953 1.000 60.28733 22 LYS C CA 1
ATOM 2390 C C . LYS C 1 23 ? 17.40425 25.40739 41.85033 1.000 59.22524 22 LYS C C 1
ATOM 2391 O O . LYS C 1 23 ? 17.71497 25.07654 40.70149 1.000 61.19732 22 LYS C O 1
ATOM 2397 N N . HIS C 1 24 ? 16.24904 26.01987 42.12584 1.000 57.29035 23 HIS C N 1
ATOM 2398 C CA . HIS C 1 24 ? 15.18334 26.07182 41.13458 1.000 55.75799 23 HIS C CA 1
ATOM 2399 C C . HIS C 1 24 ? 14.60910 27.46236 40.88960 1.000 54.75324 23 HIS C C 1
ATOM 2400 O O . HIS C 1 24 ? 13.63348 27.57906 40.14128 1.000 56.27211 23 HIS C O 1
ATOM 2407 N N . SER C 1 25 ? 15.17752 28.51978 41.47546 1.000 51.47356 24 SER C N 1
ATOM 2408 C CA . SER C 1 25 ? 14.58201 29.83997 41.28273 1.000 54.13660 24 SER C CA 1
ATOM 2409 C C . SER C 1 25 ? 14.55075 30.23786 39.80895 1.000 51.03321 24 SER C C 1
ATOM 2410 O O . SER C 1 25 ? 13.60518 30.89917 39.37013 1.000 52.91360 24 SER C O 1
ATOM 2413 N N . VAL C 1 26 ? 15.55035 29.82774 39.02477 1.000 51.95912 25 VAL C N 1
ATOM 2414 C CA . VAL C 1 26 ? 15.56017 30.17204 37.60385 1.000 47.32021 25 VAL C CA 1
ATOM 2415 C C . VAL C 1 26 ? 14.49256 29.38269 36.85325 1.000 51.81572 25 VAL C C 1
ATOM 2416 O O . VAL C 1 26 ? 13.79964 29.92135 35.97871 1.000 53.00679 25 VAL C O 1
ATOM 2420 N N . ALA C 1 27 ? 14.33995 28.09733 37.18397 1.000 52.64280 26 ALA C N 1
ATOM 2421 C CA . ALA C 1 27 ? 13.27861 27.29510 36.58555 1.000 51.15425 26 ALA C CA 1
ATOM 2422 C C . ALA C 1 27 ? 11.90327 27.85556 36.92736 1.000 55.13932 26 ALA C C 1
ATOM 2423 O O . ALA C 1 27 ? 11.02719 27.94637 36.05899 1.000 54.26406 26 ALA C O 1
ATOM 2425 N N . ILE C 1 28 ? 11.69345 28.23301 38.19089 1.000 51.30297 27 ILE C N 1
ATOM 2426 C CA . ILE C 1 28 ? 10.41813 28.81954 38.59295 1.000 49.31444 27 ILE C CA 1
ATOM 2427 C C . ILE C 1 28 ? 10.18835 30.13596 37.86431 1.000 52.36596 27 ILE C C 1
ATOM 2428 O O . ILE C 1 28 ? 9.09033 30.40325 37.36215 1.000 53.29456 27 ILE C O 1
ATOM 2433 N N . SER C 1 29 ? 11.22728 30.96622 37.77091 1.000 50.86032 28 SER C N 1
ATOM 2434 C CA . SER C 1 29 ? 11.07311 32.28234 37.16083 1.000 49.62020 28 SER C CA 1
ATOM 2435 C C . SER C 1 29 ? 10.84490 32.17182 35.65524 1.000 53.56118 28 SER C C 1
ATOM 2436 O O . SER C 1 29 ? 9.95875 32.83660 35.10389 1.000 51.78204 28 SER C O 1
ATOM 2439 N N . ALA C 1 30 ? 11.63541 31.33577 34.97211 1.000 52.87901 29 ALA C N 1
ATOM 2440 C CA . ALA C 1 30 ? 11.45542 31.15179 33.53294 1.000 52.34894 29 ALA C CA 1
ATOM 2441 C C . ALA C 1 30 ? 10.08849 30.55748 33.21919 1.000 52.56379 29 ALA C C 1
ATOM 2442 O O . ALA C 1 30 ? 9.37885 31.04148 32.32942 1.000 53.81943 29 ALA C O 1
ATOM 2444 N N . THR C 1 31 ? 9.70827 29.49283 33.93178 1.000 53.36382 30 THR C N 1
ATOM 2445 C CA . THR C 1 31 ? 8.40448 28.88094 33.69716 1.000 53.00549 30 THR C CA 1
ATOM 2446 C C . THR C 1 31 ? 7.28453 29.88299 33.92875 1.000 53.63952 30 THR C C 1
ATOM 2447 O O . THR C 1 31 ? 6.30524 29.91603 33.17658 1.000 57.27795 30 THR C O 1
ATOM 2451 N N . MET C 1 32 ? 7.42647 30.73156 34.94566 1.000 67.22766 31 MET C N 1
ATOM 2452 C CA . MET C 1 32 ? 6.38272 31.70641 35.23042 1.000 68.19305 31 MET C CA 1
ATOM 2453 C C . MET C 1 32 ? 6.26837 32.74624 34.12277 1.000 70.57011 31 MET C C 1
ATOM 2454 O O . MET C 1 32 ? 5.16132 33.18209 33.78707 1.000 66.45655 31 MET C O 1
ATOM 2459 N N . TYR C 1 33 ? 7.39691 33.16839 33.55100 1.000 58.46936 32 TYR C N 1
ATOM 2460 C CA . TYR C 1 33 ? 7.33030 34.12706 32.45512 1.000 57.70263 32 TYR C CA 1
ATOM 2461 C C . TYR C 1 33 ? 6.65610 33.51601 31.23265 1.000 62.21523 32 TYR C C 1
ATOM 2462 O O . TYR C 1 33 ? 5.85159 34.17850 30.56487 1.000 58.19383 32 TYR C O 1
ATOM 2471 N N . ARG C 1 34 ? 6.97091 32.25302 30.92651 1.000 56.27902 33 ARG C N 1
ATOM 2472 C CA . ARG C 1 34 ? 6.35944 31.59213 29.77669 1.000 52.89700 33 ARG C CA 1
ATOM 2473 C C . ARG C 1 34 ? 4.85199 31.43616 29.95946 1.000 58.18498 33 ARG C C 1
ATOM 2474 O O . ARG C 1 34 ? 4.08866 31.57366 28.99691 1.000 58.02466 33 ARG C O 1
ATOM 2482 N N . LEU C 1 35 ? 4.40295 31.15049 31.18486 1.000 57.49220 34 LEU C N 1
ATOM 2483 C CA . LEU C 1 35 ? 2.96911 31.08433 31.44868 1.000 60.53952 34 LEU C CA 1
ATOM 2484 C C . LEU C 1 35 ? 2.32284 32.45434 31.28791 1.000 62.82891 34 LEU C C 1
ATOM 2485 O O . LEU C 1 35 ? 1.26916 32.58466 30.65530 1.000 61.99190 34 LEU C O 1
ATOM 2490 N N . LEU C 1 36 ? 2.94143 33.48859 31.86327 1.000 62.12933 35 LEU C N 1
ATOM 2491 C CA . LEU C 1 36 ? 2.44497 34.84961 31.68896 1.000 61.52883 35 LEU C CA 1
ATOM 2492 C C . LEU C 1 36 ? 2.39755 35.23053 30.21678 1.000 63.39937 35 LEU C C 1
ATOM 2493 O O . LEU C 1 36 ? 1.44643 35.87887 29.76424 1.000 61.49607 35 LEU C O 1
ATOM 2498 N N . PHE C 1 37 ? 3.41604 34.82772 29.45370 1.000 62.44694 36 PHE C N 1
ATOM 2499 C CA . PHE C 1 37 ? 3.44316 35.11874 28.02404 1.000 62.97371 36 PHE C CA 1
ATOM 2500 C C . PHE C 1 37 ? 2.29398 34.42764 27.29764 1.000 66.94731 36 PHE C C 1
ATOM 2501 O O . PHE C 1 37 ? 1.68486 35.00991 26.39380 1.000 66.58553 36 PHE C O 1
ATOM 2509 N N . GLU C 1 38 ? 1.97295 33.18856 27.68260 1.000 63.47393 37 GLU C N 1
ATOM 2510 C CA . GLU C 1 38 ? 0.95456 32.44094 26.95089 1.000 67.48198 37 GLU C CA 1
ATOM 2511 C C . GLU C 1 38 ? -0.46089 32.77866 27.41125 1.000 63.30203 37 GLU C C 1
ATOM 2512 O O . GLU C 1 38 ? -1.37890 32.80607 26.58461 1.000 67.61567 37 GLU C O 1
ATOM 2518 N N . ARG C 1 39 ? -0.65873 33.06667 28.69895 1.000 62.11909 38 ARG C N 1
ATOM 2519 C CA . ARG C 1 39 ? -1.99793 33.28998 29.23170 1.000 63.90482 38 ARG C CA 1
ATOM 2520 C C . ARG C 1 39 ? -2.44954 34.74156 29.16708 1.000 65.12455 38 ARG C C 1
ATOM 2521 O O . ARG C 1 39 ? -3.65711 35.00030 29.21593 1.000 67.41886 38 ARG C O 1
ATOM 2529 N N . TYR C 1 40 ? -1.52348 35.69017 29.08551 1.000 63.05378 39 TYR C N 1
ATOM 2530 C CA . TYR C 1 40 ? -1.85566 37.11434 29.04992 1.000 62.43173 39 TYR C CA 1
ATOM 2531 C C . TYR C 1 40 ? -0.92648 37.79798 28.06370 1.000 64.23075 39 TYR C C 1
ATOM 2532 O O . TYR C 1 40 ? 0.06182 38.43503 28.44884 1.000 67.96734 39 TYR C O 1
ATOM 2541 N N . PRO C 1 41 ? -1.21445 37.67875 26.76337 1.000 70.97268 40 PRO C N 1
ATOM 2542 C CA . PRO C 1 41 ? -0.33725 38.28159 25.74740 1.000 69.94331 40 PRO C CA 1
ATOM 2543 C C . PRO C 1 41 ? -0.31793 39.80233 25.75997 1.000 66.91282 40 PRO C C 1
ATOM 2544 O O . PRO C 1 41 ? 0.57147 40.39123 25.13276 1.000 69.70754 40 PRO C O 1
ATOM 2548 N N . GLU C 1 42 ? -1.25941 40.45957 26.44022 1.000 63.55816 41 GLU C N 1
ATOM 2549 C CA . GLU C 1 42 ? -1.19436 41.91102 26.55264 1.000 67.51677 41 GLU C CA 1
ATOM 2550 C C . GLU C 1 42 ? -0.00884 42.36771 27.39204 1.000 69.65105 41 GLU C C 1
ATOM 2551 O O . GLU C 1 42 ? 0.40721 43.52576 27.27447 1.000 71.53596 41 GLU C O 1
ATOM 2557 N N . THR C 1 43 ? 0.54737 41.48402 28.22349 1.000 63.76499 42 THR C N 1
ATOM 2558 C CA . THR C 1 43 ? 1.71450 41.80134 29.03277 1.000 62.84730 42 THR C CA 1
ATOM 2559 C C . THR C 1 43 ? 3.03378 41.54552 28.31320 1.000 65.31511 42 THR C C 1
ATOM 2560 O O . THR C 1 43 ? 4.08235 41.94724 28.82952 1.000 63.66207 42 THR C O 1
ATOM 2564 N N . ARG C 1 44 ? 3.01411 40.89066 27.14560 1.000 62.17848 43 ARG C N 1
ATOM 2565 C CA . ARG C 1 44 ? 4.25950 40.62566 26.42607 1.000 65.57868 43 ARG C CA 1
ATOM 2566 C C . ARG C 1 44 ? 4.99992 41.91562 26.10974 1.000 64.36150 43 ARG C C 1
ATOM 2567 O O . ARG C 1 44 ? 6.22389 41.99281 26.26629 1.000 61.64699 43 ARG C O 1
ATOM 2575 N N . SER C 1 45 ? 4.27187 42.94098 25.66309 1.000 65.37259 44 SER C N 1
ATOM 2576 C CA . SER C 1 45 ? 4.90184 44.19521 25.27001 1.000 65.04042 44 SER C CA 1
ATOM 2577 C C . SER C 1 45 ? 5.61111 44.87400 26.43172 1.000 62.96702 44 SER C C 1
ATOM 2578 O O . SER C 1 45 ? 6.45961 45.74101 26.20205 1.000 61.25112 44 SER C O 1
ATOM 2581 N N . LEU C 1 46 ? 5.29050 44.49326 27.67038 1.000 64.77330 45 LEU C N 1
ATOM 2582 C CA . LEU C 1 46 ? 5.88836 45.12780 28.83708 1.000 55.96663 45 LEU C CA 1
ATOM 2583 C C . LEU C 1 46 ? 7.36145 44.77849 29.01416 1.000 57.93011 45 LEU C C 1
ATOM 2584 O O . LEU C 1 46 ? 8.09365 45.55722 29.63354 1.000 55.46538 45 LEU C O 1
ATOM 2589 N N . PHE C 1 47 ? 7.81221 43.63720 28.49061 1.000 60.41147 46 PHE C N 1
ATOM 2590 C CA . PHE C 1 47 ? 9.15303 43.11824 28.75312 1.000 59.63674 46 PHE C CA 1
ATOM 2591 C C . PHE C 1 47 ? 10.06186 43.39223 27.55568 1.000 62.46574 46 PHE C C 1
ATOM 2592 O O . PHE C 1 47 ? 9.94008 42.74179 26.51296 1.000 68.51837 46 PHE C O 1
ATOM 2600 N N . GLU C 1 48 ? 10.99098 44.33724 27.71716 1.000 66.94793 47 GLU C N 1
ATOM 2601 C CA . GLU C 1 48 ? 11.95261 44.62940 26.65628 1.000 68.61365 47 GLU C CA 1
ATOM 2602 C C . GLU C 1 48 ? 12.99203 43.51918 26.52703 1.000 68.79316 47 GLU C C 1
ATOM 2603 O O . GLU C 1 48 ? 13.28536 43.05430 25.41873 1.000 68.36646 47 GLU C O 1
ATOM 2609 N N . LEU C 1 49 ? 13.57003 43.08935 27.65067 1.000 64.86827 48 LEU C N 1
ATOM 2610 C CA . LEU C 1 49 ? 14.61084 42.06415 27.68131 1.000 65.48322 48 LEU C CA 1
ATOM 2611 C C . LEU C 1 49 ? 14.16629 40.92080 28.59057 1.000 66.70214 48 LEU C C 1
ATOM 2612 O O . LEU C 1 49 ? 14.68275 40.76334 29.70569 1.000 61.10410 48 LEU C O 1
ATOM 2617 N N . PRO C 1 50 ? 13.22462 40.08769 28.13082 1.000 66.35787 49 PRO C N 1
ATOM 2618 C CA . PRO C 1 50 ? 12.63547 39.08043 29.03314 1.000 63.10345 49 PRO C CA 1
ATOM 2619 C C . PRO C 1 50 ? 13.64432 38.11396 29.62914 1.000 62.96152 49 PRO C C 1
ATOM 2620 O O . PRO C 1 50 ? 13.48837 37.70268 30.78739 1.000 61.78430 49 PRO C O 1
ATOM 2624 N N . GLU C 1 51 ? 14.67305 37.72955 28.87162 1.000 60.96353 50 GLU C N 1
ATOM 2625 C CA . GLU C 1 51 ? 15.66018 36.79568 29.40323 1.000 57.38214 50 GLU C CA 1
ATOM 2626 C C . GLU C 1 51 ? 16.41472 37.41035 30.57622 1.000 62.31334 50 GLU C C 1
ATOM 2627 O O . GLU C 1 51 ? 16.69435 36.73330 31.57523 1.000 56.70693 50 GLU C O 1
ATOM 2633 N N . ARG C 1 52 ? 16.72864 38.70314 30.48265 1.000 59.72007 51 ARG C N 1
ATOM 2634 C CA . ARG C 1 52 ? 17.43798 39.37544 31.56404 1.000 58.56595 51 ARG C CA 1
ATOM 2635 C C . ARG C 1 52 ? 16.56595 39.49410 32.81189 1.000 57.30680 51 ARG C C 1
ATOM 2636 O O . ARG C 1 52 ? 17.05250 39.32567 33.93673 1.000 56.58236 51 ARG C O 1
ATOM 2644 N N . VAL C 1 53 ? 15.27234 39.77057 32.63306 1.000 55.40907 52 VAL C N 1
ATOM 2645 C CA . VAL C 1 53 ? 14.37853 39.92194 33.77626 1.000 57.97369 52 VAL C CA 1
ATOM 2646 C C . VAL C 1 53 ? 14.14312 38.58283 34.46679 1.000 56.18313 52 VAL C C 1
ATOM 2647 O O . VAL C 1 53 ? 13.94891 38.53364 35.68744 1.000 53.72234 52 VAL C O 1
ATOM 2651 N N . ILE C 1 54 ? 14.16228 37.48131 33.71047 1.000 56.39408 53 ILE C N 1
ATOM 2652 C CA . ILE C 1 54 ? 13.97089 36.16024 34.30441 1.000 54.81556 53 ILE C CA 1
ATOM 2653 C C . ILE C 1 54 ? 15.02029 35.90174 35.37779 1.000 52.40660 53 ILE C C 1
ATOM 2654 O O . ILE C 1 54 ? 14.70453 35.43736 36.47997 1.000 55.30265 53 ILE C O 1
ATOM 2659 N N . HIS C 1 55 ? 16.28034 36.22109 35.08765 1.000 55.57766 54 HIS C N 1
ATOM 2660 C CA . HIS C 1 55 ? 17.32992 35.96634 36.06653 1.000 54.82891 54 HIS C CA 1
ATOM 2661 C C . HIS C 1 55 ? 17.26564 36.94263 37.23220 1.000 50.60130 54 HIS C C 1
ATOM 2662 O O . HIS C 1 55 ? 17.58383 36.56620 38.36360 1.000 52.25553 54 HIS C O 1
ATOM 2669 N N . LYS C 1 56 ? 16.84736 38.18665 36.98832 1.000 53.30773 55 LYS C N 1
ATOM 2670 C CA . LYS C 1 56 ? 16.70949 39.13549 38.08890 1.000 50.98308 55 LYS C CA 1
ATOM 2671 C C . LYS C 1 56 ? 15.56562 38.74182 39.01165 1.000 52.12469 55 LYS C C 1
ATOM 2672 O O . LYS C 1 56 ? 15.67769 38.86081 40.23709 1.000 50.04037 55 LYS C O 1
ATOM 2678 N N . LEU C 1 57 ? 14.46041 38.25959 38.44564 1.000 51.25914 56 LEU C N 1
ATOM 2679 C CA . LEU C 1 57 ? 13.36616 37.79281 39.28481 1.000 52.99813 56 LEU C CA 1
ATOM 2680 C C . LEU C 1 57 ? 13.78051 36.58102 40.11084 1.000 53.82412 56 LEU C C 1
ATOM 2681 O O . LEU C 1 57 ? 13.42998 36.47708 41.29327 1.000 52.29944 56 LEU C O 1
ATOM 2686 N N . ALA C 1 58 ? 14.52523 35.65307 39.50361 1.000 51.23703 57 ALA C N 1
ATOM 2687 C CA . ALA C 1 58 ? 14.96977 34.46550 40.22610 1.000 52.18202 57 ALA C CA 1
ATOM 2688 C C . ALA C 1 58 ? 15.75422 34.84555 41.47544 1.000 54.49962 57 ALA C C 1
ATOM 2689 O O . ALA C 1 58 ? 15.54519 34.27435 42.55195 1.000 55.34936 57 ALA C O 1
ATOM 2691 N N . SER C 1 59 ? 16.65807 35.82115 41.35414 1.000 53.85224 58 SER C N 1
ATOM 2692 C CA . SER C 1 59 ? 17.45763 36.22533 42.50710 1.000 52.07655 58 SER C CA 1
ATOM 2693 C C . SER C 1 59 ? 16.61926 36.97927 43.52888 1.000 50.52269 58 SER C C 1
ATOM 2694 O O . SER C 1 59 ? 16.82239 36.82496 44.73802 1.000 55.27056 58 SER C O 1
ATOM 2697 N N . ALA C 1 60 ? 15.67671 37.80106 43.06394 1.000 51.14359 59 ALA C N 1
ATOM 2698 C CA . ALA C 1 60 ? 14.81546 38.53020 43.98796 1.000 52.46818 59 ALA C CA 1
ATOM 2699 C C . ALA C 1 60 ? 13.96991 37.57674 44.82543 1.000 49.65765 59 ALA C C 1
ATOM 2700 O O . ALA C 1 60 ? 13.74657 37.82195 46.01601 1.000 51.45724 59 ALA C O 1
ATOM 2702 N N . LEU C 1 61 ? 13.49101 36.48535 44.22021 1.000 53.37015 60 LEU C N 1
ATOM 2703 C CA . LEU C 1 61 ? 12.77998 35.46047 44.97991 1.000 55.47790 60 LEU C CA 1
ATOM 2704 C C . LEU C 1 61 ? 13.65227 34.91957 46.10546 1.000 55.20131 60 LEU C C 1
ATOM 2705 O O . LEU C 1 61 ? 13.25776 34.92857 47.27757 1.000 57.25302 60 LEU C O 1
ATOM 2710 N N . LEU C 1 62 ? 14.85295 34.45234 45.75654 1.000 56.30011 61 LEU C N 1
ATOM 2711 C CA . LEU C 1 62 ? 15.78822 33.91515 46.74061 1.000 57.84886 61 LEU C CA 1
ATOM 2712 C C . LEU C 1 62 ? 16.10085 34.94024 47.82515 1.000 54.15362 61 LEU C C 1
ATOM 2713 O O . LEU C 1 62 ? 16.06431 34.63028 49.02113 1.000 57.82930 61 LEU C O 1
ATOM 2718 N N . ALA C 1 63 ? 16.40864 36.17311 47.41860 1.000 50.71795 62 ALA C N 1
ATOM 2719 C CA . ALA C 1 63 ? 16.74175 37.21653 48.37956 1.000 52.51799 62 ALA C CA 1
ATOM 2720 C C . ALA C 1 63 ? 15.55746 37.53551 49.28273 1.000 54.76008 62 ALA C C 1
ATOM 2721 O O . ALA C 1 63 ? 15.73087 37.77143 50.48304 1.000 58.31113 62 ALA C O 1
ATOM 2723 N N . TYR C 1 64 ? 14.34366 37.54346 48.72499 1.000 55.32452 63 TYR C N 1
ATOM 2724 C CA . TYR C 1 64 ? 13.16086 37.83385 49.53128 1.000 56.33835 63 TYR C CA 1
ATOM 2725 C C . TYR C 1 64 ? 12.87885 36.70977 50.51972 1.000 58.12779 63 TYR C C 1
ATOM 2726 O O . TYR C 1 64 ? 12.49131 36.96639 51.66498 1.000 59.93955 63 TYR C O 1
ATOM 2735 N N . ALA C 1 65 ? 13.06879 35.45764 50.09866 1.000 57.86815 64 ALA C N 1
ATOM 2736 C CA . ALA C 1 65 ? 12.84022 34.33779 51.00570 1.000 59.78754 64 ALA C CA 1
ATOM 2737 C C . ALA C 1 65 ? 13.87163 34.31651 52.12655 1.000 60.73585 64 ALA C C 1
ATOM 2738 O O . ALA C 1 65 ? 13.53910 34.01162 53.27771 1.000 64.08588 64 ALA C O 1
ATOM 2740 N N . ARG C 1 66 ? 15.12610 34.65275 51.81126 1.000 61.22231 65 ARG C N 1
ATOM 2741 C CA . ARG C 1 66 ? 16.19085 34.63729 52.80903 1.000 58.76247 65 ARG C CA 1
ATOM 2742 C C . ARG C 1 66 ? 16.02890 35.73132 53.85108 1.000 64.16021 65 ARG C C 1
ATOM 2743 O O . ARG C 1 66 ? 16.57231 35.60616 54.95314 1.000 66.61045 65 ARG C O 1
ATOM 2751 N N . SER C 1 67 ? 15.31128 36.80094 53.52670 1.000 62.19410 66 SER C N 1
ATOM 2752 C CA . SER C 1 67 ? 15.11231 37.91801 54.43778 1.000 64.87573 66 SER C CA 1
ATOM 2753 C C . SER C 1 67 ? 13.63556 38.10003 54.76632 1.000 63.63730 66 SER C C 1
ATOM 2754 O O . SER C 1 67 ? 13.19563 39.20617 55.07657 1.000 66.96532 66 SER C O 1
ATOM 2757 N N . ILE C 1 68 ? 12.86237 37.01094 54.71195 1.000 64.57208 67 ILE C N 1
ATOM 2758 C CA . ILE C 1 68 ? 11.41774 37.09495 54.90879 1.000 69.14172 67 ILE C CA 1
ATOM 2759 C C . ILE C 1 68 ? 11.05486 37.60149 56.30093 1.000 69.54239 67 ILE C C 1
ATOM 2760 O O . ILE C 1 68 ? 9.97592 38.17162 56.48665 1.000 70.19847 67 ILE C O 1
ATOM 2765 N N . ASP C 1 69 ? 11.93836 37.43065 57.28539 1.000 71.76226 68 ASP C N 1
ATOM 2766 C CA . ASP C 1 69 ? 11.65694 37.90272 58.63599 1.000 78.09515 68 ASP C CA 1
ATOM 2767 C C . ASP C 1 69 ? 11.89743 39.39853 58.80618 1.000 78.55034 68 ASP C C 1
ATOM 2768 O O . ASP C 1 69 ? 11.58877 39.93894 59.87369 1.000 77.20457 68 ASP C O 1
ATOM 2773 N N . ASN C 1 70 ? 12.44713 40.06871 57.79402 1.000 77.85520 69 ASN C N 1
ATOM 2774 C CA . ASN C 1 70 ? 12.47119 41.53275 57.73907 1.000 82.00434 69 ASN C CA 1
ATOM 2775 C C . ASN C 1 70 ? 12.45723 41.95302 56.27588 1.000 79.80485 69 ASN C C 1
ATOM 2776 O O . ASN C 1 70 ? 13.49456 42.29566 55.69275 1.000 76.67117 69 ASN C O 1
ATOM 2781 N N . PRO C 1 71 ? 11.28020 41.93439 55.64095 1.000 79.12126 70 PRO C N 1
ATOM 2782 C CA . PRO C 1 71 ? 11.21784 42.13104 54.18148 1.000 79.70997 70 PRO C CA 1
ATOM 2783 C C . PRO C 1 71 ? 11.62004 43.52233 53.70343 1.000 82.53558 70 PRO C C 1
ATOM 2784 O O . PRO C 1 71 ? 11.80635 43.70058 52.49125 1.000 85.27599 70 PRO C O 1
ATOM 2788 N N . SER C 1 72 ? 11.76482 44.50471 54.59036 1.000 81.81334 71 SER C N 1
ATOM 2789 C CA . SER C 1 72 ? 12.11802 45.85809 54.18262 1.000 82.65458 71 SER C CA 1
ATOM 2790 C C . SER C 1 72 ? 13.61175 46.13555 54.26354 1.000 78.93466 71 SER C C 1
ATOM 2791 O O . SER C 1 72 ? 14.03551 47.25881 53.97402 1.000 78.83216 71 SER C O 1
ATOM 2794 N N . ALA C 1 73 ? 14.41858 45.14838 54.65172 1.000 75.84490 72 ALA C N 1
ATOM 2795 C CA . ALA C 1 73 ? 15.86475 45.31351 54.60366 1.000 75.12438 72 ALA C CA 1
ATOM 2796 C C . ALA C 1 73 ? 16.39751 45.39329 53.17791 1.000 77.94682 72 ALA C C 1
ATOM 2797 O O . ALA C 1 73 ? 17.55797 45.77478 52.98735 1.000 75.32491 72 ALA C O 1
ATOM 2799 N N . LEU C 1 74 ? 15.58894 45.04487 52.18166 1.000 70.89102 73 LEU C N 1
ATOM 2800 C CA . LEU C 1 74 ? 16.02208 45.05022 50.78583 1.000 64.14775 73 LEU C CA 1
ATOM 2801 C C . LEU C 1 74 ? 15.54612 46.31942 50.08280 1.000 62.46535 73 LEU C C 1
ATOM 2802 O O . LEU C 1 74 ? 14.86869 46.27828 49.05941 1.000 64.49813 73 LEU C O 1
ATOM 2807 N N . GLN C 1 75 ? 15.92037 47.46606 50.65458 1.000 62.66347 74 GLN C N 1
ATOM 2808 C CA . GLN C 1 75 ? 15.48869 48.74271 50.09474 1.000 61.33285 74 GLN C CA 1
ATOM 2809 C C . GLN C 1 75 ? 16.02282 48.93626 48.68279 1.000 63.19275 74 GLN C C 1
ATOM 2810 O O . GLN C 1 75 ? 15.31002 49.43697 47.80516 1.000 60.23860 74 GLN C O 1
ATOM 2816 N N . ALA C 1 76 ? 17.27529 48.54156 48.44465 1.000 61.64575 75 ALA C N 1
ATOM 2817 C CA . ALA C 1 76 ? 17.87076 48.72352 47.12642 1.000 60.10294 75 ALA C CA 1
ATOM 2818 C C . ALA C 1 76 ? 17.15743 47.88242 46.07817 1.000 58.87987 75 ALA C C 1
ATOM 2819 O O . ALA C 1 76 ? 16.91088 48.34972 44.96054 1.000 55.07358 75 ALA C O 1
ATOM 2821 N N . ALA C 1 77 ? 16.81907 46.63737 46.41966 1.000 58.40842 76 ALA C N 1
ATOM 2822 C CA . ALA C 1 77 ? 16.09302 45.78841 45.48210 1.000 56.71486 76 ALA C CA 1
ATOM 2823 C C . ALA C 1 77 ? 14.65582 46.26100 45.30839 1.000 56.53641 76 ALA C C 1
ATOM 2824 O O . ALA C 1 77 ? 14.12413 46.24004 44.19221 1.000 54.34996 76 ALA C O 1
ATOM 2826 N N . ILE C 1 78 ? 14.01101 46.69168 46.39699 1.000 53.32546 77 ILE C N 1
ATOM 2827 C CA . ILE C 1 78 ? 12.64608 47.20607 46.29736 1.000 50.40664 77 ILE C CA 1
ATOM 2828 C C . ILE C 1 78 ? 12.61710 48.46926 45.44708 1.000 53.70923 77 ILE C C 1
ATOM 2829 O O . ILE C 1 78 ? 11.74839 48.63453 44.58173 1.000 55.00521 77 ILE C O 1
ATOM 2834 N N . ARG C 1 79 ? 13.56412 49.38115 45.68621 1.000 59.25725 78 ARG C N 1
ATOM 2835 C CA . ARG C 1 79 ? 13.69117 50.57094 44.84980 1.000 60.57237 78 ARG C CA 1
ATOM 2836 C C . ARG C 1 79 ? 13.76385 50.20021 43.37470 1.000 58.32481 78 ARG C C 1
ATOM 2837 O O . ARG C 1 79 ? 13.09285 50.80714 42.53398 1.000 63.54231 78 ARG C O 1
ATOM 2845 N N . ARG C 1 80 ? 14.58769 49.20276 43.04112 1.000 53.44104 79 ARG C N 1
ATOM 2846 C CA . ARG C 1 80 ? 14.76657 48.83644 41.63915 1.000 53.55779 79 ARG C CA 1
ATOM 2847 C C . ARG C 1 80 ? 13.49994 48.21377 41.07007 1.000 53.44162 79 ARG C C 1
ATOM 2848 O O . ARG C 1 80 ? 13.11533 48.50815 39.93235 1.000 51.01885 79 ARG C O 1
ATOM 2856 N N . MET C 1 81 ? 12.83593 47.35600 41.84700 1.000 51.66640 80 MET C N 1
ATOM 2857 C CA . MET C 1 81 ? 11.56224 46.79965 41.40665 1.000 51.95428 80 MET C CA 1
ATOM 2858 C C . MET C 1 81 ? 10.54537 47.90428 41.15079 1.000 51.23881 80 MET C C 1
ATOM 2859 O O . MET C 1 81 ? 9.90132 47.93960 40.09496 1.000 52.74668 80 MET C O 1
ATOM 2864 N N . VAL C 1 82 ? 10.40714 48.82999 42.10272 1.000 47.50712 81 VAL C N 1
ATOM 2865 C CA . VAL C 1 82 ? 9.41193 49.89165 41.98397 1.000 46.17806 81 VAL C CA 1
ATOM 2866 C C . VAL C 1 82 ? 9.65759 50.71471 40.72774 1.000 49.97436 81 VAL C C 1
ATOM 2867 O O . VAL C 1 82 ? 8.74057 50.96109 39.93365 1.000 51.18700 81 VAL C O 1
ATOM 2871 N N . LEU C 1 83 ? 10.90666 51.13583 40.51941 1.000 49.42012 82 LEU C N 1
ATOM 2872 C CA . LEU C 1 83 ? 11.20225 52.05215 39.42299 1.000 49.89873 82 LEU C CA 1
ATOM 2873 C C . LEU C 1 83 ? 11.15696 51.34795 38.06810 1.000 48.63495 82 LEU C C 1
ATOM 2874 O O . LEU C 1 83 ? 10.72577 51.94242 37.07321 1.000 52.35487 82 LEU C O 1
ATOM 2879 N N . SER C 1 84 ? 11.59044 50.08445 38.00580 1.000 51.48113 83 SER C N 1
ATOM 2880 C CA . SER C 1 84 ? 11.45034 49.31776 36.76834 1.000 50.74851 83 SER C CA 1
ATOM 2881 C C . SER C 1 84 ? 9.98344 49.08934 36.42259 1.000 51.53007 83 SER C C 1
ATOM 2882 O O . SER C 1 84 ? 9.58972 49.19041 35.25440 1.000 50.45805 83 SER C O 1
ATOM 2885 N N . HIS C 1 85 ? 9.16108 48.77500 37.42814 1.000 53.42333 84 HIS C N 1
ATOM 2886 C CA . HIS C 1 85 ? 7.73013 48.60437 37.19873 1.000 52.87500 84 HIS C CA 1
ATOM 2887 C C . HIS C 1 85 ? 7.08934 49.89459 36.70979 1.000 53.32891 84 HIS C C 1
ATOM 2888 O O . HIS C 1 85 ? 6.25966 49.87595 35.79231 1.000 52.76275 84 HIS C O 1
ATOM 2895 N N . ALA C 1 86 ? 7.44752 51.02381 37.32465 1.000 49.94737 85 ALA C N 1
ATOM 2896 C CA . ALA C 1 86 ? 6.89738 52.30242 36.89338 1.000 50.62869 85 ALA C CA 1
ATOM 2897 C C . ALA C 1 86 ? 7.34159 52.63708 35.47482 1.000 53.66089 85 ALA C C 1
ATOM 2898 O O . ALA C 1 86 ? 6.55228 53.14773 34.67324 1.000 50.99657 85 ALA C O 1
ATOM 2900 N N . ARG C 1 87 ? 8.60246 52.34428 35.14679 1.000 55.32110 86 ARG C N 1
ATOM 2901 C CA . ARG C 1 87 ? 9.10221 52.58777 33.79874 1.000 54.30469 86 ARG C CA 1
ATOM 2902 C C . ARG C 1 87 ? 8.30677 51.79859 32.76501 1.000 56.19427 86 ARG C C 1
ATOM 2903 O O . ARG C 1 87 ? 8.02652 52.29798 31.66881 1.000 52.87086 86 ARG C O 1
ATOM 2911 N N . ALA C 1 88 ? 7.91899 50.57232 33.10202 1.000 54.32404 87 ALA C N 1
ATOM 2912 C CA . ALA C 1 88 ? 7.24513 49.69353 32.15909 1.000 54.02108 87 ALA C CA 1
ATOM 2913 C C . ALA C 1 88 ? 5.73317 49.87515 32.13903 1.000 54.90295 87 ALA C C 1
ATOM 2914 O O . ALA C 1 88 ? 5.07572 49.34705 31.23639 1.000 56.11134 87 ALA C O 1
ATOM 2916 N N . GLY C 1 89 ? 5.16714 50.60400 33.09705 1.000 55.01806 88 GLY C N 1
ATOM 2917 C CA . GLY C 1 89 ? 3.72821 50.76389 33.15025 1.000 55.47773 88 GLY C CA 1
ATOM 2918 C C . GLY C 1 89 ? 2.99906 49.64453 33.85585 1.000 56.33977 88 GLY C C 1
ATOM 2919 O O . GLY C 1 89 ? 1.83052 49.38777 33.54907 1.000 61.97042 88 GLY C O 1
ATOM 2920 N N . VAL C 1 90 ? 3.66361 48.95948 34.79029 1.000 56.21921 89 VAL C N 1
ATOM 2921 C CA . VAL C 1 90 ? 3.01595 47.90220 35.55668 1.000 55.79904 89 VAL C CA 1
ATOM 2922 C C . VAL C 1 90 ? 1.89346 48.49850 36.39062 1.000 58.55371 89 VAL C C 1
ATOM 2923 O O . VAL C 1 90 ? 2.09610 49.45255 37.15244 1.000 56.14992 89 V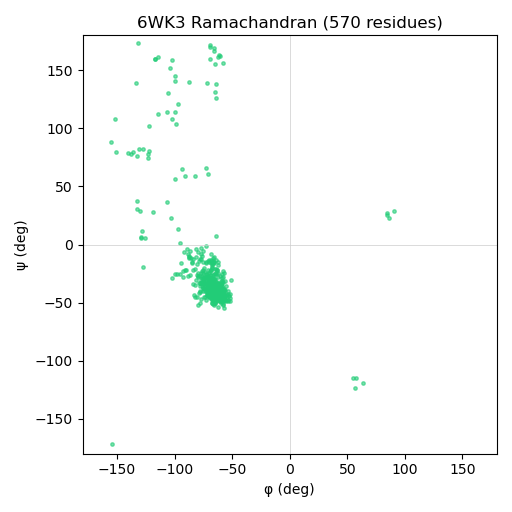AL C O 1
ATOM 2927 N N . GLN C 1 91 ? 0.69997 47.94015 36.24527 1.000 58.80599 90 GLN C N 1
ATOM 2928 C CA . GLN C 1 91 ? -0.47784 48.41585 36.95081 1.000 59.39982 90 GLN C CA 1
ATOM 2929 C C . GLN C 1 91 ? -0.81511 47.47113 38.09616 1.000 54.65504 90 GLN C C 1
ATOM 2930 O O . GLN C 1 91 ? -0.50598 46.27730 38.05026 1.000 60.53327 90 GLN C O 1
ATOM 2936 N N . ALA C 1 92 ? -1.45085 48.02558 39.13311 1.000 55.65978 91 ALA C N 1
ATOM 2937 C CA . ALA C 1 92 ? -1.83041 47.23330 40.29988 1.000 57.83866 91 ALA C CA 1
ATOM 2938 C C . ALA C 1 92 ? -2.71291 46.04545 39.93572 1.000 58.46905 91 ALA C C 1
ATOM 2939 O O . ALA C 1 92 ? -2.73519 45.05219 40.67229 1.000 60.20875 91 ALA C O 1
ATOM 2941 N N . VAL C 1 93 ? -3.43102 46.11875 38.81246 1.000 53.58288 92 VAL C N 1
ATOM 2942 C CA . VAL C 1 93 ? -4.25831 44.99835 38.37133 1.000 58.68785 92 VAL C CA 1
ATOM 2943 C C . VAL C 1 93 ? -3.44686 43.88252 37.73554 1.000 59.55275 92 VAL C C 1
ATOM 2944 O O . VAL C 1 93 ? -3.97781 42.78341 37.53335 1.000 58.66654 92 VAL C O 1
ATOM 2948 N N . HIS C 1 94 ? -2.17523 44.12871 37.41081 1.000 60.41003 93 HIS C N 1
ATOM 2949 C CA . HIS C 1 94 ? -1.34048 43.08178 36.83389 1.000 58.54859 93 HIS C CA 1
ATOM 2950 C C . HIS C 1 94 ? -0.88911 42.06948 37.87611 1.000 53.04414 93 HIS C C 1
ATOM 2951 O O . HIS C 1 94 ? -0.58753 40.92592 37.52079 1.000 53.48150 93 HIS C O 1
ATOM 2958 N N . TYR C 1 95 ? -0.84587 42.46531 39.14802 1.000 52.53371 94 TYR C N 1
ATOM 2959 C CA . TYR C 1 95 ? -0.27417 41.60551 40.18175 1.000 53.97730 94 TYR C CA 1
ATOM 2960 C C . TYR C 1 95 ? -1.02830 40.29643 40.40253 1.000 56.51912 94 TYR C C 1
ATOM 2961 O O . TYR C 1 95 ? -0.36356 39.28298 40.68098 1.000 52.95290 94 TYR C O 1
ATOM 2970 N N . PRO C 1 96 ? -2.36368 40.22905 40.31986 1.000 58.74864 95 PRO C N 1
ATOM 2971 C CA . PRO C 1 96 ? -3.01172 38.90918 40.39990 1.000 55.93214 95 PRO C CA 1
ATOM 2972 C C . PRO C 1 96 ? -2.61380 37.96901 39.27421 1.000 51.63584 95 PRO C C 1
ATOM 2973 O O . PRO C 1 96 ? -2.53351 36.75471 39.49737 1.000 52.93051 95 PRO C O 1
ATOM 2977 N N . LEU C 1 97 ? -2.35822 38.48513 38.06999 1.000 53.83771 96 LEU C N 1
ATOM 2978 C CA . LEU C 1 97 ? -1.95963 37.60745 36.97391 1.000 55.29217 96 LEU C CA 1
ATOM 2979 C C . LEU C 1 97 ? -0.60293 36.96917 37.23871 1.000 58.22488 96 LEU C C 1
ATOM 2980 O O . LEU C 1 97 ? -0.40853 35.77857 36.97220 1.000 57.60885 96 LEU C O 1
ATOM 2985 N N . VAL C 1 98 ? 0.34943 37.74187 37.76078 1.000 54.36052 97 VAL C N 1
ATOM 2986 C CA . VAL C 1 98 ? 1.68240 37.19617 37.98296 1.000 56.10810 97 VAL C CA 1
ATOM 2987 C C . VAL C 1 98 ? 1.67625 36.19681 39.13486 1.000 56.51748 97 VAL C C 1
ATOM 2988 O O . VAL C 1 98 ? 2.40209 35.19633 39.09300 1.000 54.03844 97 VAL C O 1
ATOM 2992 N N . TRP C 1 99 ? 0.84377 36.41198 40.16012 1.000 55.74169 98 TRP C N 1
ATOM 2993 C CA . TRP C 1 99 ? 0.73146 35.39591 41.20270 1.000 57.23057 98 TRP C CA 1
ATOM 2994 C C . TRP C 1 99 ? 0.15289 34.10154 40.64847 1.000 57.36895 98 TRP C C 1
ATOM 2995 O O . TRP C 1 99 ? 0.57001 33.00687 41.04577 1.000 59.89452 98 TRP C O 1
ATOM 3006 N N . GLU C 1 100 ? -0.81300 34.20713 39.73485 1.000 66.68476 99 GLU C N 1
ATOM 3007 C CA . GLU C 1 100 ? -1.40195 33.01346 39.14003 1.000 70.83795 99 GLU C CA 1
ATOM 3008 C C . GLU C 1 100 ? -0.34982 32.19004 38.40686 1.000 67.96028 99 GLU C C 1
ATOM 3009 O O . GLU C 1 100 ? -0.32459 30.95893 38.51846 1.000 67.88818 99 GLU C O 1
ATOM 3015 N N . CYS C 1 101 ? 0.54389 32.85701 37.67197 1.000 57.61195 100 CYS C N 1
ATOM 3016 C CA . CYS C 1 101 ? 1.58749 32.16195 36.92614 1.000 56.73847 100 CYS C CA 1
ATOM 3017 C C . CYS C 1 101 ? 2.74336 31.72597 37.81953 1.000 57.60528 100 CYS C C 1
ATOM 3018 O O . CYS C 1 101 ? 3.35901 30.68664 37.55955 1.000 59.57190 100 CYS C O 1
ATOM 3021 N N . LEU C 1 102 ? 3.05345 32.49884 38.86535 1.000 53.37668 101 LEU C N 1
ATOM 3022 C CA . LEU C 1 102 ? 4.09149 32.09320 39.80807 1.000 56.09542 101 LEU C CA 1
ATOM 3023 C C . LEU C 1 102 ? 3.64752 30.89086 40.63193 1.000 57.97434 101 LEU C C 1
ATOM 3024 O O . LEU C 1 102 ? 4.44431 29.98122 40.89380 1.000 56.03925 101 LEU C O 1
ATOM 3029 N N . ARG C 1 103 ? 2.37914 30.87486 41.05245 1.000 60.56613 102 ARG C N 1
ATOM 3030 C CA . ARG C 1 103 ? 1.83943 29.72075 41.76441 1.000 56.35112 102 ARG C CA 1
ATOM 3031 C C . ARG C 1 103 ? 1.87514 28.47179 40.89118 1.000 56.88823 102 ARG C C 1
ATOM 3032 O O . ARG C 1 103 ? 2.27087 27.39449 41.35006 1.000 59.52259 102 ARG C O 1
ATOM 3040 N N . ASP C 1 104 ? 1.48070 28.59833 39.62336 1.000 54.37529 103 ASP C N 1
ATOM 3041 C CA . ASP C 1 104 ? 1.50676 27.44652 38.72861 1.000 56.52042 103 ASP C CA 1
ATOM 3042 C C . ASP C 1 104 ? 2.92842 27.04108 38.36948 1.000 56.43972 103 ASP C C 1
ATOM 3043 O O . ASP C 1 104 ? 3.18230 25.86493 38.08773 1.000 54.80857 103 ASP C O 1
ATOM 3048 N N . ALA C 1 105 ? 3.86146 27.99428 38.35107 1.000 56.05771 104 ALA C N 1
ATOM 3049 C CA . ALA C 1 105 ? 5.25530 27.64077 38.11429 1.000 53.27426 104 ALA C CA 1
ATOM 3050 C C . ALA C 1 105 ? 5.83231 26.88465 39.30345 1.000 53.23548 104 ALA C C 1
ATOM 3051 O O . ALA C 1 105 ? 6.51644 25.87046 39.12801 1.000 50.81564 104 ALA C O 1
ATOM 3053 N N . ILE C 1 106 ? 5.54964 27.35413 40.52136 1.000 51.37254 105 ILE C N 1
ATOM 3054 C CA . ILE C 1 106 ? 6.00263 26.65150 41.71893 1.000 53.18096 105 ILE C CA 1
ATOM 3055 C C . ILE C 1 106 ? 5.43738 25.23753 41.75416 1.000 58.15432 105 ILE C C 1
ATOM 3056 O O . ILE C 1 106 ? 6.14960 24.27597 42.07080 1.000 55.73146 105 ILE C O 1
ATOM 3061 N N . LYS C 1 107 ? 4.14896 25.08890 41.43104 1.000 57.63252 106 LYS C N 1
ATOM 3062 C CA . LYS C 1 107 ? 3.54233 23.76247 41.38194 1.000 58.34707 106 LYS C CA 1
ATOM 3063 C C . LYS C 1 107 ? 4.22151 22.88672 40.34007 1.000 57.75982 106 LYS C C 1
ATOM 3064 O O . LYS C 1 107 ? 4.51254 21.71185 40.59482 1.000 58.46612 106 LYS C O 1
ATOM 3070 N N . GLU C 1 108 ? 4.49266 23.44671 39.16241 1.000 55.11081 107 GLU C N 1
ATOM 3071 C CA . GLU C 1 108 ? 5.05327 22.65061 38.07814 1.000 52.68225 107 GLU C CA 1
ATOM 3072 C C . GLU C 1 108 ? 6.49142 22.23971 38.37090 1.000 55.76608 107 GLU C C 1
ATOM 3073 O O . GLU C 1 108 ? 6.87183 21.08836 38.12933 1.000 56.48677 107 GLU C O 1
ATOM 3079 N N . VAL C 1 109 ? 7.29885 23.15702 38.90749 1.000 55.59839 108 VAL C N 1
ATOM 3080 C CA . VAL C 1 109 ? 8.72452 22.88893 39.08316 1.000 54.62087 108 VAL C CA 1
ATOM 3081 C C . VAL C 1 109 ? 8.97134 22.00083 40.29771 1.000 57.16311 108 VAL C C 1
ATOM 3082 O O . VAL C 1 109 ? 9.67813 20.99051 40.21099 1.000 58.25641 108 VAL C O 1
ATOM 3086 N N . LEU C 1 110 ? 8.40595 22.36444 41.44887 1.000 55.61903 109 LEU C N 1
ATOM 3087 C CA . LEU C 1 110 ? 8.65980 21.62607 42.68017 1.000 58.33482 109 LEU C CA 1
ATOM 3088 C C . LEU C 1 110 ? 7.86589 20.32991 42.78027 1.000 60.35986 109 LEU C C 1
ATOM 3089 O O . LEU C 1 110 ? 8.15432 19.52080 43.66819 1.000 64.18104 109 LEU C O 1
ATOM 3094 N N . GLY C 1 111 ? 6.87744 20.12036 41.91172 1.000 62.26325 110 GLY C N 1
ATOM 3095 C CA . GLY C 1 111 ? 6.13105 18.88335 41.86750 1.000 62.90039 110 GLY C CA 1
ATOM 3096 C C . GLY C 1 111 ? 5.44527 18.52557 43.17317 1.000 64.06624 110 GLY C C 1
ATOM 3097 O O . GLY C 1 111 ? 4.53693 19.22001 43.64087 1.000 61.38421 110 GLY C O 1
ATOM 3098 N N . PRO C 1 112 ? 5.87498 17.41790 43.78722 1.000 67.35144 111 PRO C N 1
ATOM 3099 C CA . PRO C 1 112 ? 5.24414 16.97941 45.04340 1.000 63.77823 111 PRO C CA 1
ATOM 3100 C C . PRO C 1 112 ? 5.55686 17.86664 46.23624 1.000 64.93086 111 PRO C C 1
ATOM 3101 O O . PRO C 1 112 ? 4.79739 17.84374 47.21237 1.000 64.90747 111 PRO C O 1
ATOM 3105 N N . ASP C 1 113 ? 6.64230 18.63901 46.20086 1.000 65.20906 112 ASP C N 1
ATOM 3106 C CA . ASP C 1 113 ? 6.97397 19.53073 47.30622 1.000 66.17856 112 ASP C CA 1
ATOM 3107 C C . ASP C 1 113 ? 6.13126 20.80093 47.32028 1.000 65.01071 112 ASP C C 1
ATOM 3108 O O . ASP C 1 113 ? 6.28611 21.61554 48.23599 1.000 67.42999 112 ASP C O 1
ATOM 3113 N N . ALA C 1 114 ? 5.25459 20.99181 46.33903 1.000 66.26923 113 ALA C N 1
ATOM 3114 C CA . ALA C 1 114 ? 4.37168 22.15735 46.29396 1.000 66.67100 113 ALA C CA 1
ATOM 3115 C C . ALA C 1 114 ? 3.02830 21.83394 46.94554 1.000 65.23030 113 ALA C C 1
ATOM 3116 O O . ALA C 1 114 ? 1.97510 21.81797 46.30673 1.000 65.46204 113 ALA C O 1
ATOM 3118 N N . THR C 1 115 ? 3.08836 21.56738 48.24805 1.000 64.38742 114 THR C N 1
ATOM 3119 C CA . THR C 1 115 ? 1.89093 21.28927 49.02332 1.000 69.36704 114 THR C CA 1
ATOM 3120 C C . THR C 1 115 ? 1.00241 22.53041 49.08814 1.000 69.53841 114 THR C C 1
ATOM 3121 O O . THR C 1 115 ? 1.41322 23.64234 48.74195 1.000 69.15902 114 THR C O 1
ATOM 3125 N N . GLU C 1 116 ? -0.24144 22.33034 49.53420 1.000 71.07517 115 GLU C N 1
ATOM 3126 C CA . GLU C 1 116 ? -1.14513 23.46500 49.68887 1.000 69.02653 115 GLU C CA 1
ATOM 3127 C C . GLU C 1 116 ? -0.63965 24.41542 50.76575 1.000 66.12053 115 GLU C C 1
ATOM 3128 O O . GLU C 1 116 ? -0.77913 25.63717 50.64365 1.000 68.34683 115 GLU C O 1
ATOM 3134 N N . THR C 1 117 ? -0.01521 23.87438 51.81014 1.000 65.60984 116 THR C N 1
ATOM 3135 C CA . THR C 1 117 ? 0.50185 24.71593 52.88274 1.000 69.43103 116 THR C CA 1
ATOM 3136 C C . THR C 1 117 ? 1.62953 25.61433 52.38773 1.000 69.52546 116 THR C C 1
ATOM 3137 O O . THR C 1 117 ? 1.69207 26.79640 52.74558 1.000 69.44716 116 THR C O 1
ATOM 3141 N N . LEU C 1 118 ? 2.52534 25.07553 51.55676 1.000 67.26828 117 LEU C N 1
ATOM 3142 C CA . LEU C 1 118 ? 3.63821 25.87683 51.05801 1.000 65.95949 117 LEU C CA 1
ATOM 3143 C C . LEU C 1 118 ? 3.16148 26.92790 50.06377 1.000 64.50052 117 LEU C C 1
ATOM 3144 O O . LEU C 1 118 ? 3.65229 28.06294 50.07015 1.000 60.63090 117 LEU C O 1
ATOM 3149 N N . LEU C 1 119 ? 2.21028 26.56923 49.19880 1.000 61.82862 118 LEU C N 1
ATOM 3150 C CA . LEU C 1 119 ? 1.65639 27.54784 48.26924 1.000 62.13052 118 LEU C CA 1
ATOM 3151 C C . LEU C 1 119 ? 0.93750 28.66425 49.01286 1.000 65.25306 118 LEU C C 1
ATOM 3152 O O . LEU C 1 119 ? 1.03989 29.83811 48.63728 1.000 65.07585 118 LEU C O 1
ATOM 3157 N N . GLN C 1 120 ? 0.20592 28.31805 50.07399 1.000 62.23173 119 GLN C N 1
ATOM 3158 C CA . GLN C 1 120 ? -0.48957 29.33871 50.84783 1.000 64.62527 119 GLN C CA 1
ATOM 3159 C C . GLN C 1 120 ? 0.49994 30.26659 51.53334 1.000 64.76304 119 GLN C C 1
ATOM 3160 O O . GLN C 1 120 ? 0.28036 31.48136 51.59985 1.000 67.00032 119 GLN C O 1
ATOM 3166 N N . ALA C 1 121 ? 1.59847 29.71025 52.04767 1.000 63.14491 120 ALA C N 1
ATOM 3167 C CA . ALA C 1 121 ? 2.64727 30.53890 52.63063 1.000 62.66357 120 ALA C CA 1
ATOM 3168 C C . ALA C 1 121 ? 3.24205 31.48514 51.59333 1.000 61.94984 120 ALA C C 1
ATOM 3169 O O . ALA C 1 121 ? 3.58043 32.63205 51.90829 1.000 62.34745 120 ALA C O 1
ATOM 3171 N N . TRP C 1 122 ? 3.36778 31.02746 50.34605 1.000 58.82725 121 TRP C N 1
ATOM 3172 C CA . TRP C 1 122 ? 3.91982 31.88356 49.30313 1.000 59.82332 121 TRP C CA 1
ATOM 3173 C C . TRP C 1 122 ? 2.87984 32.84676 48.74437 1.000 60.93896 121 TRP C C 1
ATOM 3174 O O . TRP C 1 122 ? 3.24458 33.91933 48.25059 1.000 58.08238 121 TRP C O 1
ATOM 3185 N N . LYS C 1 123 ? 1.59188 32.49677 48.81809 1.000 58.36379 122 LYS C N 1
ATOM 3186 C CA . LYS C 1 123 ? 0.55420 33.45959 48.46058 1.000 60.43949 122 LYS C CA 1
ATOM 3187 C C . LYS C 1 123 ? 0.60268 34.67529 49.37516 1.000 60.94721 122 LYS C C 1
ATOM 3188 O O . LYS C 1 123 ? 0.51286 35.81623 48.90929 1.000 62.39180 122 LYS C O 1
ATOM 3190 N N . GLU C 1 124 ? 0.75970 34.45046 50.68118 1.000 60.36767 123 GLU C N 1
ATOM 3191 C CA . GLU C 1 124 ? 0.77026 35.55986 51.62755 1.000 61.58809 123 GLU C CA 1
ATOM 3192 C C . GLU C 1 124 ? 2.05243 36.37297 51.51050 1.000 61.16080 123 GLU C C 1
ATOM 3193 O O . GLU C 1 124 ? 2.02039 37.60691 51.59483 1.000 58.15006 123 GLU C O 1
ATOM 3199 N N . ALA C 1 125 ? 3.19090 35.69843 51.31928 1.000 59.64371 124 ALA C N 1
ATOM 3200 C CA . ALA C 1 125 ? 4.45302 36.40649 51.13130 1.000 59.67258 124 ALA C CA 1
ATOM 3201 C C . ALA C 1 125 ? 4.45957 37.19806 49.82971 1.000 57.59777 124 ALA C C 1
ATOM 3202 O O . ALA C 1 125 ? 5.03612 38.29117 49.77110 1.000 58.69902 124 ALA C O 1
ATOM 3204 N N . TYR C 1 126 ? 3.82378 36.66996 48.78318 1.000 51.59032 125 TYR C N 1
ATOM 3205 C CA . TYR C 1 126 ? 3.68433 37.42806 47.54549 1.000 55.46772 125 TYR C CA 1
ATOM 3206 C C . TYR C 1 126 ? 2.78151 38.64036 47.74486 1.000 57.54018 125 TYR C C 1
ATOM 3207 O O . TYR C 1 126 ? 3.11533 39.75174 47.31905 1.000 56.93527 125 TYR C O 1
ATOM 3216 N N . ASP C 1 127 ? 1.62022 38.43846 48.37449 1.000 56.95907 126 ASP C N 1
ATOM 3217 C CA . ASP C 1 127 ? 0.67046 39.53215 48.55215 1.000 55.68658 126 ASP C CA 1
ATOM 3218 C C . ASP C 1 127 ? 1.26227 40.63825 49.41438 1.000 55.82099 126 ASP C C 1
ATOM 3219 O O . ASP C 1 127 ? 1.00614 41.82508 49.17891 1.000 55.35073 126 ASP C O 1
ATOM 3224 N N . PHE C 1 128 ? 2.06312 40.27050 50.41400 1.000 51.85044 127 PHE C N 1
ATOM 3225 C CA . PHE C 1 128 ? 2.77281 41.27734 51.19352 1.000 57.77712 127 PHE C CA 1
ATOM 3226 C C . PHE C 1 128 ? 3.65886 42.12991 50.29190 1.000 61.12873 127 PHE C C 1
ATOM 3227 O O . PHE C 1 128 ? 3.57372 43.36364 50.30607 1.000 61.86293 127 PHE C O 1
ATOM 3235 N N . LEU C 1 129 ? 4.50078 41.48016 49.47804 1.000 54.68299 128 LEU C N 1
ATOM 3236 C CA . LEU C 1 129 ? 5.42608 42.20523 48.60846 1.000 53.02284 128 LEU C CA 1
ATOM 3237 C C . LEU C 1 129 ? 4.68653 42.96346 47.51204 1.000 51.67197 128 LEU C C 1
ATOM 3238 O O . LEU C 1 129 ? 5.03013 44.11164 47.20565 1.000 52.36027 128 LEU C O 1
ATOM 3243 N N . ALA C 1 130 ? 3.66790 42.33742 46.91392 1.000 53.44704 129 ALA C N 1
ATOM 3244 C CA . ALA C 1 130 ? 2.86007 43.00933 45.89923 1.000 51.26753 129 ALA C CA 1
ATOM 3245 C C . ALA C 1 130 ? 2.22897 44.28952 46.43668 1.000 55.81489 129 ALA C C 1
ATOM 3246 O O . ALA C 1 130 ? 2.14268 45.29453 45.72029 1.000 54.38167 129 ALA C O 1
ATOM 3248 N N . HIS C 1 131 ? 1.77411 44.27172 47.69355 1.000 53.09568 130 HIS C N 1
ATOM 3249 C CA . HIS C 1 131 ? 1.17677 45.46866 48.27762 1.000 57.20842 130 HIS C CA 1
ATOM 3250 C C . HIS C 1 131 ? 2.22341 46.55157 48.49346 1.000 59.17104 130 HIS C C 1
ATOM 3251 O O . HIS C 1 131 ? 1.96058 47.73563 48.25349 1.000 58.29541 130 HIS C O 1
ATOM 3258 N N . LEU C 1 132 ? 3.41725 46.16154 48.94111 1.000 56.66409 131 LEU C N 1
ATOM 3259 C CA . LEU C 1 132 ? 4.49505 47.12418 49.12881 1.000 52.23919 131 LEU C CA 1
ATOM 3260 C C . LEU C 1 132 ? 4.89726 47.76278 47.80352 1.000 56.20956 131 LEU C C 1
ATOM 3261 O O . LEU C 1 132 ? 5.01735 48.99004 47.70220 1.000 58.28537 131 LEU C O 1
ATOM 3266 N N . LEU C 1 133 ? 5.09788 46.94025 46.76862 1.000 53.80541 132 LEU C N 1
ATOM 3267 C CA . LEU C 1 133 ? 5.53700 47.45736 45.47304 1.000 54.34600 132 LEU C CA 1
ATOM 3268 C C . LEU C 1 133 ? 4.46499 48.32389 44.82331 1.000 55.16321 132 LEU C C 1
ATOM 3269 O O . LEU C 1 133 ? 4.74290 49.44967 44.39459 1.000 54.71172 132 LEU C O 1
ATOM 3274 N N . SER C 1 134 ? 3.23334 47.80826 44.73154 1.000 54.32591 133 SER C N 1
ATOM 3275 C CA . SER C 1 134 ? 2.17232 48.52782 44.02898 1.000 56.09273 133 SER C CA 1
ATOM 3276 C C . SER C 1 134 ? 1.84099 49.84864 44.70832 1.000 53.28467 133 SER C C 1
ATOM 3277 O O . SER C 1 134 ? 1.51436 50.83021 44.03258 1.000 56.84907 133 SER C O 1
ATOM 3280 N N . THR C 1 135 ? 1.90751 49.88606 46.03970 1.000 49.22630 134 THR C N 1
ATOM 3281 C CA . THR C 1 135 ? 1.63190 51.11280 46.77903 1.000 53.78491 134 THR C CA 1
ATOM 3282 C C . THR C 1 135 ? 2.66315 52.18578 46.45866 1.000 56.35596 134 THR C C 1
ATOM 3283 O O . THR C 1 135 ? 2.30491 53.32260 46.13104 1.000 59.83572 134 THR C O 1
ATOM 3287 N N . LYS C 1 136 ? 3.95470 51.84316 46.54517 1.000 56.78981 135 LYS C N 1
ATOM 3288 C CA . LYS C 1 136 ? 4.99221 52.83296 46.26516 1.000 57.50569 135 LYS C CA 1
ATOM 3289 C C . LYS C 1 136 ? 5.03809 53.18736 44.78614 1.000 54.29537 135 LYS C C 1
ATOM 3290 O O . LYS C 1 136 ? 5.42526 54.30620 44.43378 1.000 54.52456 135 LYS C O 1
ATOM 3296 N N . GLU C 1 137 ? 4.63580 52.25896 43.91321 1.000 51.82537 136 GLU C N 1
ATOM 3297 C CA . GLU C 1 137 ? 4.49658 52.58262 42.49550 1.000 53.14955 136 GLU C CA 1
ATOM 3298 C C . GLU C 1 137 ? 3.40901 53.62859 42.27251 1.000 57.56256 136 GLU C C 1
ATOM 3299 O O . GLU C 1 137 ? 3.57009 54.53291 41.44197 1.000 56.03640 136 GLU C O 1
ATOM 3305 N N . ALA C 1 138 ? 2.28882 53.51419 42.99508 1.000 54.78286 137 ALA C N 1
ATOM 3306 C CA . ALA C 1 138 ? 1.22348 54.50206 42.86420 1.000 52.85279 137 ALA C CA 1
ATOM 3307 C C . ALA C 1 138 ? 1.71684 55.89335 43.24246 1.000 52.56937 137 ALA C C 1
ATOM 3308 O O . ALA C 1 138 ? 1.44281 56.87069 42.53647 1.000 59.91711 137 ALA C O 1
ATOM 3310 N N . GLN C 1 139 ? 2.46853 55.99895 44.34133 1.000 55.84695 138 GLN C N 1
ATOM 3311 C CA . GLN C 1 139 ? 3.02821 57.28917 44.73357 1.000 56.16690 138 GLN C CA 1
ATOM 3312 C C . GLN C 1 139 ? 3.97790 57.83130 43.66797 1.000 60.08537 138 GLN C C 1
ATOM 3313 O O . GLN C 1 139 ? 4.04073 59.04541 43.44081 1.000 61.34713 138 GLN C O 1
ATOM 3319 N N . VAL C 1 140 ? 4.72808 56.94676 43.00630 1.000 56.08857 139 VAL C N 1
ATOM 3320 C CA . VAL C 1 140 ? 5.63275 57.38427 41.94577 1.000 56.49090 139 VAL C CA 1
ATOM 3321 C C . VAL C 1 140 ? 4.83939 57.87909 40.74121 1.000 60.75720 139 VAL C C 1
ATOM 3322 O O . VAL C 1 140 ? 5.17264 58.90954 40.14123 1.000 61.69354 139 VAL C O 1
ATOM 3326 N N . TYR C 1 141 ? 3.76724 57.16524 40.38108 1.000 56.61970 140 TYR C N 1
ATOM 3327 C CA . TYR C 1 141 ? 2.93248 57.58103 39.25670 1.000 58.89458 140 TYR C CA 1
ATOM 3328 C C . TYR C 1 141 ? 2.28668 58.93824 39.50742 1.000 61.18209 140 TYR C C 1
ATOM 3329 O O . TYR C 1 141 ? 2.15669 59.75042 38.58479 1.000 62.89038 140 TYR C O 1
ATOM 3338 N N . ALA C 1 142 ? 1.85539 59.19496 40.74481 1.000 60.00106 141 ALA C N 1
ATOM 3339 C CA . ALA C 1 142 ? 1.18017 60.45467 41.04370 1.000 63.08929 141 ALA C CA 1
ATOM 3340 C C . ALA C 1 142 ? 2.13919 61.63502 40.94829 1.000 67.05274 141 ALA C C 1
ATOM 3341 O O . ALA C 1 142 ? 1.74966 62.72543 40.51471 1.000 67.13393 141 ALA C O 1
ATOM 3343 N N . VAL C 1 143 ? 3.39729 61.43591 41.34755 1.000 66.99439 142 VAL C N 1
ATOM 3344 C CA . VAL C 1 143 ? 4.38873 62.50485 41.26593 1.000 69.03409 142 VAL C CA 1
ATOM 3345 C C . VAL C 1 143 ? 4.73018 62.82185 39.81326 1.000 68.20030 142 VAL C C 1
ATOM 3346 O O . VAL C 1 143 ? 4.99393 63.98073 39.46627 1.000 71.30463 142 VAL C O 1
ATOM 3350 N N . LEU C 1 144 ? 4.71079 61.81804 38.94007 1.000 69.65969 143 LEU C N 1
ATOM 3351 C CA . LEU C 1 144 ? 5.07510 62.00930 37.54410 1.000 69.57662 143 LEU C CA 1
ATOM 3352 C C . LEU C 1 144 ? 3.92036 62.49798 36.68059 1.000 75.05166 143 LEU C C 1
ATOM 3353 O O . LEU C 1 144 ? 4.16080 62.95427 35.55773 1.000 78.99182 143 LEU C O 1
ATOM 3358 N N . ALA C 1 145 ? 2.68035 62.41476 37.16780 1.000 78.51193 144 ALA C N 1
ATOM 3359 C CA . ALA C 1 145 ? 1.56736 63.01017 36.43733 1.000 82.26201 144 ALA C CA 1
ATOM 3360 C C . ALA C 1 145 ? 1.68782 64.52742 36.38004 1.000 88.98975 144 ALA C C 1
ATOM 3361 O O . ALA C 1 145 ? 1.23004 65.14829 35.41361 1.000 93.03374 144 ALA C O 1
ATOM 3363 N N . GLU C 1 146 ? 2.30077 65.13458 37.39326 1.000 109.03135 145 GLU C N 1
ATOM 3364 C CA . GLU C 1 146 ? 2.53211 66.57583 37.41902 1.000 107.60272 145 GLU C CA 1
ATOM 3365 C C . GLU C 1 146 ? 3.72654 66.95435 36.54660 1.000 108.52764 145 GLU C C 1
ATOM 3366 O O . GLU C 1 146 ? 3.72767 66.72360 35.33785 1.000 108.82713 145 GLU C O 1
ATOM 3372 N N . SER D 1 1 ? 35.00229 23.71346 42.83004 1.000 95.75529 0 SER D N 1
ATOM 3373 C CA . SER D 1 1 ? 35.56417 24.9616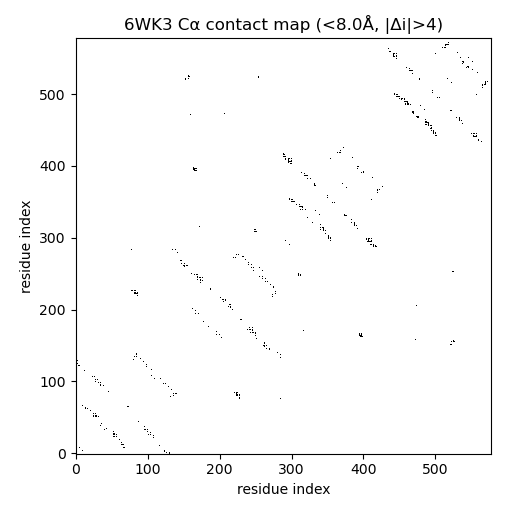6 42.33089 1.000 99.68790 0 SER D CA 1
ATOM 3374 C C . SER D 1 1 ? 36.92015 25.23315 42.97109 1.000 104.41453 0 SER D C 1
ATOM 3375 O O . SER D 1 1 ? 37.93995 25.30006 42.28420 1.000 101.05838 0 SER D O 1
ATOM 3377 N N . MET D 1 2 ? 36.92229 25.38466 44.29219 1.000 105.14965 1 MET D N 1
ATOM 3378 C CA . MET D 1 2 ? 38.14138 25.64369 45.04667 1.000 102.09522 1 MET D CA 1
ATOM 3379 C C . MET D 1 2 ? 37.93595 25.14141 46.47144 1.000 102.86439 1 MET D C 1
ATOM 3380 O O . MET D 1 2 ? 36.93714 24.48336 46.77781 1.000 96.63559 1 MET D O 1
ATOM 3382 N N . ALA D 1 3 ? 38.89125 25.45195 47.34687 1.000 105.01153 2 ALA D N 1
ATOM 3383 C CA . ALA D 1 3 ? 38.77962 25.05546 48.74550 1.000 103.73391 2 ALA D CA 1
ATOM 3384 C C . ALA D 1 3 ? 38.01073 26.11162 49.53503 1.000 106.36592 2 ALA D C 1
ATOM 3385 O O . ALA D 1 3 ? 38.19207 27.31173 49.30635 1.000 107.93618 2 ALA D O 1
ATOM 3387 N N . PRO D 1 4 ? 37.14194 25.69379 50.45806 1.000 106.64136 3 PRO D N 1
ATOM 3388 C CA . PRO D 1 4 ? 36.34856 26.66846 51.21595 1.000 103.46446 3 PRO D CA 1
ATOM 3389 C C . PRO D 1 4 ? 36.87619 26.91060 52.62124 1.000 102.08520 3 PRO D C 1
ATOM 3390 O O . PRO D 1 4 ? 37.61004 26.08560 53.17490 1.000 102.95443 3 PRO D O 1
ATOM 3394 N N . THR D 1 5 ? 36.50871 28.04598 53.20379 1.000 99.56138 4 THR D N 1
ATOM 3395 C CA . THR D 1 5 ? 36.80798 28.34018 54.59530 1.000 99.09592 4 THR D CA 1
ATOM 3396 C C . THR D 1 5 ? 35.57847 28.05884 55.44807 1.000 99.80321 4 THR D C 1
ATOM 3397 O O . THR D 1 5 ? 34.44039 28.25306 55.01254 1.000 101.43487 4 THR D O 1
ATOM 3399 N N . LEU D 1 6 ? 35.81567 27.58651 56.66616 1.000 91.73384 5 LEU D N 1
ATOM 3400 C CA . LEU D 1 6 ? 34.74575 27.26661 57.59862 1.000 90.95361 5 LEU D CA 1
ATOM 3401 C C . LEU D 1 6 ? 34.68931 28.33194 58.68220 1.000 93.03841 5 LEU D C 1
ATOM 3402 O O . LEU D 1 6 ? 35.71494 28.66666 59.28476 1.000 95.02549 5 LEU D O 1
ATOM 3407 N N . SER D 1 7 ? 33.49167 28.85723 58.92246 1.000 89.73074 6 SER D N 1
ATOM 3408 C CA . SER D 1 7 ? 33.31343 29.94713 59.86687 1.000 90.66134 6 SER D CA 1
ATOM 3409 C C . SER D 1 7 ? 33.80717 29.55471 61.25792 1.000 92.36493 6 SER D C 1
ATOM 3410 O O . SER D 1 7 ? 33.90079 28.37548 61.61000 1.000 90.27523 6 SER D O 1
ATOM 3413 N N . GLU D 1 8 ? 34.14389 30.57470 62.05029 1.000 92.06733 7 GLU D N 1
ATOM 3414 C CA . GLU D 1 8 ? 34.53845 30.34386 63.43445 1.000 90.53680 7 GLU D CA 1
ATOM 3415 C C . GLU D 1 8 ? 33.33091 30.09399 64.32931 1.000 92.90592 7 GLU D C 1
ATOM 3416 O O . GLU D 1 8 ? 33.42868 29.32584 65.29290 1.000 92.31956 7 GLU D O 1
ATOM 3418 N N . GLN D 1 9 ? 32.19190 30.7283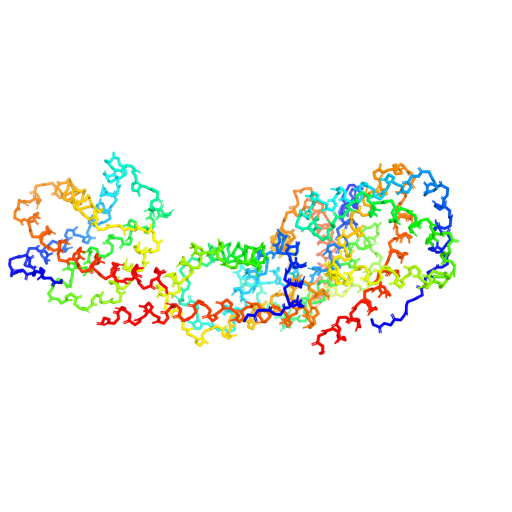5 64.03224 1.000 91.13130 8 GLN D N 1
ATOM 3419 C CA . GLN D 1 9 ? 30.96312 30.40959 64.75253 1.000 90.22958 8 GLN D CA 1
ATOM 3420 C C . GLN D 1 9 ? 30.41657 29.05007 64.33660 1.000 92.35666 8 GLN D C 1
ATOM 3421 O O . GLN D 1 9 ? 29.83257 28.33758 65.16250 1.000 86.32963 8 GLN D O 1
ATOM 3427 N N . THR D 1 10 ? 30.59203 28.67746 63.06500 1.000 95.43506 9 THR D N 1
ATOM 3428 C CA . THR D 1 10 ? 30.22006 27.33681 62.62505 1.000 84.44062 9 THR D CA 1
ATOM 3429 C C . THR D 1 10 ? 31.12145 26.28889 63.26639 1.000 83.90092 9 THR D C 1
ATOM 3430 O O . THR D 1 10 ? 30.63590 25.31163 63.84842 1.000 79.77124 9 THR D O 1
ATOM 3434 N N . ARG D 1 11 ? 32.44273 26.48778 63.18523 1.000 85.51009 10 ARG D N 1
ATOM 3435 C CA . ARG D 1 11 ? 33.37642 25.55230 63.80635 1.000 85.09927 10 ARG D CA 1
ATOM 3436 C C . ARG D 1 11 ? 33.14264 25.43881 65.30764 1.000 89.73645 10 ARG D C 1
ATOM 3437 O O . ARG D 1 11 ? 33.45320 24.40510 65.90890 1.000 89.45397 10 ARG D O 1
ATOM 3439 N N . GLN D 1 12 ? 32.58012 26.47496 65.92748 1.000 87.51043 11 GLN D N 1
ATOM 3440 C CA . GLN D 1 12 ? 32.35755 26.43776 67.36698 1.000 86.07964 11 GLN D CA 1
ATOM 3441 C C . GLN D 1 12 ? 31.10193 25.64389 67.72137 1.000 83.89608 11 GLN D C 1
ATOM 3442 O O . GLN D 1 12 ? 31.12038 24.81970 68.64199 1.000 83.32160 11 GLN D O 1
ATOM 3448 N N . LEU D 1 13 ? 30.00208 25.87278 66.99844 1.000 86.80852 12 LEU D N 1
ATOM 3449 C CA . LEU D 1 13 ? 28.75146 25.18540 67.31377 1.000 84.15589 12 LEU D CA 1
ATOM 3450 C C . LEU D 1 13 ? 28.83800 23.68785 67.04439 1.000 81.08120 12 LEU D C 1
ATOM 3451 O O . LEU D 1 13 ? 28.13176 22.90322 67.68750 1.000 78.96764 12 LEU D O 1
ATOM 3456 N N . VAL D 1 14 ? 29.67663 23.27238 66.09262 1.000 82.93562 13 VAL D N 1
ATOM 3457 C CA . VAL D 1 14 ? 29.86324 21.84439 65.86041 1.000 81.56113 13 VAL D CA 1
ATOM 3458 C C . VAL D 1 14 ? 30.59232 21.20699 67.03645 1.000 78.29710 13 VAL D C 1
ATOM 3459 O O . VAL D 1 14 ? 30.31576 20.05623 67.39684 1.000 76.37163 13 VAL D O 1
ATOM 3463 N N . ARG D 1 15 ? 31.51996 21.93731 67.66243 1.000 79.48362 14 ARG D N 1
ATOM 3464 C CA . ARG D 1 15 ? 32.17167 21.42367 68.86378 1.000 79.21019 14 ARG D CA 1
ATOM 3465 C C . ARG D 1 15 ? 31.15879 21.19144 69.98054 1.000 75.43323 14 ARG D C 1
ATOM 3466 O O . ARG D 1 15 ? 31.21354 20.17173 70.67710 1.000 74.73167 14 ARG D O 1
ATOM 3468 N N . ALA D 1 16 ? 30.20568 22.11131 70.14644 1.000 76.99065 15 ALA D N 1
ATOM 3469 C CA . ALA D 1 16 ? 29.20368 21.96744 71.19796 1.000 76.86207 15 ALA D CA 1
ATOM 3470 C C . ALA D 1 16 ? 28.23843 20.81500 70.94439 1.000 78.71762 15 ALA D C 1
ATOM 3471 O O . ALA D 1 16 ? 27.53261 20.40420 71.87169 1.000 74.55799 15 ALA D O 1
ATOM 3473 N N . SER D 1 17 ? 28.18421 20.28808 69.71962 1.000 83.12679 16 SER D N 1
ATOM 3474 C CA . SER D 1 17 ? 27.29332 19.17889 69.39872 1.000 77.33269 16 SER D CA 1
ATOM 3475 C C . SER D 1 17 ? 27.90357 17.81365 69.69507 1.000 76.15484 16 SER D C 1
ATOM 3476 O O . SER D 1 17 ? 27.20370 16.80214 69.57327 1.000 76.97679 16 SER D O 1
ATOM 3479 N N . VAL D 1 18 ? 29.17929 17.76774 70.09303 1.000 76.34677 17 VAL D N 1
ATOM 3480 C CA . VAL D 1 18 ? 29.85213 16.47896 70.29093 1.000 77.48931 17 VAL D CA 1
ATOM 3481 C C . VAL D 1 18 ? 29.18339 15.61970 71.35721 1.000 78.42598 17 VAL D C 1
ATOM 3482 O O . VAL D 1 18 ? 29.04436 14.40559 71.13809 1.000 77.46807 17 VAL D O 1
ATOM 3486 N N . PRO D 1 19 ? 28.75913 16.14409 72.51993 1.000 76.90307 18 PRO D N 1
ATOM 3487 C CA . PRO D 1 19 ? 28.09976 15.25696 73.50056 1.000 77.44117 18 PRO D CA 1
ATOM 3488 C C . PRO D 1 19 ? 26.81107 14.62814 72.99147 1.000 74.59363 18 PRO D C 1
ATOM 3489 O O . PRO D 1 19 ? 26.56199 13.44433 73.25394 1.000 74.75751 18 PRO D O 1
ATOM 3493 N N . ALA D 1 20 ? 25.97725 15.38770 72.27647 1.000 76.07629 19 ALA D N 1
ATOM 3494 C CA . ALA D 1 20 ? 24.78444 14.80498 71.66694 1.000 75.32402 19 ALA D CA 1
ATOM 3495 C C . ALA D 1 20 ? 25.15963 13.74282 70.63997 1.000 74.94428 19 ALA D C 1
ATOM 3496 O O . ALA D 1 20 ? 24.57028 12.65582 70.60740 1.000 73.37614 19 ALA D O 1
ATOM 3498 N N . LEU D 1 21 ? 26.14106 14.04552 69.78515 1.000 70.13248 20 LEU D N 1
ATOM 3499 C CA . LEU D 1 21 ? 26.64431 13.04474 68.85017 1.000 72.65476 20 LEU D CA 1
ATOM 3500 C C . LEU D 1 21 ? 27.20627 11.83862 69.58154 1.000 76.24473 20 LEU D C 1
ATOM 3501 O O . LEU D 1 21 ? 27.14763 10.71678 69.06948 1.000 74.20953 20 LEU D O 1
ATOM 3506 N N . GLN D 1 22 ? 27.75821 12.04948 70.77521 1.000 87.36515 21 GLN D N 1
ATOM 3507 C CA . GLN D 1 22 ? 28.32373 10.94002 71.52877 1.000 88.04963 21 GLN D CA 1
ATOM 3508 C C . GLN D 1 22 ? 27.25245 9.92796 71.90933 1.000 87.94252 21 GLN D C 1
ATOM 3509 O O . GLN D 1 22 ? 27.50661 8.71875 71.92433 1.000 86.70161 21 GLN D O 1
ATOM 3515 N N . LYS D 1 23 ? 26.04620 10.39991 72.21134 1.000 73.27046 22 LYS D N 1
ATOM 3516 C CA . LYS D 1 23 ? 24.95899 9.51553 72.60689 1.000 74.22676 22 LYS D CA 1
ATOM 3517 C C . LYS D 1 23 ? 24.00871 9.16992 71.46765 1.000 75.40228 22 LYS D C 1
ATOM 3518 O O . LYS D 1 23 ? 23.37886 8.10785 71.50612 1.000 76.44212 22 LYS D O 1
ATOM 3520 N N . HIS D 1 24 ? 23.89537 10.01951 70.44466 1.000 66.03045 23 HIS D N 1
ATOM 3521 C CA . HIS D 1 24 ? 22.84061 9.85414 69.45262 1.000 65.05589 23 HIS D CA 1
ATOM 3522 C C . HIS D 1 24 ? 23.33022 9.84882 68.00767 1.000 66.35682 23 HIS D C 1
ATOM 3523 O O . HIS D 1 24 ? 22.49965 9.93302 67.09521 1.000 63.52442 23 HIS D O 1
ATOM 3530 N N . SER D 1 25 ? 24.64084 9.75028 67.76272 1.000 63.87733 24 SER D N 1
ATOM 3531 C CA . SER D 1 25 ? 25.11147 9.72065 66.37969 1.000 60.41701 24 SER D CA 1
ATOM 3532 C C . SER D 1 25 ? 24.57678 8.50752 65.63533 1.000 57.51909 24 SER D C 1
ATOM 3533 O O . SER D 1 25 ? 24.29738 8.59291 64.43577 1.000 56.36807 24 SER D O 1
ATOM 3536 N N . VAL D 1 26 ? 24.42068 7.37661 66.32460 1.000 57.93110 25 VAL D N 1
ATOM 3537 C CA . VAL D 1 26 ? 23.88703 6.18484 65.67371 1.000 58.64746 25 VAL D CA 1
ATOM 3538 C C . VAL D 1 26 ? 22.40835 6.36778 65.35752 1.000 59.04836 25 VAL D C 1
ATOM 3539 O O . VAL D 1 26 ? 21.93191 5.95454 64.29230 1.000 59.83058 25 VAL D O 1
ATOM 3543 N N . ALA D 1 27 ? 21.66157 7.00230 66.26509 1.000 56.65349 26 ALA D N 1
ATOM 3544 C CA . ALA D 1 27 ? 20.25632 7.28226 65.99234 1.000 55.01937 26 ALA D CA 1
ATOM 3545 C C . ALA D 1 27 ? 20.10264 8.30315 64.87239 1.000 53.67365 26 ALA D C 1
ATOM 3546 O O . ALA D 1 27 ? 19.17434 8.20785 64.06296 1.000 54.76965 26 ALA D O 1
ATOM 3548 N N . ILE D 1 28 ? 20.99254 9.29390 64.81403 1.000 54.18081 27 ILE D N 1
ATOM 3549 C CA . ILE D 1 28 ? 20.94437 10.25885 63.72063 1.000 52.92559 27 ILE D CA 1
ATOM 3550 C C . ILE D 1 28 ? 21.24457 9.57131 62.39693 1.000 56.37050 27 ILE D C 1
ATOM 3551 O O . ILE D 1 28 ? 20.55380 9.78541 61.39196 1.000 53.39550 27 ILE D O 1
ATOM 3556 N N . SER D 1 29 ? 22.26483 8.71400 62.38363 1.000 54.74934 28 SER D N 1
ATOM 3557 C CA . SER D 1 29 ? 22.69195 8.07660 61.14369 1.000 52.73319 28 SER D CA 1
ATOM 3558 C C . SER D 1 29 ? 21.63804 7.10412 60.62400 1.000 50.90135 28 SER D C 1
ATOM 3559 O O . SER D 1 29 ? 21.30776 7.11210 59.43299 1.000 51.68899 28 SER D O 1
ATOM 3562 N N . ALA D 1 30 ? 21.09104 6.26533 61.50692 1.000 51.84314 29 ALA D N 1
ATOM 3563 C CA . ALA D 1 30 ? 20.08719 5.29077 61.08888 1.000 53.28186 29 ALA D CA 1
ATOM 3564 C C . ALA D 1 30 ? 18.81928 5.97325 60.60140 1.000 54.85040 29 ALA D C 1
ATOM 3565 O O . ALA D 1 30 ? 18.19345 5.52163 59.63481 1.000 51.65129 29 ALA D O 1
ATOM 3567 N N . THR D 1 31 ? 18.41150 7.04948 61.26898 1.000 54.09733 30 THR D N 1
ATOM 3568 C CA . THR D 1 31 ? 17.21349 7.75177 60.83222 1.000 54.02859 30 THR D CA 1
ATOM 3569 C C . THR D 1 31 ? 17.44985 8.45079 59.50112 1.000 54.30504 30 THR D C 1
ATOM 3570 O O . THR D 1 31 ? 16.57648 8.44240 58.62423 1.000 53.16520 30 THR D O 1
ATOM 3574 N N . MET D 1 32 ? 18.63828 9.02763 59.31806 1.000 53.69414 31 MET D N 1
ATOM 3575 C CA . MET D 1 32 ? 18.96582 9.64070 58.03741 1.000 53.90228 31 MET D CA 1
ATOM 3576 C C . MET D 1 32 ? 18.87104 8.62992 56.90288 1.000 52.91431 31 MET D C 1
ATOM 3577 O O . MET D 1 32 ? 18.32508 8.93045 55.83775 1.000 51.20904 31 MET D O 1
ATOM 3582 N N . TYR D 1 33 ? 19.38725 7.42199 57.11448 1.000 53.58715 32 TYR D N 1
ATOM 3583 C CA . TYR D 1 33 ? 19.34366 6.42350 56.05743 1.000 50.64163 32 TYR D CA 1
ATOM 3584 C C . TYR D 1 33 ? 17.91611 5.97043 55.78515 1.000 52.86784 32 TYR D C 1
ATOM 3585 O O . TYR D 1 33 ? 17.52932 5.78350 54.62453 1.000 52.36880 32 TYR D O 1
ATOM 3594 N N . ARG D 1 34 ? 17.11760 5.79036 56.83977 1.000 50.18292 33 ARG D N 1
ATOM 3595 C CA . ARG D 1 34 ? 15.72706 5.38318 56.65295 1.000 53.68490 33 ARG D CA 1
ATOM 3596 C C . ARG D 1 34 ? 14.93790 6.44019 55.88938 1.000 51.89044 33 ARG D C 1
ATOM 3597 O O . ARG D 1 34 ? 14.06460 6.10703 55.08198 1.000 51.01009 33 ARG D O 1
ATOM 3605 N N . LEU D 1 35 ? 15.22768 7.72011 56.13778 1.000 50.15748 34 LEU D N 1
ATOM 3606 C CA . LEU D 1 35 ? 14.59187 8.79385 55.38186 1.000 51.45230 34 LEU D CA 1
ATOM 3607 C C . LEU D 1 35 ? 15.03580 8.77412 53.92171 1.000 52.99903 34 LEU D C 1
ATOM 3608 O O . LEU D 1 35 ? 14.20664 8.86931 53.00985 1.000 52.31489 34 LEU D O 1
ATOM 3613 N N . LEU D 1 36 ? 16.34771 8.66656 53.68453 1.000 49.55506 35 LEU D N 1
ATOM 3614 C CA . LEU D 1 36 ? 16.86101 8.51831 52.32422 1.000 52.34078 35 LEU D CA 1
ATOM 3615 C C . LEU D 1 36 ? 16.17480 7.36626 51.60050 1.000 47.94891 35 LEU D C 1
ATOM 3616 O O . LEU D 1 36 ? 15.75971 7.50057 50.44465 1.000 53.07063 35 LEU D O 1
ATOM 3621 N N . PHE D 1 37 ? 16.01784 6.23757 52.29145 1.000 48.61412 36 PHE D N 1
ATOM 3622 C CA . PHE D 1 37 ? 15.45144 5.02900 51.70233 1.000 49.10524 36 PHE D CA 1
ATOM 3623 C C . PHE D 1 37 ? 13.97325 5.21077 51.35478 1.000 51.86488 36 PHE D C 1
ATOM 3624 O O . PHE D 1 37 ? 13.51298 4.71379 50.32283 1.000 55.53277 36 PHE D O 1
ATOM 3632 N N . GLU D 1 38 ? 13.20876 5.93227 52.17641 1.000 51.25104 37 GLU D N 1
ATOM 3633 C CA . GLU D 1 38 ? 11.79070 6.08512 51.86203 1.000 52.76719 37 GLU D CA 1
ATOM 3634 C C . GLU D 1 38 ? 11.49409 7.27825 50.95690 1.000 53.64133 37 GLU D C 1
ATOM 3635 O O . GLU D 1 38 ? 10.50770 7.23953 50.21062 1.000 46.66774 37 GLU D O 1
ATOM 3641 N N . ARG D 1 39 ? 12.32575 8.31886 50.97693 1.000 55.61198 38 ARG D N 1
ATOM 3642 C CA . ARG D 1 39 ? 12.12459 9.46027 50.09272 1.000 49.89144 38 ARG D CA 1
ATOM 3643 C C . ARG D 1 39 ? 12.67784 9.23054 48.69477 1.000 54.15842 38 ARG D C 1
ATOM 3644 O O . ARG D 1 39 ? 12.09628 9.72121 47.71956 1.000 52.33990 38 ARG D O 1
ATOM 3652 N N . TYR D 1 40 ? 13.78944 8.50506 48.57184 1.000 54.07008 39 TYR D N 1
ATOM 3653 C CA . TYR D 1 40 ? 14.43816 8.24612 47.28557 1.000 50.76790 39 TYR D CA 1
ATOM 3654 C C . TYR D 1 40 ? 14.74597 6.75827 47.21534 1.000 50.12221 39 TYR D C 1
ATOM 3655 O O . TYR D 1 40 ? 15.90255 6.34013 47.35678 1.000 50.28679 39 TYR D O 1
ATOM 3664 N N . PRO D 1 41 ? 13.72609 5.93183 46.96836 1.000 48.96523 40 PRO D N 1
ATOM 3665 C CA . PRO D 1 41 ? 13.87475 4.47884 47.17108 1.000 49.96888 40 PRO D CA 1
ATOM 3666 C C . PRO D 1 41 ? 14.99812 3.84611 46.37396 1.000 52.71819 40 PRO D C 1
ATOM 3667 O O . PRO D 1 41 ? 15.60353 2.87225 46.83943 1.000 56.76759 40 PRO D O 1
ATOM 3671 N N . GLU D 1 42 ? 15.29009 4.36400 45.18261 1.000 52.27578 41 GLU D N 1
ATOM 3672 C CA . GLU D 1 42 ? 16.28577 3.74575 44.31519 1.000 56.04811 41 GLU D CA 1
ATOM 3673 C C . GLU D 1 42 ? 17.69656 3.85150 44.87421 1.000 54.29644 41 GLU D C 1
ATOM 3674 O O . GLU D 1 42 ? 18.57492 3.10176 44.43929 1.000 55.02351 41 GLU D O 1
ATOM 3680 N N . THR D 1 43 ? 17.93055 4.75863 45.82533 1.000 53.15584 42 THR D N 1
ATOM 3681 C CA . THR D 1 43 ? 19.25413 4.90895 46.41774 1.000 52.84468 42 THR D CA 1
ATOM 3682 C C . THR D 1 43 ? 19.63697 3.74072 47.31957 1.000 56.83445 42 THR D C 1
ATOM 3683 O O . THR D 1 43 ? 20.81127 3.61501 47.67834 1.000 57.70251 42 THR D O 1
ATOM 3687 N N . ARG D 1 44 ? 18.68431 2.88896 47.69891 1.000 72.60626 43 ARG D N 1
ATOM 3688 C CA . ARG D 1 44 ? 19.00253 1.79821 48.61275 1.000 74.12092 43 ARG D CA 1
ATOM 3689 C C . ARG D 1 44 ? 19.89951 0.75556 47.95343 1.000 69.57104 43 ARG D C 1
ATOM 3690 O O . ARG D 1 44 ? 20.66341 0.07069 48.64392 1.000 74.29796 43 ARG D O 1
ATOM 3698 N N . SER D 1 45 ? 19.84329 0.63898 46.62485 1.000 60.11423 44 SER D N 1
ATOM 3699 C CA . SER D 1 45 ? 20.68403 -0.32119 45.91801 1.000 60.93802 44 SER D CA 1
ATOM 3700 C C . SER D 1 45 ? 22.14585 0.10575 45.87251 1.000 60.51485 44 SER D C 1
ATOM 3701 O O . SER D 1 45 ? 23.00890 -0.71672 45.55064 1.000 65.58032 44 SER D O 1
ATOM 3704 N N . LEU D 1 46 ? 22.44177 1.37019 46.17718 1.000 53.96010 45 LEU D N 1
ATOM 3705 C CA . LEU D 1 46 ? 23.82530 1.78808 46.35492 1.000 52.11171 45 LEU D CA 1
ATOM 3706 C C . LEU D 1 46 ? 24.48798 1.09913 47.54249 1.000 58.01225 45 LEU D C 1
ATOM 3707 O O . LEU D 1 46 ? 25.71919 1.01758 47.58735 1.000 58.21266 45 LEU D O 1
ATOM 3712 N N . PHE D 1 47 ? 23.70133 0.58694 48.48893 1.000 55.59985 46 PHE D N 1
ATOM 3713 C CA . PHE D 1 47 ? 24.19536 0.08887 49.76860 1.000 55.56663 46 PHE D CA 1
ATOM 3714 C C . PHE D 1 47 ? 24.13046 -1.43138 49.78075 1.000 57.72938 46 PHE D C 1
ATOM 3715 O O . PHE D 1 47 ? 23.03957 -2.00994 49.77080 1.000 60.90037 46 PHE D O 1
ATOM 3723 N N . GLU D 1 48 ? 25.29525 -2.07654 49.83007 1.000 62.60856 47 GLU D N 1
ATOM 3724 C CA . GLU D 1 48 ? 25.32112 -3.52874 49.96361 1.000 65.19265 47 GLU D CA 1
ATOM 3725 C C . GLU D 1 48 ? 25.06963 -3.96444 51.40412 1.000 64.29893 47 GLU D C 1
ATOM 3726 O O . GLU D 1 48 ? 24.34209 -4.93497 51.64101 1.000 65.13973 47 GLU D O 1
ATOM 3732 N N . LEU D 1 49 ? 25.65837 -3.26830 52.37764 1.000 62.95725 48 LEU D N 1
ATOM 3733 C CA . LEU D 1 49 ? 25.48674 -3.58509 53.79670 1.000 63.87695 48 LEU D CA 1
ATOM 3734 C C . LEU D 1 49 ? 25.04969 -2.32572 54.53178 1.000 65.23603 48 LEU D C 1
ATOM 3735 O O . LEU D 1 49 ? 25.87033 -1.63573 55.15395 1.000 63.92546 48 LEU D O 1
ATOM 3740 N N . PRO D 1 50 ? 23.75209 -2.00496 54.49103 1.000 65.00442 49 PRO D N 1
ATOM 3741 C CA . PRO D 1 50 ? 23.28262 -0.75116 55.11178 1.000 64.16709 49 PRO D CA 1
ATOM 3742 C C . PRO D 1 50 ? 23.57730 -0.64532 56.59940 1.000 66.70692 49 PRO D C 1
ATOM 3743 O O . PRO D 1 50 ? 23.93866 0.43805 57.07669 1.000 61.61897 49 PRO D O 1
ATOM 3747 N N . GLU D 1 51 ? 23.42884 -1.73822 57.35049 1.000 68.26808 50 GLU D N 1
ATOM 3748 C CA . GLU D 1 51 ? 23.63990 -1.67067 58.79286 1.000 66.36058 50 GLU D CA 1
ATOM 3749 C C . GLU D 1 51 ? 25.08492 -1.32146 59.12336 1.000 65.28821 50 GLU D C 1
ATOM 3750 O O . GLU D 1 51 ? 25.34763 -0.51124 60.02028 1.000 65.02828 50 GLU D O 1
ATOM 3756 N N . ARG D 1 52 ? 26.03588 -1.92596 58.41097 1.000 63.99469 51 ARG D N 1
ATOM 3757 C CA . ARG D 1 52 ? 27.43830 -1.57470 58.60106 1.000 64.08603 51 ARG D CA 1
ATOM 3758 C C . ARG D 1 52 ? 27.68391 -0.10655 58.27434 1.000 61.45002 51 ARG D C 1
ATOM 3759 O O . ARG D 1 52 ? 28.37168 0.59681 59.02052 1.000 59.35675 51 ARG D O 1
ATOM 3767 N N . VAL D 1 53 ? 27.10879 0.37974 57.17252 1.000 61.80333 52 VAL D N 1
ATOM 3768 C CA . VAL D 1 53 ? 27.32938 1.76390 56.76378 1.000 60.64251 52 VAL D CA 1
ATOM 3769 C C . VAL D 1 53 ? 26.68901 2.73054 57.75401 1.000 57.84266 52 VAL D C 1
ATOM 3770 O O . VAL D 1 53 ? 27.18855 3.84489 57.96134 1.000 57.16462 52 VAL D O 1
ATOM 3774 N N . ILE D 1 54 ? 25.59433 2.31939 58.39662 1.000 57.31578 53 ILE D N 1
ATOM 3775 C CA . ILE D 1 54 ? 24.95105 3.16817 59.39358 1.000 55.17830 53 ILE D CA 1
ATOM 3776 C C . ILE D 1 54 ? 25.90008 3.44164 60.55425 1.000 59.06464 53 ILE D C 1
ATOM 3777 O O . ILE D 1 54 ? 26.00997 4.57776 61.03280 1.000 60.87124 53 ILE D O 1
ATOM 3782 N N . HIS D 1 55 ? 26.61012 2.41244 61.01974 1.000 57.10388 54 HIS D N 1
ATOM 3783 C CA . HIS D 1 55 ? 27.48905 2.60143 62.16975 1.000 58.56913 54 HIS D CA 1
ATOM 3784 C C . HIS D 1 55 ? 28.72727 3.40948 61.79735 1.000 58.64353 54 HIS D C 1
ATOM 3785 O O . HIS D 1 55 ? 29.18983 4.23875 62.58799 1.000 57.33433 54 HIS D O 1
ATOM 3792 N N . LYS D 1 56 ? 29.26725 3.19840 60.59197 1.000 56.72437 55 LYS D N 1
ATOM 3793 C CA . LYS D 1 56 ? 30.46829 3.92578 60.18563 1.000 58.17514 55 LYS D CA 1
ATOM 3794 C C . LYS D 1 56 ? 30.17365 5.40224 59.94955 1.000 56.78071 55 LYS D C 1
ATOM 3795 O O . LYS D 1 56 ? 30.99172 6.26295 60.28978 1.000 57.74182 55 LYS D O 1
ATOM 3801 N N . LEU D 1 57 ? 29.01282 5.71733 59.37361 1.000 57.43330 56 LEU D N 1
ATOM 3802 C CA . LEU D 1 57 ? 28.62549 7.11605 59.22076 1.000 57.21282 56 LEU D CA 1
ATOM 3803 C C . LEU D 1 57 ? 28.48179 7.79662 60.57893 1.000 56.72064 56 LEU D C 1
ATOM 3804 O O . LEU D 1 57 ? 28.84535 8.96744 60.73644 1.000 57.44129 56 LEU D O 1
ATOM 3809 N N . ALA D 1 58 ? 27.97097 7.07337 61.57853 1.000 56.32081 57 ALA D N 1
ATOM 3810 C CA . ALA D 1 58 ? 27.83601 7.65223 62.91283 1.000 60.19163 57 ALA D CA 1
ATOM 3811 C C . ALA D 1 58 ? 29.19878 7.88861 63.55486 1.000 63.45224 57 ALA D C 1
ATOM 3812 O O . ALA D 1 58 ? 29.41322 8.91267 64.21559 1.000 62.20050 57 ALA D O 1
ATOM 3814 N N . SER D 1 59 ? 30.12946 6.94845 63.37736 1.000 62.56889 58 SER D N 1
ATOM 3815 C CA . SER D 1 59 ? 31.49429 7.16050 63.84338 1.000 55.63708 58 SER D CA 1
ATOM 3816 C C . SER D 1 59 ? 32.15478 8.31326 63.09996 1.000 60.12164 58 SER D C 1
ATOM 3817 O O . SER D 1 59 ? 32.93401 9.07476 63.68315 1.000 63.90106 58 SER D O 1
ATOM 3820 N N . ALA D 1 60 ? 31.85760 8.45735 61.80812 1.000 60.66917 59 ALA D N 1
ATOM 3821 C CA . ALA D 1 60 ? 32.53776 9.47173 61.01233 1.000 61.15423 59 ALA D CA 1
ATOM 3822 C C . ALA D 1 60 ? 32.06455 10.87379 61.37517 1.000 63.20908 59 ALA D C 1
ATOM 3823 O O . ALA D 1 60 ? 32.88283 11.79086 61.50407 1.000 61.40896 59 ALA D O 1
ATOM 3825 N N . LEU D 1 61 ? 30.75141 11.05806 61.54606 1.000 62.05798 60 LEU D N 1
ATOM 3826 C CA . LEU D 1 61 ? 30.22212 12.36374 61.93361 1.000 64.65014 60 LEU D CA 1
ATOM 3827 C C . LEU D 1 61 ? 30.84335 12.84495 63.24159 1.000 66.98026 60 LEU D C 1
ATOM 3828 O O . LEU D 1 61 ? 31.30222 13.98804 63.34086 1.000 67.91266 60 LEU D O 1
ATOM 3833 N N . LEU D 1 62 ? 30.86384 11.98423 64.26300 1.000 67.10431 61 LEU D N 1
ATOM 3834 C CA . LEU D 1 62 ? 31.39049 12.38921 65.56752 1.000 67.90021 61 LEU D CA 1
ATOM 3835 C C . LEU D 1 62 ? 32.88656 12.66451 65.49734 1.000 68.94626 61 LEU D C 1
ATOM 3836 O O . LEU D 1 62 ? 33.37473 13.66394 66.04121 1.000 70.17702 61 LEU D O 1
ATOM 3841 N N . ALA D 1 63 ? 33.62919 11.78470 64.82403 1.000 69.32395 62 ALA D N 1
ATOM 3842 C CA . ALA D 1 63 ? 35.03249 12.06374 64.55298 1.000 65.58509 62 ALA D CA 1
ATOM 3843 C C . ALA D 1 63 ? 35.19539 13.37881 63.79565 1.000 70.64906 62 ALA D C 1
ATOM 3844 O O . ALA D 1 63 ? 36.13573 14.14365 64.04998 1.000 74.37885 62 ALA D O 1
ATOM 3846 N N . TYR D 1 64 ? 34.28366 13.65767 62.85929 1.000 70.76330 63 TYR D N 1
ATOM 3847 C CA . TYR D 1 64 ? 34.34451 14.90230 62.09772 1.000 70.13770 63 TYR D CA 1
ATOM 3848 C C . TYR D 1 64 ? 34.04572 16.10755 62.97789 1.000 72.46005 63 TYR D C 1
ATOM 3849 O O . TYR D 1 64 ? 34.66099 17.16769 62.81713 1.000 75.68355 63 TYR D O 1
ATOM 3858 N N . ALA D 1 65 ? 33.08985 15.97199 63.89888 1.000 67.78741 64 ALA D N 1
ATOM 3859 C CA . ALA D 1 65 ? 32.77796 17.07510 64.79987 1.000 72.84423 64 ALA D CA 1
ATOM 3860 C C . ALA D 1 65 ? 33.92341 17.32742 65.76968 1.000 77.82250 64 ALA D C 1
ATOM 3861 O O . ALA D 1 65 ? 34.23655 18.48123 66.08411 1.000 78.33212 64 ALA D O 1
ATOM 3863 N N . ARG D 1 66 ? 34.56827 16.25784 66.23956 1.000 75.69451 65 ARG D N 1
ATOM 3864 C CA . ARG D 1 66 ? 35.67333 16.35745 67.18476 1.000 76.19235 65 ARG D CA 1
ATOM 3865 C C . ARG D 1 66 ? 36.89868 17.04776 66.60326 1.000 77.37810 65 ARG D C 1
ATOM 3866 O O . ARG D 1 66 ? 37.77830 17.45058 67.36965 1.000 82.05939 65 ARG D O 1
ATOM 3874 N N . SER D 1 67 ? 36.98616 17.18794 65.27954 1.000 78.41008 66 SER D N 1
ATOM 3875 C CA . SER D 1 67 ? 38.14560 17.81077 64.65320 1.000 78.56560 66 SER D CA 1
ATOM 3876 C C . SER D 1 67 ? 37.73477 18.84765 63.61114 1.000 83.15746 66 SER D C 1
ATOM 3877 O O . SER D 1 67 ? 38.38103 18.97372 62.56430 1.000 87.26475 66 SER D O 1
ATOM 3880 N N . ILE D 1 68 ? 36.66628 19.60100 63.88501 1.000 84.11403 67 ILE D N 1
ATOM 3881 C CA . ILE D 1 68 ? 36.17670 20.61350 62.95198 1.000 86.61951 67 ILE D CA 1
ATOM 3882 C C . ILE D 1 68 ? 37.15411 21.76631 62.78869 1.000 90.98091 67 ILE D C 1
ATOM 3883 O O . ILE D 1 68 ? 37.04828 22.54540 61.83784 1.000 88.67703 67 ILE D O 1
ATOM 3888 N N . ASP D 1 69 ? 38.11883 21.88939 63.69558 1.000 95.44379 68 ASP D N 1
ATOM 3889 C CA . ASP D 1 69 ? 39.03566 23.02439 63.66734 1.000 97.34319 68 ASP D CA 1
ATOM 3890 C C . ASP D 1 69 ? 40.04605 22.89866 62.53659 1.000 96.97932 68 ASP D C 1
ATOM 3891 O O . ASP D 1 69 ? 40.53785 23.90822 62.02760 1.000 97.69294 68 ASP D O 1
ATOM 3896 N N . ASN D 1 70 ? 40.36428 21.67214 62.12770 1.000 96.39795 69 ASN D N 1
ATOM 3897 C CA . ASN D 1 70 ? 40.97207 21.44560 60.82297 1.000 97.85245 69 ASN D CA 1
ATOM 3898 C C . ASN D 1 70 ? 40.59352 20.05637 60.31898 1.000 95.65604 69 ASN D C 1
ATOM 3899 O O . ASN D 1 70 ? 41.09072 19.04623 60.83889 1.000 93.64152 69 ASN D O 1
ATOM 3904 N N . PRO D 1 71 ? 39.71371 19.96371 59.31046 1.000 97.35858 70 PRO D N 1
ATOM 3905 C CA . PRO D 1 71 ? 39.42064 18.65974 58.69537 1.000 92.60879 70 PRO D CA 1
ATOM 3906 C C . PRO D 1 71 ? 40.57495 18.10953 57.86455 1.000 93.12650 70 PRO D C 1
ATOM 3907 O O . PRO D 1 71 ? 40.42703 17.89749 56.65611 1.000 89.55686 70 PRO D O 1
ATOM 3911 N N . SER D 1 72 ? 41.73102 17.88662 58.49457 1.000 90.79768 71 SER D N 1
ATOM 3912 C CA . SER D 1 72 ? 42.84687 17.19435 57.85741 1.000 91.58374 71 SER D CA 1
ATOM 3913 C C . SER D 1 72 ? 43.38347 16.02471 58.66570 1.000 90.22466 71 SER D C 1
ATOM 3914 O O . SER D 1 72 ? 44.05205 15.16051 58.08536 1.000 89.02536 71 SER D O 1
ATOM 3916 N N . ALA D 1 73 ? 43.11545 15.95606 59.97179 1.000 87.77254 72 ALA D N 1
ATOM 3917 C CA . ALA D 1 73 ? 43.50503 14.78411 60.74461 1.000 89.17767 72 ALA D CA 1
ATOM 3918 C C . ALA D 1 73 ? 42.78894 13.52573 60.27894 1.000 87.82330 72 ALA D C 1
ATOM 3919 O O . ALA D 1 73 ? 43.19528 12.42184 60.66024 1.000 89.71963 72 ALA D O 1
ATOM 3921 N N . LEU D 1 74 ? 41.74344 13.66534 59.46675 1.000 84.80782 73 LEU D N 1
ATOM 3922 C CA . LEU D 1 74 ? 41.01074 12.54141 58.89943 1.000 79.35878 73 LEU D CA 1
ATOM 3923 C C . LEU D 1 74 ? 41.32568 12.36563 57.41730 1.000 76.20166 73 LEU D C 1
ATOM 3924 O O . LEU D 1 74 ? 40.44730 12.02832 56.62414 1.000 73.84712 73 LEU D O 1
ATOM 3929 N N . GLN D 1 75 ? 42.57950 12.60208 57.01929 1.000 75.23696 74 GLN D N 1
ATOM 3930 C CA . GLN D 1 75 ? 42.93795 12.42906 55.61449 1.000 70.82764 74 GLN D CA 1
ATOM 3931 C C . GLN D 1 75 ? 42.79080 10.97371 55.18674 1.000 70.34649 74 GLN D C 1
ATOM 3932 O O . GLN D 1 75 ? 42.37077 10.69075 54.05944 1.000 72.44680 74 GLN D O 1
ATOM 3934 N N . ALA D 1 76 ? 43.11717 10.03398 56.07572 1.000 68.68661 75 ALA D N 1
ATOM 3935 C CA . ALA D 1 76 ? 42.92795 8.62619 55.74449 1.000 66.59542 75 ALA D CA 1
ATOM 3936 C C . ALA D 1 76 ? 41.44875 8.26773 55.71472 1.000 68.70652 75 ALA D C 1
ATOM 3937 O O . ALA D 1 76 ? 40.99635 7.54672 54.81734 1.000 65.90239 75 ALA D O 1
ATOM 3939 N N . ALA D 1 77 ? 40.68076 8.76446 56.68811 1.000 66.22559 76 ALA D N 1
ATOM 3940 C CA . ALA D 1 77 ? 39.24247 8.52612 56.69554 1.000 64.93650 76 ALA D CA 1
ATOM 3941 C C . ALA D 1 77 ? 38.56606 9.14054 55.47735 1.000 64.31868 76 ALA D C 1
ATOM 3942 O O . ALA D 1 77 ? 37.58038 8.59245 54.97496 1.000 59.27013 76 ALA D O 1
ATOM 3944 N N . ILE D 1 78 ? 39.07775 10.27173 54.98889 1.000 64.55586 77 ILE D N 1
ATOM 3945 C CA . ILE D 1 78 ? 38.53065 10.87354 53.77787 1.000 63.72320 77 ILE D CA 1
ATOM 3946 C C . ILE D 1 78 ? 38.86495 10.01920 52.56057 1.000 60.98525 77 ILE D C 1
ATOM 3947 O O . ILE D 1 78 ? 38.04488 9.86506 51.64728 1.000 61.11685 77 ILE D O 1
ATOM 3952 N N . ARG D 1 79 ? 40.06979 9.44749 52.53031 1.000 58.32714 78 ARG D N 1
ATOM 3953 C CA . ARG D 1 79 ? 40.44574 8.54316 51.44753 1.000 59.97521 78 ARG D CA 1
ATOM 3954 C C . ARG D 1 79 ? 39.47165 7.37443 51.34942 1.000 61.02364 78 ARG D C 1
ATOM 3955 O O . ARG D 1 79 ? 38.98278 7.04648 50.26231 1.000 60.40251 78 ARG D O 1
ATOM 3963 N N . ARG D 1 80 ? 39.16782 6.74021 52.48583 1.000 60.77031 79 ARG D N 1
ATOM 3964 C CA . ARG D 1 80 ? 38.26580 5.59237 52.47759 1.000 58.90499 79 ARG D CA 1
ATOM 3965 C C . ARG D 1 80 ? 36.86211 5.99216 52.03915 1.000 57.95350 79 ARG D C 1
ATOM 3966 O O . ARG D 1 80 ? 36.20666 5.25414 51.29452 1.000 55.34889 79 ARG D O 1
ATOM 3974 N N . MET D 1 81 ? 36.38101 7.15238 52.49588 1.000 55.36864 80 MET D N 1
ATOM 3975 C CA . MET D 1 81 ? 35.07074 7.62760 52.06563 1.000 57.68497 80 MET D CA 1
ATOM 3976 C C . MET D 1 81 ? 35.04335 7.86377 50.55974 1.000 54.63197 80 MET D C 1
ATOM 3977 O O . MET D 1 81 ? 34.09556 7.45922 49.87538 1.000 51.77810 80 MET D O 1
ATOM 3982 N N . VAL D 1 82 ? 36.08668 8.50695 50.02855 1.000 53.71824 81 VAL D N 1
ATOM 3983 C CA . VAL D 1 82 ? 36.15202 8.80713 48.60078 1.000 51.43177 81 VAL D CA 1
ATOM 3984 C C . VAL D 1 82 ? 36.08330 7.52519 47.78077 1.000 52.43533 81 VAL D C 1
ATOM 3985 O O . VAL D 1 82 ? 35.33465 7.43207 46.80288 1.000 49.77871 81 VAL D O 1
ATOM 3989 N N . LEU D 1 83 ? 36.85539 6.51121 48.17166 1.000 52.93233 82 LEU D N 1
ATOM 3990 C CA . LEU D 1 83 ? 36.91253 5.30079 47.35956 1.000 53.78798 82 LEU D CA 1
ATOM 3991 C C . LEU D 1 83 ? 35.66303 4.44105 47.52992 1.000 50.09152 82 LEU D C 1
ATOM 3992 O O . LEU D 1 83 ? 35.23572 3.78048 46.57490 1.000 52.25138 82 LEU D O 1
ATOM 3997 N N . SER D 1 84 ? 35.05939 4.44764 48.72129 1.000 48.57484 83 SER D N 1
ATOM 3998 C CA . SER D 1 84 ? 33.78582 3.76300 48.91618 1.000 51.49906 83 SER D CA 1
ATOM 3999 C C . SER D 1 84 ? 32.70877 4.35069 48.01681 1.000 51.85166 83 SER D C 1
ATOM 4000 O O . SER D 1 84 ? 31.95717 3.61381 47.36644 1.000 54.21679 83 SER D O 1
ATOM 4003 N N . HIS D 1 85 ? 32.63978 5.67935 47.94188 1.000 49.16387 84 HIS D N 1
ATOM 4004 C CA . HIS D 1 85 ? 31.61073 6.32465 47.13269 1.000 47.88001 84 HIS D CA 1
ATOM 4005 C C . HIS D 1 85 ? 31.80344 6.02949 45.65249 1.000 49.05519 84 HIS D C 1
ATOM 4006 O O . HIS D 1 85 ? 30.84115 5.69842 44.94914 1.000 50.26508 84 HIS D O 1
ATOM 4013 N N . ALA D 1 86 ? 33.04460 6.13388 45.16139 1.000 46.56625 85 ALA D N 1
ATOM 4014 C CA . ALA D 1 86 ? 33.30738 5.86087 43.74897 1.000 47.13548 85 ALA D CA 1
ATOM 4015 C C . ALA D 1 86 ? 32.99629 4.41086 43.40359 1.000 45.73316 85 ALA D C 1
ATOM 4016 O O . ALA D 1 86 ? 32.44558 4.12352 42.33637 1.000 50.05475 85 ALA D O 1
ATOM 4018 N N . ARG D 1 87 ? 33.34441 3.48464 44.29914 1.000 48.87912 86 ARG D N 1
ATOM 4019 C CA . ARG D 1 87 ? 33.00685 2.07923 44.10141 1.000 49.69106 86 ARG D CA 1
ATOM 4020 C C . ARG D 1 87 ? 31.50347 1.88432 43.92958 1.000 50.02820 86 ARG D C 1
ATOM 4021 O O . ARG D 1 87 ? 31.06516 1.07872 43.10029 1.000 51.74451 86 ARG D O 1
ATOM 4029 N N . ALA D 1 88 ? 30.69791 2.61556 44.69918 1.000 49.87661 87 ALA D N 1
ATOM 4030 C CA . ALA D 1 88 ? 29.24961 2.48106 44.64215 1.000 46.97874 87 ALA D CA 1
ATOM 4031 C C . ALA D 1 88 ? 28.60962 3.36344 43.58201 1.000 48.66480 87 ALA D C 1
ATOM 4032 O O . ALA D 1 88 ? 27.42199 3.19042 43.29409 1.000 50.00586 87 ALA D O 1
ATOM 4034 N N . GLY D 1 89 ? 29.35577 4.29309 42.99389 1.000 48.10170 88 GLY D N 1
ATOM 4035 C CA . GLY D 1 89 ? 28.79773 5.18423 41.99997 1.000 45.75510 88 GLY D CA 1
ATOM 4036 C C . GLY D 1 89 ? 28.14710 6.43031 42.55156 1.000 48.20392 88 GLY D C 1
ATOM 4037 O O . GLY D 1 89 ? 27.29652 7.01788 41.87392 1.000 49.31721 88 GLY D O 1
ATOM 4038 N N . VAL D 1 90 ? 28.51850 6.85829 43.76033 1.000 48.31978 89 VAL D N 1
ATOM 4039 C CA . VAL D 1 90 ? 27.92042 8.05215 44.34226 1.000 47.31684 89 VAL D CA 1
ATOM 4040 C C . VAL D 1 90 ? 28.29692 9.26559 43.50833 1.000 47.15256 89 VAL D C 1
ATOM 4041 O O . VAL D 1 90 ? 29.46967 9.46907 43.16898 1.000 49.56788 89 VAL D O 1
ATOM 4045 N N . GLN D 1 91 ? 27.29830 10.07736 43.17117 1.000 47.84269 90 GLN D N 1
ATOM 4046 C CA . GLN D 1 91 ? 27.46841 11.21234 42.27803 1.000 46.63439 90 GLN D CA 1
ATOM 4047 C C . GLN D 1 91 ? 27.22851 12.51900 43.01913 1.000 47.05842 90 GLN D C 1
ATOM 4048 O O . GLN D 1 91 ? 26.60612 12.55201 44.08516 1.000 46.27276 90 GLN D O 1
ATOM 4054 N N . ALA D 1 92 ? 27.72059 13.60559 42.41712 1.000 46.87417 91 ALA D N 1
ATOM 4055 C CA . ALA D 1 92 ? 27.60530 14.92508 43.03208 1.000 48.59304 91 ALA D CA 1
ATOM 4056 C C . ALA D 1 92 ? 26.15895 15.26309 43.38940 1.000 49.43038 91 ALA D C 1
ATOM 4057 O O . ALA D 1 92 ? 25.89652 15.83480 44.45426 1.000 48.91663 91 ALA D O 1
ATOM 4059 N N . VAL D 1 93 ? 25.20313 14.90408 42.52537 1.000 52.38593 92 VAL D N 1
ATOM 4060 C CA . VAL D 1 93 ? 23.79974 15.22037 42.78631 1.000 50.63075 92 VAL D CA 1
ATOM 4061 C C . VAL D 1 93 ? 23.21686 14.45190 43.96367 1.000 52.26810 92 VAL D C 1
ATOM 4062 O O . VAL D 1 93 ? 22.08891 14.74244 44.37566 1.000 55.15368 92 VAL D O 1
ATOM 4066 N N . HIS D 1 94 ? 23.94698 13.47965 44.51803 1.000 53.05723 93 HIS D N 1
ATOM 4067 C CA . HIS D 1 94 ? 23.45285 12.74076 45.67734 1.000 51.35515 93 HIS D CA 1
ATOM 4068 C C . HIS D 1 94 ? 23.63684 13.51535 46.97784 1.000 51.64863 93 HIS D C 1
ATOM 4069 O O . HIS D 1 94 ? 22.87461 13.31538 47.93127 1.000 52.09854 93 HIS D O 1
ATOM 4076 N N . TYR D 1 95 ? 24.64066 14.38517 47.04288 1.000 53.21982 94 TYR D N 1
ATOM 4077 C CA . TYR D 1 95 ? 24.96670 15.03378 48.30892 1.000 51.32862 94 TYR D CA 1
ATOM 4078 C C . TYR D 1 95 ? 23.85886 15.93419 48.84735 1.000 52.67384 94 TYR D C 1
ATOM 4079 O O . TYR D 1 95 ? 23.62303 15.89860 50.06749 1.000 52.86953 94 TYR D O 1
ATOM 4088 N N . PRO D 1 96 ? 23.15279 16.73943 48.04340 1.000 51.78760 95 PRO D N 1
ATOM 4089 C CA . PRO D 1 96 ? 22.01952 17.49074 48.61176 1.000 50.42348 95 PRO D CA 1
ATOM 4090 C C . PRO D 1 96 ? 20.91807 16.59230 49.14932 1.000 51.87599 95 PRO D C 1
ATOM 4091 O O . PRO D 1 96 ? 20.19907 16.99141 50.07504 1.000 53.74883 95 PRO D O 1
ATOM 4095 N N . LEU D 1 97 ? 20.76633 15.38501 48.60031 1.000 50.91349 96 LEU D N 1
ATOM 4096 C CA . LEU D 1 97 ? 19.77392 14.45402 49.12544 1.000 51.04266 96 LEU D CA 1
ATOM 4097 C C . LEU D 1 97 ? 20.12905 14.01476 50.53724 1.000 52.50404 96 LEU D C 1
ATOM 4098 O O . LEU D 1 97 ? 19.26789 13.98097 51.42159 1.000 53.53373 96 LEU D O 1
ATOM 4103 N N . VAL D 1 98 ? 21.39285 13.65440 50.76312 1.000 54.84218 97 VAL D N 1
ATOM 4104 C CA . VAL D 1 98 ? 21.78292 13.14290 52.07154 1.000 52.71992 97 VAL D CA 1
ATOM 4105 C C . VAL D 1 98 ? 21.73410 14.25137 53.11473 1.000 53.94632 97 VAL D C 1
ATOM 4106 O O . VAL D 1 98 ? 21.31504 14.02282 54.25461 1.000 51.89163 97 VAL D O 1
ATOM 4110 N N . TRP D 1 99 ? 22.12020 15.47536 52.74291 1.000 55.07059 98 TRP D N 1
ATOM 4111 C CA . TRP D 1 99 ? 21.97489 16.57853 53.68701 1.000 55.05699 98 TRP D CA 1
ATOM 4112 C C . TRP D 1 99 ? 20.51507 16.79410 54.06193 1.000 55.89875 98 TRP D C 1
ATOM 4113 O O . TRP D 1 99 ? 20.19260 16.99584 55.23766 1.000 59.46793 98 TRP D O 1
ATOM 4124 N N . GLU D 1 100 ? 19.62202 16.77742 53.07076 1.000 58.52443 99 GLU D N 1
ATOM 4125 C CA . GLU D 1 100 ? 18.19598 16.93520 53.34010 1.000 57.51779 99 GLU D CA 1
ATOM 4126 C C . GLU D 1 100 ? 17.71617 15.93110 54.38213 1.000 59.57056 99 GLU D C 1
ATOM 4127 O O . GLU D 1 100 ? 16.95699 16.28258 55.29368 1.000 60.80918 99 GLU D O 1
ATOM 4133 N N . CYS D 1 101 ? 18.16342 14.67621 54.27568 1.000 55.18803 100 CYS D N 1
ATOM 4134 C CA . CYS D 1 101 ? 17.74124 13.65966 55.23435 1.000 55.96133 100 CYS D CA 1
ATOM 4135 C C . CYS D 1 101 ? 18.54248 13.70532 56.52626 1.000 58.12024 100 CYS D C 1
ATOM 4136 O O . CYS D 1 101 ? 18.01853 13.33575 57.58105 1.000 52.95884 100 CYS D O 1
ATOM 4139 N N . LEU D 1 102 ? 19.80686 14.12458 56.46447 1.000 55.99178 101 LEU D N 1
ATOM 4140 C CA . LEU D 1 102 ? 20.58490 14.28478 57.68748 1.000 55.65167 101 LEU D CA 1
ATOM 4141 C C . LEU D 1 102 ? 20.04402 15.42922 58.53172 1.000 57.21037 101 LEU D C 1
ATOM 4142 O O . LEU D 1 102 ? 19.95876 15.31585 59.75994 1.000 57.42255 101 LEU D O 1
ATOM 4147 N N . ARG D 1 103 ? 19.67184 16.53797 57.88661 1.000 58.49890 102 ARG D N 1
ATOM 4148 C CA . ARG D 1 103 ? 19.10678 17.67356 58.60990 1.000 60.00397 102 ARG D CA 1
ATOM 4149 C C . ARG D 1 103 ? 17.81390 17.28466 59.31728 1.000 60.04050 102 ARG D C 1
ATOM 4150 O O . ARG D 1 103 ? 17.64010 17.55083 60.51184 1.000 64.48049 102 ARG D O 1
ATOM 4158 N N . ASP D 1 104 ? 16.89714 16.63527 58.59956 1.000 58.47458 103 ASP D N 1
ATOM 4159 C CA . ASP D 1 104 ? 15.66236 16.19717 59.23848 1.000 59.54737 103 ASP D CA 1
ATOM 4160 C C . ASP D 1 104 ? 15.92173 15.10399 60.26868 1.000 58.10553 103 ASP D C 1
ATOM 4161 O O . ASP D 1 104 ? 15.18613 15.00456 61.25815 1.000 59.67918 103 ASP D O 1
ATOM 4166 N N . ALA D 1 105 ? 16.95768 14.28231 60.06451 1.000 56.40257 104 ALA D N 1
ATOM 4167 C CA . ALA D 1 105 ? 17.30000 13.27267 61.06260 1.000 53.92252 104 ALA D CA 1
ATOM 4168 C C . ALA D 1 105 ? 17.78067 13.92212 62.35231 1.000 57.00362 104 ALA D C 1
ATOM 4169 O O . ALA D 1 105 ? 17.41949 13.47808 63.44835 1.000 53.32853 104 ALA D O 1
ATOM 4171 N N . ILE D 1 106 ? 18.59442 14.97637 62.23773 1.000 56.22603 105 ILE D N 1
ATOM 4172 C CA . ILE D 1 106 ? 19.02146 15.72876 63.41394 1.000 56.91107 105 ILE D CA 1
ATOM 4173 C C . ILE D 1 106 ? 17.81562 16.32838 64.12754 1.000 61.24928 105 ILE D C 1
ATOM 4174 O O . ILE D 1 106 ? 17.71708 16.27702 65.35953 1.000 60.15579 105 ILE D O 1
ATOM 4179 N N . LYS D 1 107 ? 16.86961 16.88886 63.36443 1.000 60.54848 106 LYS D N 1
ATOM 4180 C CA . LYS D 1 107 ? 15.69781 17.51201 63.97396 1.000 59.50126 106 LYS D CA 1
ATOM 4181 C C . LYS D 1 107 ? 14.83884 16.48896 64.70645 1.000 63.32977 106 LYS D C 1
ATOM 4182 O O . LYS D 1 107 ? 14.37021 16.74378 65.82161 1.000 63.54176 106 LYS D O 1
ATOM 4188 N N . GLU D 1 108 ? 14.62454 15.32341 64.09800 1.000 60.41772 107 GLU D N 1
ATOM 4189 C CA . GLU D 1 108 ? 13.80491 14.29774 64.73367 1.000 56.95477 107 GLU D CA 1
ATOM 4190 C C . GLU D 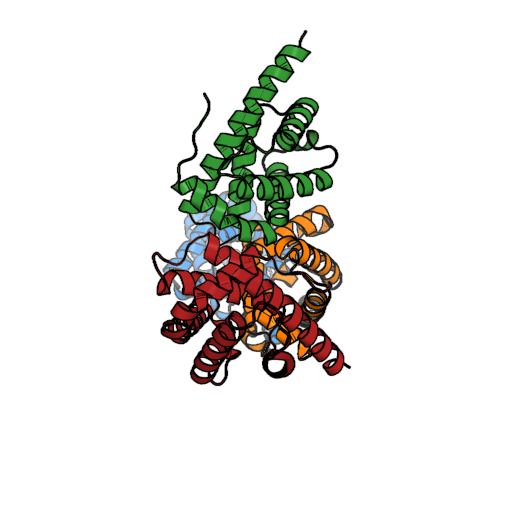1 108 ? 14.46056 13.76249 66.00344 1.000 58.82771 107 GLU D C 1
ATOM 4191 O O . GLU D 1 108 ? 13.77947 13.53585 67.01012 1.000 66.66800 107 GLU D O 1
ATOM 4197 N N . VAL D 1 109 ? 15.77762 13.55437 65.98152 1.000 58.24981 108 VAL D N 1
ATOM 4198 C CA . VAL D 1 109 ? 16.44499 12.92232 67.11645 1.000 61.68586 108 VAL D CA 1
ATOM 4199 C C . VAL D 1 109 ? 16.67199 13.92408 68.24209 1.000 63.62918 108 VAL D C 1
ATOM 4200 O O . VAL D 1 109 ? 16.30569 13.67621 69.39623 1.000 61.92651 108 VAL D O 1
ATOM 4204 N N . LEU D 1 110 ? 17.27778 15.06934 67.92631 1.000 64.67161 109 LEU D N 1
ATOM 4205 C CA . LEU D 1 110 ? 17.62866 16.04545 68.95064 1.000 65.87119 109 LEU D CA 1
ATOM 4206 C C . LEU D 1 110 ? 16.42024 16.80048 69.49124 1.000 73.36839 109 LEU D C 1
ATOM 4207 O O . LEU D 1 110 ? 16.47757 17.30648 70.61774 1.000 75.03468 109 LEU D O 1
ATOM 4212 N N . GLY D 1 111 ? 15.33581 16.88579 68.72433 1.000 70.47501 110 GLY D N 1
ATOM 4213 C CA . GLY D 1 111 ? 14.13975 17.56172 69.16441 1.000 70.98744 110 GLY D CA 1
ATOM 4214 C C . GLY D 1 111 ? 14.34888 19.04511 69.39528 1.000 78.41998 110 GLY D C 1
ATOM 4215 O O . GLY D 1 111 ? 14.70440 19.79818 68.48170 1.000 75.52821 110 GLY D O 1
ATOM 4216 N N . PRO D 1 112 ? 14.13272 19.49216 70.63756 1.000 81.98479 111 PRO D N 1
ATOM 4217 C CA . PRO D 1 112 ? 14.23606 20.93362 70.92334 1.000 80.39016 111 PRO D CA 1
ATOM 4218 C C . PRO D 1 112 ? 15.64439 21.48719 70.78208 1.000 77.45519 111 PRO D C 1
ATOM 4219 O O . PRO D 1 112 ? 15.80036 22.68403 70.50938 1.000 76.25987 111 PRO D O 1
ATOM 4223 N N . ASP D 1 113 ? 16.67545 20.66309 70.96054 1.000 79.60979 112 ASP D N 1
ATOM 4224 C CA . ASP D 1 113 ? 18.04476 21.14485 70.83831 1.000 79.63261 112 ASP D CA 1
ATOM 4225 C C . ASP D 1 113 ? 18.47072 21.36507 69.39420 1.000 75.43914 112 ASP D C 1
ATOM 4226 O O . ASP D 1 113 ? 19.48770 22.02839 69.16355 1.000 76.31497 112 ASP D O 1
ATOM 4231 N N . ALA D 1 114 ? 17.72085 20.83831 68.42496 1.000 74.95738 113 ALA D N 1
ATOM 4232 C CA . ALA D 1 114 ? 18.01756 21.05630 67.01471 1.000 75.11504 113 ALA D CA 1
ATOM 4233 C C . ALA D 1 114 ? 17.67053 22.48205 66.60605 1.000 74.76979 113 ALA D C 1
ATOM 4234 O O . ALA D 1 114 ? 16.75925 22.70309 65.80130 1.000 72.77519 113 ALA D O 1
ATOM 4236 N N . THR D 1 115 ? 18.39185 23.45213 67.16031 1.000 77.99130 114 THR D N 1
ATOM 4237 C CA . THR D 1 115 ? 18.13628 24.85254 66.86583 1.000 77.21653 114 THR D CA 1
ATOM 4238 C C . THR D 1 115 ? 18.43075 25.15303 65.39815 1.000 77.13294 114 THR D C 1
ATOM 4239 O O . THR D 1 115 ? 19.21504 24.46496 64.73919 1.000 77.55542 114 THR D O 1
ATOM 4243 N N . GLU D 1 116 ? 17.77989 26.19951 64.88240 1.000 77.82066 115 GLU D N 1
ATOM 4244 C CA . GLU D 1 116 ? 18.05761 26.64186 63.52124 1.000 73.49451 115 GLU D CA 1
ATOM 4245 C C . GLU D 1 116 ? 19.48492 27.14843 63.36266 1.000 73.08941 115 GLU D C 1
ATOM 4246 O O . GLU D 1 116 ? 20.02298 27.10751 62.25175 1.000 72.60654 115 GLU D O 1
ATOM 4248 N N . THR D 1 117 ? 20.11299 27.61989 64.44240 1.000 74.92450 116 THR D N 1
ATOM 4249 C CA . THR D 1 117 ? 21.51984 27.99417 64.36018 1.000 75.98461 116 THR D CA 1
ATOM 4250 C C . THR D 1 117 ? 22.42821 26.77005 64.38088 1.000 74.86845 116 THR D C 1
ATOM 4251 O O . THR D 1 117 ? 23.48129 26.77541 63.73306 1.000 73.99882 116 THR D O 1
ATOM 4255 N N . LEU D 1 118 ? 22.03652 25.71572 65.10281 1.000 75.62111 117 LEU D N 1
ATOM 4256 C CA . LEU D 1 118 ? 22.79270 24.46649 65.06502 1.000 76.33106 117 LEU D CA 1
ATOM 4257 C C . LEU D 1 118 ? 22.68746 23.80451 63.69620 1.000 73.07087 117 LEU D C 1
ATOM 4258 O O . LEU D 1 118 ? 23.66501 23.23372 63.19812 1.000 72.06012 117 LEU D O 1
ATOM 4263 N N . LEU D 1 119 ? 21.50911 23.87368 63.07198 1.000 73.36358 118 LEU D N 1
ATOM 4264 C CA . LEU D 1 119 ? 21.32854 23.25392 61.76370 1.000 71.23483 118 LEU D CA 1
ATOM 4265 C C . LEU D 1 119 ? 22.10203 23.99885 60.68417 1.000 70.33321 118 LEU D C 1
ATOM 4266 O O . LEU D 1 119 ? 22.70728 23.37380 59.80542 1.000 70.68822 118 LEU D O 1
ATOM 4271 N N . GLN D 1 120 ? 22.09426 25.33252 60.72815 1.000 69.11721 119 GLN D N 1
ATOM 4272 C CA . GLN D 1 120 ? 22.90203 26.09224 59.78195 1.000 70.35555 119 GLN D CA 1
ATOM 4273 C C . GLN D 1 120 ? 24.39037 25.84817 60.00401 1.000 73.62830 119 GLN D C 1
ATOM 4274 O O . GLN D 1 120 ? 25.17545 25.89863 59.04963 1.000 74.68456 119 GLN D O 1
ATOM 4280 N N . ALA D 1 121 ? 24.79536 25.56124 61.24320 1.000 71.41950 120 ALA D N 1
ATOM 4281 C CA . ALA D 1 121 ? 26.19322 25.22858 61.49902 1.000 74.98093 120 ALA D CA 1
ATOM 4282 C C . ALA D 1 121 ? 26.56454 23.89575 60.85766 1.000 72.83336 120 ALA D C 1
ATOM 4283 O O . ALA D 1 121 ? 27.60404 23.77934 60.19656 1.000 66.95885 120 ALA D O 1
ATOM 4285 N N . TRP D 1 122 ? 25.72075 22.87632 61.03566 1.000 71.24635 121 TRP D N 1
ATOM 4286 C CA . TRP D 1 122 ? 26.03016 21.57029 60.46719 1.000 69.00707 121 TRP D CA 1
ATOM 4287 C C . TRP D 1 122 ? 25.90815 21.57337 58.95061 1.000 67.33219 121 TRP D C 1
ATOM 4288 O O . TRP D 1 122 ? 26.63248 20.83311 58.27421 1.000 68.89638 121 TRP D O 1
ATOM 4299 N N . LYS D 1 123 ? 25.01844 22.40188 58.39660 1.000 68.45561 122 LYS D N 1
ATOM 4300 C CA . LYS D 1 123 ? 24.91898 22.50672 56.94312 1.000 67.17169 122 LYS D CA 1
ATOM 4301 C C . LYS D 1 123 ? 26.21868 23.02699 56.34698 1.000 65.69234 122 LYS D C 1
ATOM 4302 O O . LYS D 1 123 ? 26.72705 22.48095 55.36062 1.000 68.51382 122 LYS D O 1
ATOM 4308 N N . GLU D 1 124 ? 26.76875 24.08974 56.93943 1.000 66.23411 123 GLU D N 1
ATOM 4309 C CA . GLU D 1 124 ? 28.07437 24.58347 56.52167 1.000 67.80304 123 GLU D CA 1
ATOM 4310 C C . GLU D 1 124 ? 29.14917 23.52264 56.72292 1.000 66.37762 123 GLU D C 1
ATOM 4311 O O . GLU D 1 124 ? 30.03510 23.35217 55.87516 1.000 66.40768 123 GLU D O 1
ATOM 4313 N N . ALA D 1 125 ? 29.08145 22.79064 57.83695 1.000 68.56667 124 ALA D N 1
ATOM 4314 C CA . ALA D 1 125 ? 30.04847 21.72541 58.07773 1.000 67.64880 124 ALA D CA 1
ATOM 4315 C C . ALA D 1 125 ? 29.88061 20.59363 57.07036 1.000 65.27813 124 ALA D C 1
ATOM 4316 O O . ALA D 1 125 ? 30.86693 20.08752 56.52241 1.000 67.55714 124 ALA D O 1
ATOM 4318 N N . TYR D 1 126 ? 28.63663 20.19137 56.80847 1.000 63.06393 125 TYR D N 1
ATOM 4319 C CA . TYR D 1 126 ? 28.38122 19.16934 55.79902 1.000 62.17766 125 TYR D CA 1
ATOM 4320 C C . TYR D 1 126 ? 28.85408 19.61991 54.42351 1.000 62.38316 125 TYR D C 1
ATOM 4321 O O . TYR D 1 126 ? 29.46481 18.84090 53.68174 1.000 64.04654 125 TYR D O 1
ATOM 4330 N N . ASP D 1 127 ? 28.57015 20.87250 54.05959 1.000 66.68291 126 ASP D N 1
ATOM 4331 C CA . ASP D 1 127 ? 28.92889 21.35006 52.72826 1.000 65.89163 126 ASP D CA 1
ATOM 4332 C C . ASP D 1 127 ? 30.43734 21.33751 52.52530 1.000 64.38720 126 ASP D C 1
ATOM 4333 O O . ASP D 1 127 ? 30.92086 20.97367 51.44763 1.000 67.62848 126 ASP D O 1
ATOM 4338 N N . PHE D 1 128 ? 31.19852 21.72548 53.55010 1.000 67.54095 127 PHE D N 1
ATOM 4339 C CA . PHE D 1 128 ? 32.65272 21.68053 53.44396 1.000 69.88307 127 PHE D CA 1
ATOM 4340 C C . PHE D 1 128 ? 33.13076 20.26341 53.15594 1.000 66.73154 127 PHE D C 1
ATOM 4341 O O . PHE D 1 128 ? 33.95346 20.04015 52.26066 1.000 66.77078 127 PHE D O 1
ATOM 4349 N N . LEU D 1 129 ? 32.62505 19.29088 53.91543 1.000 63.23175 128 LEU D N 1
ATOM 4350 C CA . LEU D 1 129 ? 33.02114 17.90376 53.70842 1.000 65.17517 128 LEU D CA 1
ATOM 4351 C C . LEU D 1 129 ? 32.51275 17.36955 52.37511 1.000 62.55074 128 LEU D C 1
ATOM 4352 O O . LEU D 1 129 ? 33.19365 16.56483 51.73110 1.000 61.55494 128 LEU D O 1
ATOM 4357 N N . ALA D 1 130 ? 31.33164 17.81018 51.93826 1.000 61.98274 129 ALA D N 1
ATOM 4358 C CA . ALA D 1 130 ? 30.79378 17.32726 50.66998 1.000 63.52981 129 ALA D CA 1
ATOM 4359 C C . ALA D 1 130 ? 31.61393 17.83225 49.48926 1.000 60.24348 129 ALA D C 1
ATOM 4360 O O . ALA D 1 130 ? 31.86022 17.08586 48.53575 1.000 60.47053 129 ALA D O 1
ATOM 4362 N N . HIS D 1 131 ? 32.05189 19.09177 49.53800 1.000 64.08469 130 HIS D N 1
ATOM 4363 C CA . HIS D 1 131 ? 32.81547 19.65607 48.43079 1.000 62.86979 130 HIS D CA 1
ATOM 4364 C C . HIS D 1 131 ? 34.12553 18.90734 48.22108 1.000 65.49632 130 HIS D C 1
ATOM 4365 O O . HIS D 1 131 ? 34.49198 18.58403 47.08511 1.000 65.21408 130 HIS D O 1
ATOM 4372 N N . LEU D 1 132 ? 34.85235 18.62239 49.30246 1.000 60.96987 131 LEU D N 1
ATOM 4373 C CA . LEU D 1 132 ? 36.14084 17.96252 49.12528 1.000 63.40408 131 LEU D CA 1
ATOM 4374 C C . LEU D 1 132 ? 35.98201 16.47449 48.83307 1.000 60.42976 131 LEU D C 1
ATOM 4375 O O . LEU D 1 132 ? 36.81133 15.89628 48.12270 1.000 61.93044 131 LEU D O 1
ATOM 4380 N N . LEU D 1 133 ? 34.93036 15.84136 49.35106 1.000 60.28070 132 LEU D N 1
ATOM 4381 C CA . LEU D 1 133 ? 34.65276 14.45918 48.97514 1.000 59.38980 132 LEU D CA 1
ATOM 4382 C C . LEU D 1 133 ? 34.29677 14.35662 47.49437 1.000 57.81272 132 LEU D C 1
ATOM 4383 O O . LEU D 1 133 ? 34.86603 13.53708 46.76382 1.000 56.53557 132 LEU D O 1
ATOM 4388 N N . SER D 1 134 ? 33.36807 15.19787 47.02676 1.000 58.67966 133 SER D N 1
ATOM 4389 C CA . SER D 1 134 ? 32.88563 15.07777 45.65233 1.000 59.18266 133 SER D CA 1
ATOM 4390 C C . SER D 1 134 ? 33.94055 15.50047 44.63524 1.000 58.10960 133 SER D C 1
ATOM 4391 O O . SER D 1 134 ? 33.93539 15.01047 43.49968 1.000 56.64056 133 SER D O 1
ATOM 4394 N N . THR D 1 135 ? 34.84425 16.40406 45.01631 1.000 59.06339 134 THR D N 1
ATOM 4395 C CA . THR D 1 135 ? 35.93766 16.78410 44.12686 1.000 59.86964 134 THR D CA 1
ATOM 4396 C C . THR D 1 135 ? 36.90911 15.62537 43.92837 1.000 59.55897 134 THR D C 1
ATOM 4397 O O . THR D 1 135 ? 37.30305 15.31809 42.79648 1.000 59.64951 134 THR D O 1
ATOM 4401 N N . LYS D 1 136 ? 37.31295 14.97609 45.02482 1.000 59.85477 135 LYS D N 1
ATOM 4402 C CA . LYS D 1 136 ? 38.19923 13.82148 44.92312 1.000 60.63585 135 LYS D CA 1
ATOM 4403 C C . LYS D 1 136 ? 37.55652 12.71355 44.09738 1.000 57.10521 135 LYS D C 1
ATOM 4404 O O . LYS D 1 136 ? 38.20328 12.11799 43.22748 1.000 60.43032 135 LYS D O 1
ATOM 4410 N N . GLU D 1 137 ? 36.27379 12.44041 44.34442 1.000 54.81768 136 GLU D N 1
ATOM 4411 C CA . GLU D 1 137 ? 35.58146 11.36830 43.63507 1.000 56.18858 136 GLU D CA 1
ATOM 4412 C C . GLU D 1 137 ? 35.52845 11.63573 42.13628 1.000 55.27692 136 GLU D C 1
ATOM 4413 O O . GLU D 1 137 ? 35.70119 10.71406 41.33006 1.000 54.49001 136 GLU D O 1
ATOM 4419 N N . ALA D 1 138 ? 35.30160 12.89324 41.74193 1.000 55.42628 137 ALA D N 1
ATOM 4420 C CA . ALA D 1 138 ? 35.26267 13.22070 40.31926 1.000 53.82807 137 ALA D CA 1
ATOM 4421 C C . ALA D 1 138 ? 36.61786 12.98604 39.66482 1.000 56.12627 137 ALA D C 1
ATOM 4422 O O . ALA D 1 138 ? 36.69140 12.54138 38.51211 1.000 55.55992 137 ALA D O 1
ATOM 4424 N N . GLN D 1 139 ? 37.70279 13.27025 40.39000 1.000 55.57818 138 GLN D N 1
ATOM 4425 C CA . GLN D 1 139 ? 39.03796 12.97136 39.87916 1.000 57.82289 138 GLN D CA 1
ATOM 4426 C C . GLN D 1 139 ? 39.24188 11.47046 39.70040 1.000 58.09915 138 GLN D C 1
ATOM 4427 O O . GLN D 1 139 ? 39.83703 11.03301 38.70892 1.000 59.91174 138 GLN D O 1
ATOM 4433 N N . VAL D 1 140 ? 38.76554 10.66731 40.65527 1.000 56.72957 139 VAL D N 1
ATOM 4434 C CA . VAL D 1 140 ? 38.84828 9.21445 40.52030 1.000 54.12188 139 VAL D CA 1
ATOM 4435 C C . VAL D 1 140 ? 38.05614 8.74996 39.30698 1.000 53.40106 139 VAL D C 1
ATOM 4436 O O . VAL D 1 140 ? 38.50098 7.88085 38.54616 1.000 57.37388 139 VAL D O 1
ATOM 4440 N N . TYR D 1 141 ? 36.87479 9.33435 39.10195 1.000 54.83182 140 TYR D N 1
ATOM 4441 C CA . TYR D 1 141 ? 36.02749 8.94602 37.98091 1.000 53.15731 140 TYR D CA 1
ATOM 4442 C C . TYR D 1 141 ? 36.68876 9.26531 36.64323 1.000 53.50073 140 TYR D C 1
ATOM 4443 O O . TYR D 1 141 ? 36.58739 8.48245 35.69118 1.000 54.62567 140 TYR D O 1
ATOM 4452 N N . ALA D 1 142 ? 37.36570 10.41505 36.54708 1.000 56.53453 141 ALA D N 1
ATOM 4453 C CA . ALA D 1 142 ? 38.04468 10.76564 35.30105 1.000 58.38796 141 ALA D CA 1
ATOM 4454 C C . ALA D 1 142 ? 39.20670 9.82386 35.00877 1.000 53.76063 141 ALA D C 1
ATOM 4455 O O . ALA D 1 142 ? 39.48317 9.52805 33.84235 1.000 59.50798 141 ALA D O 1
ATOM 4457 N N . VAL D 1 143 ? 39.89154 9.34280 36.04685 1.000 57.97329 142 VAL D N 1
ATOM 4458 C CA . VAL D 1 143 ? 40.94508 8.35215 35.85201 1.000 57.03214 142 VAL D CA 1
ATOM 4459 C C . VAL D 1 143 ? 40.35235 7.03076 35.38232 1.000 59.40857 142 VAL D C 1
ATOM 4460 O O . VAL D 1 143 ? 40.89755 6.36948 34.49035 1.000 63.05801 142 VAL D O 1
ATOM 4464 N N . LEU D 1 144 ? 39.22190 6.62939 35.96632 1.000 61.86957 143 LEU D N 1
ATOM 4465 C CA . LEU D 1 144 ? 38.60059 5.36243 35.60440 1.000 57.65987 143 LEU D CA 1
ATOM 4466 C C . LEU D 1 144 ? 37.91329 5.41908 34.24877 1.000 61.12576 143 LEU D C 1
ATOM 4467 O O . LEU D 1 144 ? 37.67509 4.36797 33.64599 1.000 65.27981 143 LEU D O 1
ATOM 4472 N N . ALA D 1 145 ? 37.58441 6.61490 33.75814 1.000 62.60734 144 ALA D N 1
ATOM 4473 C CA . ALA D 1 145 ? 36.99714 6.72751 32.42973 1.000 64.82628 144 ALA D CA 1
ATOM 4474 C C . ALA D 1 145 ? 38.03681 6.56369 31.32912 1.000 71.11776 144 ALA D C 1
ATOM 4475 O O . ALA D 1 145 ? 37.67629 6.20525 30.20304 1.000 70.68544 144 ALA D O 1
ATOM 4477 N N . GLU D 1 146 ? 39.31033 6.80544 31.63182 1.000 77.10794 145 GLU D N 1
ATOM 4478 C CA . GLU D 1 146 ? 40.38424 6.71256 30.64591 1.000 74.28317 145 GLU D CA 1
ATOM 4479 C C . GLU D 1 146 ? 40.74088 5.25908 30.33034 1.000 74.92013 145 GLU D C 1
ATOM 4480 O O . GLU D 1 146 ? 41.40609 4.57994 31.11769 1.000 75.83282 145 GLU D O 1
#

Nearest PDB structures (foldseek):
  6wk3-assembly1_B  TM=1.001E+00  e=6.854E-18  Rhodothermus marinus DSM 4252
  7dih-assembly2_B  TM=9.260E-01  e=2.194E-10  Aquifex aeolicus VF5
  3tm9-assembly1_A-2  TM=9.184E-01  e=6.302E-09  Vitreoscilla stercoraria
  1cqx-assembly1_A  TM=8.902E-01  e=1.160E-07  Cupriavidus necator
  3s1i-assembly1_A  TM=9.295E-01  e=1.540E-05  Methylacidiphilum infernorum V4

B-factor: mean 60.86, std 11.14, range [37.8, 116.13]

InterPro domains:
  IPR000971 Globin [PF00042] (30-130)
  IPR000971 Globin [PS01033] (4-137)
  IPR009050 Globin-like superfamily [SSF46458] (4-140)
  IPR012292 Globin/Protoglobin [G3DSA:1.10.490.10] (4-142)

Foldseek 3Di:
DDADADPLLLVLLLVCLVVLVPCLLQLLVQLVVQCCPPPVVCVQLDPPSVVVSVVRSVVSNVCSNQVVPCVVCVVVLVVLLVSCLVSVPALVCLVVSLVSSLVSCCPPVPPVSDPSSNVSVVSSSVVSSVVSRVVNVVVVVVVVD/DADPLLLVLLLVCLVVLVPCLLQLLVQLVVVCCVPPVVCVQLDPDSVVVSVVVSVVSNVCSVVVVPCVVCVVVLVVLLVSCLVRVPALVCLVVSLVSSLVSCCVSVPPVSDPSSNVSVVVSSVVSSVVRRVVNVVVVVVVVD/DQDDADPLLLVLLLVCLVVLVVCLLQLLVQLVVCCCVVPVVCVQLDPPSVVVSVVRSVVSNVCSNCVVPNCVPVVSLVVLLVSCLVSVPALVCLVSSLVSSLVSCCVRVPPVSDPSSNVSVVRSSVNSSCVSNVVSVVVVVVVVD/DDADDADPLLLVLLLVCLVVLVPCLLQLLVQLVVCLCVVPVVCCVLDPPSNVVSVVSSVVSNVCSNPVVDPPVCVVVLVVLLVSCLVSVPALVCLVSSLVSSLVSCCVRVPPVSDPSSSVSVVSSSVNSSVVSNVSNVVVVVVVVD

Solvent-accessible surface area: 29578 Å² total; per-residue (Å²): 114,85,46,106,33,59,139,118,12,64,44,50,0,111,71,8,17,83,30,7,94,172,69,10,67,43,2,1,11,19,12,26,145,21,4,85,114,92,59,69,86,6,88,104,43,54,113,57,50,115,78,57,18,92,83,59,3,71,25,16,34,41,6,0,138,20,1,80,80,29,88,72,26,49,60,21,21,100,101,43,2,1,34,48,6,95,41,27,24,83,70,114,38,24,84,41,36,19,45,0,6,66,31,0,7,84,119,42,21,37,127,96,13,68,131,79,21,7,108,3,9,81,25,0,30,54,38,26,12,64,52,10,22,56,11,4,58,84,0,45,68,32,6,84,106,165,14,64,95,55,16,53,22,13,0,75,3,3,4,6,23,7,49,44,11,9,50,0,3,1,3,1,10,34,38,6,5,85,101,85,52,70,111,5,97,102,41,56,86,55,44,144,78,58,25,112,100,54,2,69,24,15,28,39,4,2,123,25,6,81,88,32,62,84,12,121,66,22,9,78,125,40,0,3,36,44,6,35,33,26,22,77,72,109,32,25,86,40,38,23,45,0,4,64,26,0,8,99,28,0,13,25,102,34,13,65,131,88,3,12,95,0,10,80,29,0,29,64,65,25,12,126,48,10,23,57,45,4,56,86,0,62,68,33,22,83,149,186,90,60,130,33,57,150,115,5,12,102,39,0,45,61,8,16,57,22,8,82,85,5,10,49,0,1,0,3,0,10,36,38,7,6,83,99,87,45,64,113,4,95,101,46,56,164,112,43,115,141,61,19,89,118,56,2,68,27,17,33,40,7,1,139,26,4,119,86,14,56,65,40,128,66,23,16,170,144,38,9,98,50,46,17,208,41,27,23,81,70,115,36,24,85,36,39,37,42,0,6,80,27,0,8,104,32,0,9,30,87,63,14,71,151,57,19,24,102,3,11,15,68,0,30,80,24,26,11,61,45,10,22,33,90,3,58,98,38,67,64,103,133,90,181,140,77,101,60,104,43,57,88,114,15,13,103,34,0,54,71,6,20,89,34,8,109,74,79,10,67,44,2,2,12,20,12,21,144,20,7,86,122,81,3,66,59,5,133,86,42,51,127,111,44,118,138,61,17,93,103,55,1,78,29,16,26,43,7,2,137,28,6,132,97,21,58,94,23,65,78,44,19,173,164,40,10,97,55,46,9,169,31,2,22,14,62,28,16,24,70,24,38,23,36,0,4,60,25,0,7,95,124,45,19,33,129,94,13,60,86,68,20,23,108,3,9,56,26,0,29,58,28,25,14,58,42,10,26,61,103,4,58,98,37,25,69,110,130,73,124

Organism: Rhodothermus marinus (strain ATCC 43812 / DSM 4252 / R-10) (NCBI:txid518766)